Protein 2PIF (pdb70)

Sequence (489 aa):
ARQSAIAAAREARGTYRNGLVTPTAGVAPGTQANLIALPRDWAYDFLLYAQRNPKACPILDVSDAGSPTTLLAEGSDLRTDIPYRIWRDGKLAEEVSDATQAWAEHDDVAFLIGCSFTFETPLQEAGIEVRHITDGCNVPYRTNRACRPAGRLHGEVVSRPIPADRVAEASAISGRHGAPVHIGEPGRLGINDLSRPDFGDAVSIKPGEVPVFWACGVTPQAAVASGVPFAITHSPGYFITDVPARQSAIAAAREARGTYRNGLVTPTAGVAPGTQANLIALPRDWAYDFLLYAQRNPKACPILDVSDAGSPTTLLAEGSDLRTDIPYRIWRDGKLAEEVSDATQAWAEHDDVAFLIGCSFTFETPLQEAGIEVRHITDGCNVPYRTNRACRPAGRLHGEVVSRPIPADRVAEASAISGRHGAPVHIGEPGRLGINDLSRPDFGDAVSIKPGEVPVFWACGVTPQAAVASGVPFAITHSPGYFITDVPD

Nearest PDB structures (foldseek):
  2pif-assembly1_A  TM=1.004E+00  e=1.989E-51  Pseudomonas syringae pv. tomato str. DC3000
  3db9-assembly1_A  TM=9.154E-01  e=1.391E-33  Agrobacterium fabrum str. C58
  2pif-assembly1_A  TM=9.959E-01  e=1.301E-45  Pseudomonas syringae pv. tomato str. DC3000
  3db9-assembly1_A  TM=9.178E-01  e=7.980E-34  Agrobacterium fabrum str. C58
  5imq-assembly1_i  TM=2.233E-01  e=9.349E+00  Thermus thermophilus HB8

Organism: Pseudomonas syringae pv. tomato (strain ATCC BAA-871 / DC3000) (NCBI:txid223283)

Structure (mmCIF, N/CA/C/O backbone):
data_2PIF
#
_entry.id   2PIF
#
_cell.length_a   66.310
_cell.length_b   85.951
_cell.length_c   93.941
_cell.angle_alpha   90.00
_cell.angle_beta   90.00
_cell.angle_gamma   90.00
#
_symmetry.space_group_name_H-M   'P 21 21 2'
#
loop_
_entity.id
_entity.type
_entity.pdbx_description
1 polymer 'UPF0317 protein PSPTO_5379'
2 water water
#
loop_
_atom_site.group_PDB
_atom_site.id
_atom_site.type_symbol
_atom_site.label_atom_id
_atom_site.label_alt_id
_atom_site.label_comp_id
_atom_site.label_asym_id
_atom_site.label_entity_id
_atom_site.label_seq_id
_atom_site.pdbx_PDB_ins_code
_atom_site.Cartn_x
_atom_site.Cartn_y
_atom_site.Cartn_z
_atom_site.occupancy
_atom_site.B_iso_or_equiv
_atom_site.auth_seq_id
_atom_site.auth_comp_id
_atom_site.auth_asym_id
_atom_site.auth_atom_id
_atom_site.pdbx_PDB_model_num
ATOM 1 N N . ALA A 1 7 ? 4.752 -0.432 69.656 1.00 52.44 7 ALA A N 1
ATOM 2 C CA . ALA A 1 7 ? 5.254 -0.038 68.309 1.00 53.08 7 ALA A CA 1
ATOM 3 C C . ALA A 1 7 ? 5.940 1.322 68.377 1.00 53.64 7 ALA A C 1
ATOM 4 O O . ALA A 1 7 ? 5.664 2.130 69.262 1.00 52.30 7 ALA A O 1
ATOM 6 N N . ARG A 1 8 ? 6.838 1.564 67.432 1.00 55.28 8 ARG A N 1
ATOM 7 C CA . ARG A 1 8 ? 7.563 2.821 67.370 1.00 57.17 8 ARG A CA 1
ATOM 8 C C . ARG A 1 8 ? 6.578 3.949 67.100 1.00 57.61 8 ARG A C 1
ATOM 9 O O . ARG A 1 8 ? 6.737 5.067 67.594 1.00 57.44 8 ARG A O 1
ATOM 17 N N . GLN A 1 9 ? 5.546 3.633 66.325 1.00 57.11 9 GLN A N 1
ATOM 18 C CA . GLN A 1 9 ? 4.521 4.598 65.955 1.00 55.79 9 GLN A CA 1
ATOM 19 C C . GLN A 1 9 ? 3.716 5.080 67.159 1.00 54.40 9 GLN A C 1
ATOM 20 O O . GLN A 1 9 ? 3.403 6.262 67.274 1.00 54.11 9 GLN A O 1
ATOM 26 N N . SER A 1 10 ? 3.381 4.163 68.058 1.00 52.42 10 SER A N 1
ATOM 27 C CA . SER A 1 10 ? 2.603 4.525 69.234 1.00 51.25 10 SER A CA 1
ATOM 28 C C . SER A 1 10 ? 3.419 5.294 70.265 1.00 49.99 10 SER A C 1
ATOM 29 O O . SER A 1 10 ? 2.912 6.224 70.891 1.00 49.75 10 SER A O 1
ATOM 32 N N . ALA A 1 11 ? 4.680 4.908 70.438 1.00 47.88 11 ALA A N 1
ATOM 33 C CA . ALA A 1 11 ? 5.559 5.576 71.393 1.00 45.31 11 ALA A CA 1
ATOM 34 C C . ALA A 1 11 ? 5.688 7.054 71.036 1.00 43.54 11 ALA A C 1
ATOM 35 O O . ALA A 1 11 ? 5.689 7.911 71.914 1.00 42.03 11 ALA A O 1
ATOM 37 N N . ILE A 1 12 ? 5.795 7.342 69.741 1.00 43.33 12 ILE A N 1
ATOM 38 C CA . ILE A 1 12 ? 5.909 8.716 69.263 1.00 43.00 12 ILE A CA 1
ATOM 39 C C . ILE A 1 12 ? 4.601 9.444 69.550 1.00 43.63 12 ILE A C 1
ATOM 40 O O . ILE A 1 12 ? 4.598 10.625 69.902 1.00 42.97 12 ILE A O 1
ATOM 45 N N . ALA A 1 13 ? 3.488 8.737 69.374 1.00 43.09 13 ALA A N 1
ATOM 46 C CA . ALA A 1 13 ? 2.183 9.332 69.615 1.00 42.55 13 ALA A CA 1
ATOM 47 C C . ALA A 1 13 ? 2.113 9.788 71.066 1.00 41.62 13 ALA A C 1
ATOM 48 O O . ALA A 1 13 ? 1.759 10.930 71.343 1.00 41.75 13 ALA A O 1
ATOM 50 N N . ALA A 1 14 ? 2.473 8.895 71.984 1.00 40.24 14 ALA A N 1
ATOM 51 C CA . ALA A 1 14 ? 2.452 9.207 73.408 1.00 40.22 14 ALA A CA 1
ATOM 52 C C . ALA A 1 14 ? 3.366 10.386 73.718 1.00 40.09 14 ALA A C 1
ATOM 53 O O . ALA A 1 14 ? 3.147 11.118 74.685 1.00 40.30 14 ALA A O 1
ATOM 55 N N . ALA A 1 15 ? 4.392 10.565 72.892 1.00 39.95 15 ALA A N 1
ATOM 56 C CA . ALA A 1 15 ? 5.324 11.673 73.070 1.00 40.27 15 ALA A CA 1
ATOM 57 C C . ALA A 1 15 ? 4.654 12.985 72.644 1.00 39.46 15 ALA A C 1
ATOM 58 O O . ALA A 1 15 ? 4.719 13.987 73.364 1.00 36.50 15 ALA A O 1
ATOM 60 N N . ARG A 1 16 ? 4.018 12.980 71.476 1.00 40.11 16 ARG A N 1
ATOM 61 C CA . ARG A 1 16 ? 3.324 14.174 71.004 1.00 43.47 16 ARG A CA 1
ATOM 62 C C . ARG A 1 16 ? 2.173 14.471 71.964 1.00 44.30 16 ARG A C 1
ATOM 63 O O . ARG A 1 16 ? 1.820 15.632 72.194 1.00 43.92 16 ARG A O 1
ATOM 71 N N . GLU A 1 17 ? 1.608 13.405 72.527 1.00 44.20 17 GLU A N 1
ATOM 72 C CA . GLU A 1 17 ? 0.504 13.505 73.473 1.00 45.86 17 GLU A CA 1
ATOM 73 C C . GLU A 1 17 ? 0.928 14.227 74.741 1.00 45.09 17 GLU A C 1
ATOM 74 O O . GLU A 1 17 ? 0.298 15.206 75.154 1.00 44.69 17 GLU A O 1
ATOM 80 N N . ALA A 1 18 ? 1.992 13.717 75.357 1.00 44.16 18 ALA A N 1
ATOM 81 C CA . ALA A 1 18 ? 2.532 14.265 76.601 1.00 43.40 18 ALA A CA 1
ATOM 82 C C . ALA A 1 18 ? 2.891 15.747 76.533 1.00 42.23 18 ALA A C 1
ATOM 83 O O . ALA A 1 18 ? 2.358 16.552 77.291 1.00 40.49 18 ALA A O 1
ATOM 85 N N . ARG A 1 19 ? 3.798 16.114 75.638 1.00 42.88 19 ARG A N 1
ATOM 86 C CA . ARG A 1 19 ? 4.167 17.515 75.556 1.00 43.38 19 ARG A CA 1
ATOM 87 C C . ARG A 1 19 ? 3.010 18.379 75.057 1.00 43.21 19 ARG A C 1
ATOM 88 O O . ARG A 1 19 ? 3.041 19.604 75.174 1.00 40.64 19 ARG A O 1
ATOM 96 N N . GLY A 1 20 ? 1.984 17.732 74.514 1.00 44.79 20 GLY A N 1
ATOM 97 C CA . GLY A 1 20 ? 0.817 18.463 74.052 1.00 45.03 20 GLY A CA 1
ATOM 98 C C . GLY A 1 20 ? 0.097 18.979 75.287 1.00 44.73 20 GLY A C 1
ATOM 99 O O . GLY A 1 20 ? -0.411 20.100 75.312 1.00 45.04 20 GLY A O 1
ATOM 100 N N . THR A 1 21 ? 0.088 18.152 76.327 1.00 44.62 21 THR A N 1
ATOM 101 C CA . THR A 1 21 ? -0.547 18.485 77.597 1.00 45.67 21 THR A CA 1
ATOM 102 C C . THR A 1 21 ? 0.193 19.592 78.340 1.00 47.17 21 THR A C 1
ATOM 103 O O . THR A 1 21 ? -0.430 20.483 78.922 1.00 47.24 21 THR A O 1
ATOM 107 N N . TYR A 1 22 ? 1.524 19.502 78.342 1.00 48.11 22 TYR A N 1
ATOM 108 C CA . TYR A 1 22 ? 2.372 20.481 79.014 1.00 47.53 22 TYR A CA 1
ATOM 109 C C . TYR A 1 22 ? 2.212 21.827 78.320 1.00 46.92 22 TYR A C 1
ATOM 110 O O . TYR A 1 22 ? 2.343 22.880 78.938 1.00 45.95 22 TYR A O 1
ATOM 119 N N . ARG A 1 23 ? 1.934 21.773 77.023 1.00 47.88 23 ARG A N 1
ATOM 120 C CA . ARG A 1 23 ? 1.732 22.976 76.235 1.00 49.58 23 ARG A CA 1
ATOM 121 C C . ARG A 1 23 ? 0.478 23.633 76.781 1.00 51.69 23 ARG A C 1
ATOM 122 O O . ARG A 1 23 ? 0.338 24.855 76.765 1.00 53.66 23 ARG A O 1
ATOM 130 N N . ASN A 1 24 ? -0.424 22.789 77.276 1.00 53.16 24 ASN A N 1
ATOM 131 C CA . ASN A 1 24 ? -1.700 23.219 77.837 1.00 52.77 24 ASN A CA 1
ATOM 132 C C . ASN A 1 24 ? -1.587 23.551 79.320 1.00 50.88 24 ASN A C 1
ATOM 133 O O . ASN A 1 24 ? -2.598 23.710 80.006 1.00 50.22 24 ASN A O 1
ATOM 138 N N . GLY A 1 25 ? -0.353 23.634 79.810 1.00 48.79 25 GLY A N 1
ATOM 139 C CA . GLY A 1 25 ? -0.133 23.980 81.202 1.00 46.34 25 GLY A CA 1
ATOM 140 C C . GLY A 1 25 ? 0.019 22.866 82.216 1.00 45.55 25 GLY A C 1
ATOM 141 O O . GLY A 1 25 ? 0.334 23.142 83.373 1.00 44.59 25 GLY A O 1
ATOM 142 N N . LEU A 1 26 ? -0.202 21.617 81.814 1.00 44.95 26 LEU A N 1
ATOM 143 C CA . LEU A 1 26 ? -0.064 20.504 82.753 1.00 44.77 26 LEU A CA 1
ATOM 144 C C . LEU A 1 26 ? 1.321 20.486 83.397 1.00 44.40 26 LEU A C 1
ATOM 145 O O . LEU A 1 26 ? 2.336 20.702 82.725 1.00 44.39 26 LEU A O 1
ATOM 150 N N . VAL A 1 27 ? 1.365 20.214 84.695 1.00 42.10 27 VAL A N 1
ATOM 151 C CA . VAL A 1 27 ? 2.633 20.177 85.409 1.00 41.71 27 VAL A CA 1
ATOM 152 C C . VAL A 1 27 ? 2.830 18.879 86.184 1.00 42.01 27 VAL A C 1
ATOM 153 O O . VAL A 1 27 ? 2.319 18.716 87.292 1.00 41.85 27 VAL A O 1
ATOM 157 N N . 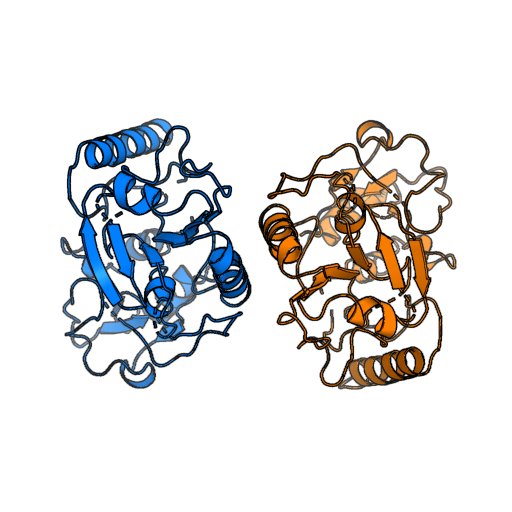THR A 1 28 ? 3.589 17.963 85.594 1.00 41.96 28 THR A N 1
ATOM 158 C CA . THR A 1 28 ? 3.865 16.678 86.220 1.00 40.92 28 THR A CA 1
ATOM 159 C C . THR A 1 28 ? 5.223 16.151 85.753 1.00 40.87 28 THR A C 1
ATOM 160 O O . THR A 1 28 ? 5.620 16.377 84.611 1.00 40.97 28 THR A O 1
ATOM 164 N N . PRO A 1 29 ? 5.962 15.459 86.641 1.00 40.42 29 PRO A N 1
ATOM 165 C CA . PRO A 1 29 ? 7.271 14.923 86.257 1.00 40.73 29 PRO A CA 1
ATOM 166 C C . PRO A 1 29 ? 7.136 14.075 85.005 1.00 39.90 29 PRO A C 1
ATOM 167 O O . PRO A 1 29 ? 6.095 13.452 84.784 1.00 40.19 29 PRO A O 1
ATOM 171 N N . THR A 1 30 ? 8.181 14.068 84.185 1.00 39.72 30 THR A N 1
ATOM 172 C CA . THR A 1 30 ? 8.176 13.305 82.940 1.00 39.15 30 THR A CA 1
ATOM 173 C C . THR A 1 30 ? 8.730 11.897 83.114 1.00 39.30 30 THR A C 1
ATOM 174 O O . THR A 1 30 ? 8.738 11.106 82.171 1.00 38.70 30 THR A O 1
ATOM 178 N N . ALA A 1 31 ? 9.198 11.586 84.317 1.00 41.03 31 ALA A N 1
ATOM 179 C CA . ALA A 1 31 ? 9.754 10.265 84.593 1.00 44.17 31 ALA A CA 1
ATOM 180 C C . ALA A 1 31 ? 8.777 9.154 84.194 1.00 45.76 31 ALA A C 1
ATOM 181 O O . ALA A 1 31 ? 7.707 9.007 84.784 1.00 45.16 31 ALA A O 1
ATOM 183 N N . GLY A 1 32 ? 9.165 8.378 83.186 1.00 47.44 32 GLY A N 1
ATOM 184 C CA . GLY A 1 32 ? 8.333 7.288 82.711 1.00 47.84 32 GLY A CA 1
ATOM 185 C C . GLY A 1 32 ? 7.025 7.734 82.092 1.00 48.54 32 GLY A C 1
ATOM 186 O O . GLY A 1 32 ? 6.017 7.050 82.252 1.00 50.41 32 GLY A O 1
ATOM 187 N N . VAL A 1 33 ? 7.031 8.864 81.385 1.00 47.96 33 VAL A N 1
ATOM 188 C CA . VAL A 1 33 ? 5.817 9.374 80.749 1.00 48.60 33 VAL A CA 1
ATOM 189 C C . VAL A 1 33 ? 5.569 8.759 79.380 1.00 49.51 33 VAL A C 1
ATOM 190 O O . VAL A 1 33 ? 4.421 8.501 79.007 1.00 51.18 33 VAL A O 1
ATOM 194 N N . ALA A 1 34 ? 6.636 8.546 78.621 1.00 49.07 34 ALA A N 1
ATOM 195 C CA . ALA A 1 34 ? 6.512 7.938 77.298 1.00 49.25 34 ALA A CA 1
ATOM 196 C C . ALA A 1 34 ? 7.635 6.924 77.185 1.00 49.15 34 ALA A C 1
ATOM 197 O O . ALA A 1 34 ? 8.689 7.213 76.620 1.00 47.94 34 ALA A O 1
ATOM 199 N N . PRO A 1 35 ? 7.420 5.717 77.729 1.00 49.33 35 PRO A N 1
ATOM 200 C CA . PRO A 1 35 ? 8.420 4.647 77.700 1.00 49.26 35 PRO A CA 1
ATOM 201 C C . PRO A 1 35 ? 9.113 4.484 76.355 1.00 47.63 35 PRO A C 1
ATOM 202 O O . PRO A 1 35 ? 8.468 4.439 75.310 1.00 47.70 35 PRO A O 1
ATOM 206 N N . GLY A 1 36 ? 10.437 4.413 76.391 1.00 46.11 36 GLY A N 1
ATOM 207 C CA . GLY A 1 36 ? 11.198 4.238 75.167 1.00 44.39 36 GLY A CA 1
ATOM 208 C C . GLY A 1 36 ? 11.471 5.502 74.380 1.00 42.75 36 GLY A C 1
ATOM 209 O O . GLY A 1 36 ? 11.964 5.441 73.254 1.00 41.75 36 GLY A O 1
ATOM 218 N N . THR A 1 38 ? 13.430 9.196 74.174 1.00 38.80 38 THR A N 1
ATOM 219 C CA . THR A 1 38 ? 14.523 10.002 74.685 1.00 35.04 38 THR A CA 1
ATOM 220 C C . THR A 1 38 ? 14.002 11.285 75.295 1.00 33.79 38 THR A C 1
ATOM 221 O O . THR A 1 38 ? 13.203 11.995 74.679 1.00 33.43 38 THR A O 1
ATOM 225 N N . GLN A 1 39 ? 14.447 11.567 76.514 1.00 32.31 39 GLN A N 1
ATOM 226 C CA . GLN A 1 39 ? 14.077 12.796 77.200 1.00 32.07 39 GLN A CA 1
ATOM 227 C C . GLN A 1 39 ? 15.354 13.630 77.284 1.00 29.80 39 GLN A C 1
ATOM 228 O O . GLN A 1 39 ? 16.445 13.089 77.442 1.00 29.09 39 GLN A O 1
ATOM 234 N N . ALA A 1 40 ? 15.227 14.942 77.161 1.00 28.12 40 ALA A N 1
ATOM 235 C CA . ALA A 1 40 ? 16.397 15.794 77.209 1.00 27.78 40 ALA A CA 1
ATOM 236 C C . ALA A 1 40 ? 16.349 16.899 78.257 1.00 27.80 40 ALA A C 1
ATOM 237 O O . ALA A 1 40 ? 15.277 17.276 78.728 1.00 28.48 40 ALA A O 1
ATOM 239 N N . ASN A 1 41 ? 17.527 17.401 78.624 1.00 25.98 41 ASN A N 1
ATOM 240 C CA . ASN A 1 41 ? 17.658 18.501 79.577 1.00 23.37 41 ASN A CA 1
ATOM 241 C C . ASN A 1 41 ? 17.672 19.737 78.691 1.00 22.53 41 ASN A C 1
ATOM 242 O O . ASN A 1 41 ? 17.914 19.632 77.488 1.00 23.61 41 ASN A O 1
ATOM 247 N N . LEU A 1 42 ? 17.423 20.905 79.263 1.00 22.38 42 LEU A N 1
ATOM 248 C CA . LEU A 1 42 ? 17.429 22.127 78.467 1.00 21.97 42 LEU A CA 1
ATOM 249 C C . LEU A 1 42 ? 18.169 23.266 79.129 1.00 21.89 42 LEU A C 1
ATOM 250 O O . LEU A 1 42 ? 18.319 23.309 80.351 1.00 22.93 42 LEU A O 1
ATOM 255 N N . ILE A 1 43 ? 18.665 24.164 78.290 1.00 22.05 43 ILE A N 1
ATOM 256 C CA . ILE A 1 43 ? 19.298 25.395 78.722 1.00 21.55 43 ILE A CA 1
ATOM 257 C C . ILE A 1 43 ? 19.293 26.295 77.511 1.00 23.54 43 ILE A C 1
ATOM 258 O O . ILE A 1 43 ? 19.806 25.941 76.449 1.00 26.06 43 ILE A O 1
ATOM 263 N N . ALA A 1 44 ? 18.659 27.445 77.664 1.00 23.08 44 ALA A N 1
ATOM 264 C CA . ALA A 1 44 ? 18.564 28.406 76.588 1.00 23.81 44 ALA A CA 1
ATOM 265 C C . ALA A 1 44 ? 19.264 29.688 77.012 1.00 25.18 44 ALA A C 1
ATOM 266 O O . ALA A 1 44 ? 19.040 30.203 78.106 1.00 24.85 44 ALA A O 1
ATOM 268 N N . LEU A 1 45 ? 20.125 30.201 76.146 1.00 27.86 45 LEU A N 1
ATOM 269 C CA . LEU A 1 45 ? 20.870 31.407 76.475 1.00 30.05 45 LEU A CA 1
ATOM 270 C C . LEU A 1 45 ? 20.903 32.389 75.321 1.00 30.38 45 LEU A C 1
ATOM 271 O O . LEU A 1 45 ? 20.710 32.020 74.159 1.00 32.05 45 LEU A O 1
ATOM 276 N N . PRO A 1 46 ? 21.136 33.664 75.632 1.00 30.03 46 PRO A N 1
ATOM 277 C CA . PRO A 1 46 ? 21.198 34.652 74.559 1.00 31.59 46 PRO A CA 1
ATOM 278 C C . PRO A 1 46 ? 22.428 34.263 73.733 1.00 33.06 46 PRO A C 1
ATOM 279 O O . PRO A 1 46 ? 23.461 33.878 74.288 1.00 32.15 46 PRO A O 1
ATOM 283 N N . ARG A 1 47 ? 22.314 34.349 72.413 1.00 34.20 47 ARG A N 1
ATOM 284 C CA . ARG A 1 47 ? 23.420 33.984 71.537 1.00 34.85 47 ARG A CA 1
ATOM 285 C C . ARG A 1 47 ? 24.791 34.296 72.138 1.00 34.65 47 ARG A C 1
ATOM 286 O O . ARG A 1 47 ? 25.664 33.434 72.168 1.00 35.11 47 ARG A O 1
ATOM 294 N N . ASP A 1 48 ? 24.978 35.513 72.636 1.00 34.79 48 ASP A N 1
ATOM 295 C CA . ASP A 1 48 ? 26.274 35.874 73.185 1.00 35.21 48 ASP A CA 1
ATOM 296 C C . ASP A 1 48 ? 26.815 34.877 74.201 1.00 34.30 48 ASP A C 1
ATOM 297 O O . ASP A 1 48 ? 27.982 34.497 74.129 1.00 34.67 48 ASP A O 1
ATOM 302 N N . TRP A 1 49 ? 25.978 34.472 75.152 1.00 33.10 49 TRP A N 1
ATOM 303 C CA . TRP A 1 49 ? 26.409 33.503 76.151 1.00 31.59 49 TRP A CA 1
ATOM 304 C C . TRP A 1 49 ? 26.358 32.087 75.580 1.00 30.32 49 TRP A C 1
ATOM 305 O O . TRP A 1 49 ? 26.974 31.169 76.129 1.00 31.01 49 TRP A O 1
ATOM 316 N N . ALA A 1 50 ? 25.640 31.914 74.474 1.00 28.13 50 ALA A N 1
ATOM 317 C CA . ALA A 1 50 ? 25.528 30.600 73.852 1.00 27.51 50 ALA A CA 1
ATOM 318 C C . ALA A 1 50 ? 26.884 30.117 73.327 1.00 27.31 50 ALA A C 1
ATOM 319 O O . ALA A 1 50 ? 27.114 28.913 73.216 1.00 26.34 50 ALA A O 1
ATOM 321 N N . TYR A 1 51 ? 27.776 31.054 73.004 1.00 28.03 51 TYR A N 1
ATOM 322 C CA . TYR A 1 51 ? 29.104 30.682 72.536 1.00 25.68 51 TYR A CA 1
ATOM 323 C C . TYR A 1 51 ? 29.856 30.079 73.710 1.00 23.85 51 TYR A C 1
ATOM 324 O O . TYR A 1 51 ? 30.580 29.097 73.557 1.00 23.69 51 TYR A O 1
ATOM 333 N N . ASP A 1 52 ? 29.704 30.698 74.879 1.00 23.44 52 ASP A N 1
ATOM 334 C CA . ASP A 1 52 ? 30.364 30.207 76.085 1.00 21.86 52 ASP A CA 1
ATOM 335 C C . ASP A 1 52 ? 29.888 28.797 76.381 1.00 20.66 52 ASP A C 1
ATOM 336 O O . ASP A 1 52 ? 30.698 27.906 76.680 1.00 20.43 52 ASP A O 1
ATOM 341 N N . PHE A 1 53 ? 28.579 28.576 76.301 1.00 17.38 53 PHE A N 1
ATOM 342 C CA . PHE A 1 53 ? 28.092 27.242 76.615 1.00 19.24 53 PHE A CA 1
ATOM 343 C C . PHE A 1 53 ? 28.387 26.190 75.539 1.00 18.39 53 PHE A C 1
ATOM 344 O O . PHE A 1 53 ? 28.629 25.037 75.865 1.00 21.07 53 PHE A O 1
ATOM 352 N N . LEU A 1 54 ? 28.373 26.577 74.271 1.00 19.14 54 LEU A N 1
ATOM 353 C CA . LEU A 1 54 ? 28.655 25.621 73.204 1.00 21.21 54 LEU A CA 1
ATOM 354 C C . LEU A 1 54 ? 30.057 25.066 73.428 1.00 20.51 54 LEU A C 1
ATOM 355 O O . LEU A 1 54 ? 30.288 23.861 73.289 1.00 17.40 54 LEU A O 1
ATOM 360 N N . LEU A 1 55 ? 30.974 25.954 73.813 1.00 19.89 55 LEU A N 1
ATOM 361 C CA . LEU A 1 55 ? 32.360 25.564 74.065 1.00 20.53 55 LEU A CA 1
ATOM 362 C C . LEU A 1 55 ? 32.467 24.796 75.370 1.00 20.49 55 LEU A C 1
ATOM 363 O O . LEU A 1 55 ? 33.326 23.918 75.524 1.00 20.49 55 LEU A O 1
ATOM 368 N N . TYR A 1 56 ? 31.592 25.138 76.310 1.00 19.71 56 TYR A N 1
ATOM 369 C CA . TYR A 1 56 ? 31.570 24.482 77.601 1.00 18.90 56 TYR A CA 1
ATOM 370 C C . TYR A 1 56 ? 31.138 23.058 77.287 1.00 19.86 56 TYR A C 1
ATOM 371 O O . TYR A 1 56 ? 31.639 22.085 77.883 1.00 20.20 56 TYR A O 1
ATOM 380 N N . ALA A 1 57 ? 30.221 22.936 76.327 1.00 16.99 57 ALA A N 1
ATOM 381 C CA . ALA A 1 57 ? 29.739 21.625 75.932 1.00 20.27 57 ALA A CA 1
ATOM 382 C C . ALA A 1 57 ? 30.798 20.861 75.132 1.00 20.98 57 ALA A C 1
ATOM 383 O O . ALA A 1 57 ? 30.914 19.646 75.273 1.00 22.23 57 ALA A O 1
ATOM 385 N N . GLN A 1 58 ? 31.576 21.549 74.298 1.00 21.30 58 GLN A N 1
ATOM 386 C CA . GLN A 1 58 ? 32.587 20.820 73.541 1.00 22.61 58 GLN A CA 1
ATOM 387 C C . GLN A 1 58 ? 33.722 20.442 74.477 1.00 22.38 58 GLN A C 1
ATOM 388 O O . GLN A 1 58 ? 34.399 19.442 74.266 1.00 22.50 58 GLN A O 1
ATOM 394 N N . ARG A 1 59 ? 33.895 21.208 75.548 1.00 21.81 59 ARG A N 1
ATOM 395 C CA . ARG A 1 59 ? 34.949 20.906 76.513 1.00 21.38 59 ARG A CA 1
ATOM 396 C C . ARG A 1 59 ? 34.533 19.934 77.619 1.00 21.92 59 ARG A C 1
ATOM 397 O O . ARG A 1 59 ? 35.393 19.414 78.340 1.00 23.60 59 ARG A O 1
ATOM 405 N N . ASN A 1 60 ? 33.230 19.686 77.759 1.00 20.16 60 ASN A N 1
ATOM 406 C CA . ASN A 1 60 ? 32.747 18.753 78.774 1.00 20.11 60 ASN A CA 1
ATOM 407 C C . ASN A 1 60 ? 31.599 17.902 78.203 1.00 20.63 60 ASN A C 1
ATOM 408 O O . ASN A 1 60 ? 30.492 17.876 78.738 1.00 18.63 60 ASN A O 1
ATOM 413 N N . PRO A 1 61 ? 31.867 17.180 77.112 1.00 22.13 61 PRO A N 1
ATOM 414 C CA . PRO A 1 61 ? 30.870 16.330 76.452 1.00 23.61 61 PRO A CA 1
ATOM 415 C C . PRO A 1 61 ? 30.213 15.267 77.327 1.00 24.36 61 PRO A C 1
ATOM 416 O O . PRO A 1 61 ? 29.075 14.875 77.083 1.00 26.48 61 PRO A O 1
ATOM 420 N N . LYS A 1 62 ? 30.916 14.793 78.344 1.00 22.97 62 LYS A N 1
ATOM 421 C CA . LYS A 1 62 ? 30.329 13.777 79.206 1.00 22.81 62 LYS A CA 1
ATOM 422 C C . LYS A 1 62 ? 29.201 14.372 80.064 1.00 22.03 62 LYS A C 1
ATOM 423 O O . LYS A 1 62 ? 28.141 13.770 80.207 1.00 24.58 62 LYS A O 1
ATOM 429 N N . ALA A 1 63 ? 29.436 15.560 80.609 1.00 19.83 63 ALA A N 1
ATOM 430 C CA . ALA A 1 63 ? 28.467 16.247 81.460 1.00 20.73 63 ALA A CA 1
ATOM 431 C C . ALA A 1 63 ? 27.425 17.019 80.672 1.00 20.88 63 ALA A C 1
ATOM 432 O O . ALA A 1 63 ? 26.313 17.241 81.150 1.00 22.42 63 ALA A O 1
ATOM 434 N N . CYS A 1 64 ? 27.789 17.449 79.472 1.00 19.46 64 CYS A N 1
ATOM 435 C CA . CYS A 1 64 ? 26.861 18.203 78.649 1.00 18.45 64 CYS A CA 1
ATOM 436 C C . CYS A 1 64 ? 26.792 17.649 77.238 1.00 18.01 64 CYS A C 1
ATOM 437 O O . CYS A 1 64 ? 27.171 18.326 76.295 1.00 20.22 64 CYS A O 1
ATOM 440 N N . PRO A 1 65 ? 26.334 16.399 77.070 1.00 16.46 65 PRO A N 1
ATOM 441 C CA . PRO A 1 65 ? 26.275 15.889 75.691 1.00 17.05 65 PRO A CA 1
ATOM 442 C C . PRO A 1 65 ? 25.107 16.543 74.978 1.00 19.47 65 PRO A C 1
ATOM 443 O O . PRO A 1 65 ? 23.962 16.458 75.427 1.00 20.49 65 PRO A O 1
ATOM 447 N N . ILE A 1 66 ? 25.404 17.219 73.880 1.00 19.53 66 ILE A N 1
ATOM 448 C CA . ILE A 1 66 ? 24.381 17.910 73.114 1.00 22.06 66 ILE A CA 1
ATOM 449 C C . ILE A 1 66 ? 23.566 16.993 72.187 1.00 23.48 66 ILE A C 1
ATOM 450 O O . ILE A 1 66 ? 24.133 16.217 71.407 1.00 25.62 66 ILE A O 1
ATOM 455 N N . LEU A 1 67 ? 22.239 17.070 72.289 1.00 24.47 67 LEU A N 1
ATOM 456 C CA . LEU A 1 67 ? 21.367 16.299 71.401 1.00 23.78 67 LEU A CA 1
ATOM 457 C C . LEU A 1 67 ? 21.044 17.234 70.239 1.00 23.57 67 LEU A C 1
ATOM 458 O O . LEU A 1 67 ? 20.933 16.810 69.086 1.00 22.05 67 LEU A O 1
ATOM 463 N N . ASP A 1 68 ? 20.901 18.522 70.546 1.00 24.11 68 ASP A N 1
ATOM 464 C CA . ASP A 1 68 ? 20.629 19.496 69.497 1.00 24.23 68 ASP A CA 1
ATOM 465 C C . ASP A 1 68 ? 20.760 20.929 69.969 1.00 24.80 68 ASP A C 1
ATOM 466 O O . ASP A 1 68 ? 20.667 21.227 71.157 1.00 22.20 68 ASP A O 1
ATOM 471 N N . VAL A 1 69 ? 20.996 21.817 69.015 1.00 24.78 69 VAL A N 1
ATOM 472 C CA . VAL A 1 69 ? 21.135 23.232 69.296 1.00 22.23 69 VAL A CA 1
ATOM 473 C C . VAL A 1 69 ? 20.241 23.929 68.295 1.00 24.50 69 VAL A C 1
ATOM 474 O O . VAL A 1 69 ? 20.429 23.780 67.087 1.00 24.22 69 VAL A O 1
ATOM 478 N N . SER A 1 70 ? 19.276 24.697 68.792 1.00 26.01 70 SER A N 1
ATOM 479 C CA . SER A 1 70 ? 18.349 25.418 67.924 1.00 26.15 70 SER A CA 1
ATOM 480 C C . SER A 1 70 ? 19.057 26.601 67.281 1.00 26.40 70 SER A C 1
ATOM 481 O O . SER A 1 70 ? 20.130 26.999 67.720 1.00 24.32 70 SER A O 1
ATOM 484 N N . ASP A 1 71 ? 18.459 27.157 66.234 1.00 29.35 71 ASP A N 1
ATOM 485 C CA . ASP A 1 71 ? 19.045 28.326 65.591 1.00 33.04 71 ASP A CA 1
ATOM 486 C C . ASP A 1 71 ? 18.755 29.497 66.529 1.00 36.02 71 ASP A C 1
ATOM 487 O O . ASP A 1 71 ? 17.941 29.366 67.449 1.00 36.95 71 ASP A O 1
ATOM 492 N N . ALA A 1 72 ? 19.410 30.633 66.302 1.00 39.84 72 ALA A N 1
ATOM 493 C CA . ALA A 1 72 ? 19.218 31.819 67.139 1.00 42.91 72 ALA A CA 1
ATOM 494 C C . ALA A 1 72 ? 17.749 32.205 67.340 1.00 46.13 72 ALA A C 1
ATOM 495 O O . ALA A 1 72 ? 17.374 32.703 68.403 1.00 46.36 72 ALA A O 1
ATOM 497 N N . GLY A 1 73 ? 16.918 31.981 66.326 1.00 48.82 73 GLY A N 1
ATOM 498 C CA . GLY A 1 73 ? 15.504 32.309 66.455 1.00 52.86 73 GLY A CA 1
ATOM 499 C C . GLY A 1 73 ? 14.615 31.111 66.770 1.00 54.55 73 GLY A C 1
ATOM 500 O O . GLY A 1 73 ? 13.613 30.874 66.097 1.00 55.62 73 GLY A O 1
ATOM 501 N N . SER A 1 74 ? 14.989 30.354 67.795 1.00 55.62 74 SER A N 1
ATOM 502 C CA . SER A 1 74 ? 14.238 29.178 68.224 1.00 57.24 74 SER A CA 1
ATOM 503 C C . SER A 1 74 ? 12.767 29.530 68.499 1.00 58.29 74 SER A C 1
ATOM 504 O O . SER A 1 74 ? 12.314 30.618 68.133 1.00 60.06 74 SER A O 1
ATOM 507 N N . PRO A 1 75 ? 11.990 28.621 69.123 1.00 58.01 75 PRO A N 1
ATOM 508 C CA . PRO A 1 75 ? 12.291 27.279 69.625 1.00 57.47 75 PRO A CA 1
ATOM 509 C C . PRO A 1 75 ? 12.462 26.292 68.486 1.00 57.04 75 PRO A C 1
ATOM 510 O O . PRO A 1 75 ? 13.339 26.462 67.644 1.00 58.61 75 PRO A O 1
ATOM 514 N N . THR A 1 76 ? 11.611 25.273 68.461 1.00 55.98 76 THR A N 1
ATOM 515 C CA . THR A 1 76 ? 11.658 24.233 67.436 1.00 54.41 76 THR A CA 1
ATOM 516 C C . THR A 1 76 ? 12.993 23.497 67.435 1.00 52.93 76 THR A C 1
ATOM 517 O O . THR A 1 76 ? 14.067 24.105 67.477 1.00 53.29 76 THR A O 1
ATOM 521 N N . THR A 1 77 ? 12.908 22.175 67.397 1.00 50.66 77 THR A N 1
ATOM 522 C CA . THR A 1 77 ? 14.079 21.318 67.375 1.00 46.95 77 THR A CA 1
ATOM 523 C C . THR A 1 77 ? 13.775 20.094 66.533 1.00 46.42 77 THR A C 1
ATOM 524 O O . THR A 1 77 ? 12.641 19.604 66.509 1.00 46.25 77 THR A O 1
ATOM 528 N N . LEU A 1 78 ? 14.795 19.603 65.842 1.00 44.38 78 LEU A N 1
ATOM 529 C CA . LEU A 1 78 ? 14.644 18.441 64.986 1.00 41.12 78 LEU A CA 1
ATOM 530 C C . LEU A 1 78 ? 14.309 17.174 65.763 1.00 41.13 78 LEU A C 1
ATOM 531 O O . LEU A 1 78 ? 13.944 16.160 65.169 1.00 42.31 78 LEU A O 1
ATOM 536 N N . LEU A 1 79 ? 14.423 17.234 67.086 1.00 40.48 79 LEU A N 1
ATOM 537 C CA . LEU A 1 79 ? 14.132 16.078 67.932 1.00 39.31 79 LEU A CA 1
ATOM 538 C C . LEU A 1 79 ? 12.628 15.878 68.102 1.00 38.81 79 LEU A C 1
ATOM 539 O O . LEU A 1 79 ? 12.180 14.815 68.543 1.00 36.38 79 LEU A O 1
ATOM 544 N N . ALA A 1 80 ? 11.856 16.907 67.762 1.00 39.12 80 ALA A N 1
ATOM 545 C CA . ALA A 1 80 ? 10.398 16.845 67.876 1.00 39.59 80 ALA A CA 1
ATOM 546 C C . ALA A 1 80 ? 9.758 17.825 66.898 1.00 40.88 80 ALA A C 1
ATOM 547 O O . ALA A 1 80 ? 9.555 18.995 67.215 1.00 39.11 80 ALA A O 1
ATOM 549 N N . GLU A 1 81 ? 9.455 17.340 65.700 1.00 42.19 81 GLU A N 1
ATOM 550 C CA . GLU A 1 81 ? 8.852 18.169 64.664 1.00 43.54 81 GLU A CA 1
ATOM 551 C C . GLU A 1 81 ? 7.562 18.816 65.179 1.00 43.92 81 GLU A C 1
ATOM 552 O O . GLU A 1 81 ? 6.725 18.147 65.791 1.00 41.66 81 GLU A O 1
ATOM 558 N N . GLY A 1 82 ? 7.428 20.122 64.945 1.00 44.04 82 GLY A N 1
ATOM 559 C CA . GLY A 1 82 ? 6.242 20.850 65.366 1.00 45.99 82 GLY A CA 1
ATOM 560 C C . GLY A 1 82 ? 6.165 21.228 66.834 1.00 46.41 82 GLY A C 1
ATOM 561 O O . GLY A 1 82 ? 5.179 21.816 67.283 1.00 47.43 82 GLY A O 1
ATOM 562 N N . SER A 1 83 ? 7.201 20.896 67.591 1.00 46.28 83 SER A N 1
ATOM 563 C CA . SER A 1 83 ? 7.219 21.207 69.013 1.00 45.95 83 SER A CA 1
ATOM 564 C C . SER A 1 83 ? 7.682 22.638 69.261 1.00 44.53 83 SER A C 1
ATOM 565 O O . SER A 1 83 ? 8.361 23.229 68.429 1.00 43.78 83 SER A O 1
ATOM 568 N N . ASP A 1 84 ? 7.305 23.193 70.408 1.00 43.88 84 ASP A N 1
ATOM 569 C CA . ASP A 1 84 ? 7.691 24.554 70.781 1.00 43.17 84 ASP A CA 1
ATOM 570 C C . ASP A 1 84 ? 8.373 24.444 72.133 1.00 42.87 84 ASP A C 1
ATOM 571 O O . ASP A 1 84 ? 7.728 24.137 73.137 1.00 43.99 84 ASP A O 1
ATOM 576 N N . LEU A 1 85 ? 9.676 24.700 72.150 1.00 41.74 85 LEU A N 1
ATOM 577 C CA . LEU A 1 85 ? 10.474 24.596 73.366 1.00 41.83 85 LEU A CA 1
ATOM 578 C C . LEU A 1 85 ? 10.022 25.518 74.506 1.00 41.16 85 LEU A C 1
ATOM 579 O O . LEU A 1 85 ? 10.346 25.288 75.675 1.00 40.86 85 LEU A O 1
ATOM 584 N N . ARG A 1 86 ? 9.257 26.550 74.173 1.00 39.69 86 ARG A N 1
ATOM 585 C CA . ARG A 1 86 ? 8.791 27.487 75.186 1.00 37.54 86 ARG A CA 1
ATOM 586 C C . ARG A 1 86 ? 7.618 26.989 76.027 1.00 35.82 86 ARG A C 1
ATOM 587 O O . ARG A 1 86 ? 7.429 27.443 77.150 1.00 35.40 86 ARG A O 1
ATOM 595 N N . THR A 1 87 ? 6.847 26.043 75.500 1.00 33.86 87 THR A N 1
ATOM 596 C CA . THR A 1 87 ? 5.676 25.542 76.211 1.00 32.55 87 THR A CA 1
ATOM 597 C C . THR A 1 87 ? 5.648 24.041 76.503 1.00 32.92 87 THR A C 1
ATOM 598 O O . THR A 1 87 ? 5.093 23.610 77.521 1.00 32.50 87 THR A O 1
ATOM 602 N N . ASP A 1 88 ? 6.256 23.247 75.626 1.00 33.11 88 ASP A N 1
ATOM 603 C CA . ASP A 1 88 ? 6.209 21.802 75.771 1.00 33.22 88 ASP A CA 1
ATOM 604 C C . ASP A 1 88 ? 7.024 21.122 76.855 1.00 32.92 88 ASP A C 1
ATOM 605 O O . ASP A 1 88 ? 7.256 19.918 76.799 1.00 33.66 88 ASP A O 1
ATOM 610 N N . ILE A 1 89 ? 7.436 21.889 77.853 1.00 33.34 89 ILE A N 1
ATOM 611 C CA . ILE A 1 89 ? 8.177 21.345 78.980 1.00 33.18 89 ILE A CA 1
ATOM 612 C C . ILE A 1 89 ? 7.287 21.596 80.194 1.00 33.93 89 ILE A C 1
ATOM 613 O O . ILE A 1 89 ? 6.663 22.645 80.298 1.00 34.89 89 ILE A O 1
ATOM 618 N N . PRO A 1 90 ? 7.200 20.632 81.118 1.00 35.00 90 PRO A N 1
ATOM 619 C CA . PRO A 1 90 ? 6.337 20.863 82.279 1.00 37.26 90 PRO A CA 1
ATOM 620 C C . PRO A 1 90 ? 6.669 22.109 83.080 1.00 39.43 90 PRO A C 1
ATOM 621 O O . PRO A 1 90 ? 5.815 22.979 83.254 1.00 41.22 90 PRO A O 1
ATOM 633 N N . TYR A 1 92 ? 9.857 25.164 83.896 1.00 36.00 92 TYR A N 1
ATOM 634 C CA . TYR A 1 92 ? 11.093 25.843 83.535 1.00 33.17 92 TYR A CA 1
ATOM 635 C C . TYR A 1 92 ? 11.695 26.571 84.724 1.00 33.54 92 TYR A C 1
ATOM 636 O O . TYR A 1 92 ? 10.980 27.037 85.608 1.00 34.14 92 TYR A O 1
ATOM 645 N N . ARG A 1 93 ? 13.016 26.677 84.743 1.00 32.41 93 ARG A N 1
ATOM 646 C CA . ARG A 1 93 ? 13.686 27.419 85.800 1.00 31.96 93 ARG A CA 1
ATOM 647 C C . ARG A 1 93 ? 14.245 28.644 85.098 1.00 33.17 93 ARG A C 1
ATOM 648 O O . ARG A 1 93 ? 15.064 28.532 84.197 1.00 33.80 93 ARG A O 1
ATOM 656 N N . ILE A 1 94 ? 13.777 29.818 85.485 1.00 35.86 94 ILE A N 1
ATOM 657 C CA . ILE A 1 94 ? 14.255 31.045 84.868 1.00 35.41 94 ILE A CA 1
ATOM 658 C C . ILE A 1 94 ? 15.355 31.608 85.750 1.00 33.93 94 ILE A C 1
ATOM 659 O O . ILE A 1 94 ? 15.128 31.895 86.924 1.00 34.12 94 ILE A O 1
ATOM 664 N N . TRP A 1 95 ? 16.551 31.748 85.188 1.00 32.60 95 TRP A N 1
ATOM 665 C CA . TRP A 1 95 ? 17.680 32.255 85.955 1.00 31.57 95 TRP A CA 1
ATOM 666 C C . TRP A 1 95 ? 18.054 33.692 85.607 1.00 31.82 95 TRP A C 1
ATOM 667 O O . TRP A 1 95 ? 17.989 34.110 84.450 1.00 31.88 95 TRP A O 1
ATOM 678 N N . ARG A 1 96 ? 18.449 34.438 86.630 1.00 33.54 96 ARG A N 1
ATOM 679 C CA . ARG A 1 96 ? 18.866 35.821 86.467 1.00 36.14 96 ARG A CA 1
ATOM 680 C C . ARG A 1 96 ? 20.064 36.058 87.351 1.00 37.30 96 ARG A C 1
ATOM 681 O O . ARG A 1 96 ? 20.059 35.699 88.527 1.00 38.24 96 ARG A O 1
ATOM 689 N N . ASP A 1 97 ? 21.094 36.657 86.773 1.00 38.99 97 ASP A N 1
ATOM 690 C CA . ASP A 1 97 ? 22.312 36.949 87.498 1.00 39.11 97 ASP A CA 1
ATOM 691 C C . ASP A 1 97 ? 22.813 35.795 88.352 1.00 39.32 97 ASP A C 1
ATOM 692 O O . ASP A 1 97 ? 23.171 35.983 89.512 1.00 39.45 97 ASP A O 1
ATOM 697 N N . GLY A 1 98 ? 22.829 34.599 87.767 1.00 39.44 98 GLY A N 1
ATOM 698 C CA . GLY A 1 98 ? 23.335 33.424 88.462 1.00 38.76 98 GLY A CA 1
ATOM 699 C C . GLY A 1 98 ? 22.507 32.839 89.592 1.00 38.21 98 GLY A C 1
ATOM 700 O O . GLY A 1 98 ? 22.995 31.997 90.351 1.00 36.72 98 GLY A O 1
ATOM 701 N N . LYS A 1 99 ? 21.256 33.268 89.702 1.00 37.74 99 LYS A N 1
ATOM 702 C CA . LYS A 1 99 ? 20.385 32.775 90.753 1.00 39.05 99 LYS A CA 1
ATOM 703 C C . LYS A 1 99 ? 19.024 32.430 90.174 1.00 39.52 99 LYS A C 1
ATOM 704 O O . LYS A 1 99 ? 18.574 33.048 89.208 1.00 39.77 99 LYS A O 1
ATOM 710 N N . LEU A 1 100 ? 18.373 31.427 90.753 1.00 40.62 100 LEU A N 1
ATOM 711 C CA . LEU A 1 100 ? 17.057 31.027 90.274 1.00 41.81 100 LEU A CA 1
ATOM 712 C C . LEU A 1 100 ? 16.099 32.138 90.702 1.00 43.25 100 LEU A C 1
ATOM 713 O O . LEU A 1 100 ? 15.967 32.427 91.897 1.00 44.03 100 LEU A O 1
ATOM 718 N N . ALA A 1 101 ? 15.443 32.764 89.732 1.00 42.59 101 ALA A N 1
ATOM 719 C CA . ALA A 1 101 ? 14.518 33.846 90.031 1.00 44.07 101 ALA A CA 1
ATOM 720 C C . ALA A 1 101 ? 13.070 33.385 90.102 1.00 44.50 101 ALA A C 1
ATOM 721 O O . ALA A 1 101 ? 12.250 34.012 90.774 1.00 46.01 101 ALA A O 1
ATOM 723 N N . GLU A 1 102 ? 12.752 32.294 89.412 1.00 44.96 102 GLU A N 1
ATOM 724 C CA . GLU A 1 102 ? 11.382 31.799 89.396 1.00 44.70 102 GLU A CA 1
ATOM 725 C C . GLU A 1 102 ? 11.193 30.537 88.582 1.00 44.88 102 GLU A C 1
ATOM 726 O O . GLU A 1 102 ? 11.992 30.217 87.704 1.00 44.04 102 GLU A O 1
ATOM 732 N N . GLU A 1 103 ? 10.095 29.850 88.875 1.00 45.80 103 GLU A N 1
ATOM 733 C CA . GLU A 1 103 ? 9.705 28.627 88.191 1.00 45.64 103 GLU A CA 1
ATOM 734 C C . GLU A 1 103 ? 8.415 28.946 87.436 1.00 45.90 103 GLU A C 1
ATOM 735 O O . GLU A 1 103 ? 7.612 29.757 87.894 1.00 46.53 103 GLU A O 1
ATOM 741 N N . VAL A 1 104 ? 8.211 28.320 86.282 1.00 45.66 104 VAL A N 1
ATOM 742 C CA . VAL A 1 104 ? 7.011 28.580 85.504 1.00 44.77 104 VAL A CA 1
ATOM 743 C C . VAL A 1 104 ? 6.669 27.422 84.574 1.00 45.57 104 VAL A C 1
ATOM 744 O O . VAL A 1 104 ? 7.553 26.692 84.125 1.00 45.18 104 VAL A O 1
ATOM 748 N N . SER A 1 105 ? 5.377 27.269 84.288 1.00 44.53 105 SER A N 1
ATOM 749 C CA . SER A 1 105 ? 4.876 26.205 83.423 1.00 43.23 105 SER A CA 1
ATOM 750 C C . SER A 1 105 ? 4.996 26.559 81.957 1.00 41.99 105 SER A C 1
ATOM 751 O O . SER A 1 105 ? 4.955 25.679 81.099 1.00 41.04 105 SER A O 1
ATOM 754 N N . ASP A 1 106 ? 5.130 27.851 81.681 1.00 41.62 106 ASP A N 1
ATOM 755 C CA . ASP A 1 106 ? 5.253 28.351 80.315 1.00 42.68 106 ASP A CA 1
ATOM 756 C C . ASP A 1 106 ? 6.441 29.300 80.304 1.00 42.36 106 ASP A C 1
ATOM 757 O O . ASP A 1 106 ? 6.575 30.128 81.204 1.00 42.40 106 ASP A O 1
ATOM 762 N N . ALA A 1 107 ? 7.303 29.184 79.297 1.00 42.93 107 ALA A N 1
ATOM 763 C CA . ALA A 1 107 ? 8.480 30.051 79.201 1.00 42.23 107 ALA A CA 1
ATOM 764 C C . ALA A 1 107 ? 8.384 31.071 78.066 1.00 42.47 107 ALA A C 1
ATOM 765 O O . ALA A 1 107 ? 9.328 31.823 77.816 1.00 42.53 107 ALA A O 1
ATOM 767 N N . THR A 1 108 ? 7.239 31.103 77.392 1.00 42.77 108 THR A N 1
ATOM 768 C CA . THR A 1 108 ? 7.016 32.025 76.281 1.00 44.14 108 THR A CA 1
ATOM 769 C C . THR A 1 108 ? 7.394 33.476 76.596 1.00 45.97 108 THR A C 1
ATOM 770 O O . THR A 1 108 ? 8.027 34.152 75.778 1.00 46.57 108 THR A O 1
ATOM 774 N N . GLN A 1 109 ? 7.009 33.955 77.775 1.00 47.58 109 GLN A N 1
ATOM 775 C CA . GLN A 1 109 ? 7.303 35.334 78.147 1.00 49.33 109 GLN A CA 1
ATOM 776 C C . GLN A 1 109 ? 8.786 35.547 78.405 1.00 48.70 109 GLN A C 1
ATOM 777 O O . GLN A 1 109 ? 9.396 36.447 77.829 1.00 49.81 109 GLN A O 1
ATOM 783 N N . ALA A 1 110 ? 9.366 34.717 79.264 1.00 47.85 110 ALA A N 1
ATOM 784 C CA . ALA A 1 110 ? 10.786 34.826 79.576 1.00 46.68 110 ALA A CA 1
ATOM 785 C C . ALA A 1 110 ? 11.613 34.763 78.290 1.00 45.98 110 ALA A C 1
ATOM 786 O O . ALA A 1 110 ? 12.587 35.496 78.132 1.00 45.05 110 ALA A O 1
ATOM 788 N N . TRP A 1 111 ? 11.207 33.889 77.374 1.00 46.47 111 TRP A N 1
ATOM 789 C CA . TRP A 1 111 ? 11.893 33.722 76.092 1.00 47.99 111 TRP A CA 1
ATOM 790 C C . TRP A 1 111 ? 11.815 34.973 75.215 1.00 47.45 111 TRP A C 1
ATOM 791 O O . TRP A 1 111 ? 12.597 35.127 74.275 1.00 47.88 111 TRP A O 1
ATOM 802 N N . ALA A 1 112 ? 10.858 35.848 75.505 1.00 47.10 112 ALA A N 1
ATOM 803 C CA . ALA A 1 112 ? 10.681 37.064 74.718 1.00 45.45 112 ALA A CA 1
ATOM 804 C C . ALA A 1 112 ? 11.669 38.154 75.115 1.00 44.00 112 ALA A C 1
ATOM 805 O O . ALA A 1 112 ? 11.946 39.064 74.335 1.00 45.06 112 ALA A O 1
ATOM 807 N N . GLU A 1 113 ? 12.209 38.064 76.320 1.00 41.88 113 GLU A N 1
ATOM 808 C CA . GLU A 1 113 ? 13.165 39.066 76.771 1.00 41.86 113 GLU A CA 1
ATOM 809 C C . GLU A 1 113 ? 14.367 39.206 75.831 1.00 42.66 113 GLU A C 1
ATOM 810 O O . GLU A 1 113 ? 15.020 40.253 75.797 1.00 43.61 113 GLU A O 1
ATOM 816 N N . HIS A 1 114 ? 14.655 38.154 75.067 1.00 42.09 114 HIS A N 1
ATOM 817 C CA . HIS A 1 114 ? 15.762 38.178 74.112 1.00 41.00 114 HIS A CA 1
ATOM 818 C C . HIS A 1 114 ? 15.294 37.589 72.786 1.00 41.19 114 HIS A C 1
ATOM 819 O O . HIS A 1 114 ? 14.576 36.591 72.761 1.00 41.62 114 HIS A O 1
ATOM 826 N N . ASP A 1 115 ? 15.702 38.206 71.683 1.00 41.52 115 ASP A N 1
ATOM 827 C CA . ASP A 1 115 ? 15.298 37.746 70.357 1.00 41.95 115 ASP A CA 1
ATOM 828 C C . ASP A 1 115 ? 16.327 36.878 69.641 1.00 40.91 115 ASP A C 1
ATOM 829 O O . ASP A 1 115 ? 16.148 36.527 68.474 1.00 41.08 115 ASP A O 1
ATOM 834 N N . ASP A 1 116 ? 17.409 36.543 70.330 1.00 38.81 116 ASP A N 1
ATOM 835 C CA . ASP A 1 116 ? 18.433 35.698 69.735 1.00 37.84 116 ASP A CA 1
ATOM 836 C C . ASP A 1 116 ? 18.784 34.586 70.712 1.00 36.77 116 ASP A C 1
ATOM 837 O O . ASP A 1 116 ? 19.943 34.200 70.858 1.00 37.81 116 ASP A O 1
ATOM 850 N N . VAL A 1 118 ? 19.257 31.012 72.270 1.00 28.18 118 VAL A N 1
ATOM 851 C CA . VAL A 1 118 ? 19.743 29.769 71.689 1.00 24.79 118 VAL A CA 1
ATOM 852 C C . VAL A 1 118 ? 19.410 28.634 72.634 1.00 22.94 118 VAL A C 1
ATOM 853 O O . VAL A 1 118 ? 19.835 28.643 73.790 1.00 19.13 118 VAL A O 1
ATOM 857 N N . ALA A 1 119 ? 18.651 27.661 72.131 1.00 22.47 119 ALA A N 1
ATOM 858 C CA . ALA A 1 119 ? 18.234 26.500 72.912 1.00 24.19 119 ALA A CA 1
ATOM 859 C C . ALA A 1 119 ? 19.149 25.284 72.727 1.00 25.43 119 ALA A C 1
ATOM 860 O O . ALA A 1 119 ? 19.423 24.860 71.607 1.00 25.53 119 ALA A O 1
ATOM 862 N N . PHE A 1 120 ? 19.600 24.722 73.841 1.00 25.21 120 PHE A N 1
ATOM 863 C CA . PHE A 1 120 ? 20.469 23.551 73.822 1.00 23.67 120 PHE A CA 1
ATOM 864 C C . PHE A 1 120 ? 19.728 22.366 74.462 1.00 23.75 120 PHE A C 1
ATOM 865 O O . PHE A 1 120 ? 19.367 22.431 75.635 1.00 23.65 120 PHE A O 1
ATOM 873 N N . LEU A 1 121 ? 19.474 21.308 73.695 1.00 22.83 121 LEU A N 1
ATOM 874 C CA . LEU A 1 121 ? 18.804 20.128 74.243 1.00 25.04 121 LEU A CA 1
ATOM 875 C C . LEU A 1 121 ? 19.903 19.145 74.600 1.00 24.58 121 LEU A C 1
ATOM 876 O O . LEU A 1 121 ? 20.614 18.635 73.727 1.00 23.12 121 LEU A O 1
ATOM 881 N N . ILE A 1 122 ? 20.024 18.874 75.889 1.00 24.07 122 ILE A N 1
ATOM 882 C CA . ILE A 1 122 ? 21.085 18.024 76.390 1.00 25.68 122 ILE A CA 1
ATOM 883 C C . ILE A 1 122 ? 20.713 16.653 76.945 1.00 27.80 122 ILE A C 1
ATOM 884 O O . ILE A 1 122 ? 19.832 16.520 77.795 1.00 27.88 122 ILE A O 1
ATOM 889 N N . GLY A 1 123 ? 21.422 15.637 76.460 1.00 30.19 123 GLY A N 1
ATOM 890 C CA . GLY A 1 123 ? 21.193 14.277 76.903 1.00 33.38 123 GLY A CA 1
ATOM 891 C C . GLY A 1 123 ? 21.818 13.221 76.004 1.00 35.00 123 GLY A C 1
ATOM 892 O O . GLY A 1 123 ? 22.633 13.519 75.126 1.00 32.82 123 GLY A O 1
ATOM 893 N N . CYS A 1 124 ? 21.413 11.976 76.223 1.00 38.63 124 CYS A N 1
ATOM 894 C CA . CYS A 1 124 ? 21.919 10.849 75.449 1.00 40.84 124 CYS A CA 1
ATOM 895 C C . CYS A 1 124 ? 20.770 9.909 75.073 1.00 42.38 124 CYS A C 1
ATOM 896 O O . CYS A 1 124 ? 19.972 9.514 75.927 1.00 42.22 124 CYS A O 1
ATOM 899 N N . SER A 1 125 ? 20.693 9.554 73.792 1.00 44.13 125 SER A N 1
ATOM 900 C CA . SER A 1 125 ? 19.649 8.662 73.294 1.00 45.59 125 SER A CA 1
ATOM 901 C C . SER A 1 125 ? 19.749 7.266 73.920 1.00 46.67 125 SER A C 1
ATOM 902 O O . SER A 1 125 ? 18.786 6.500 73.930 1.00 45.80 125 SER A O 1
ATOM 905 N N . PHE A 1 126 ? 20.924 6.930 74.434 1.00 48.41 126 PHE A N 1
ATOM 906 C CA . PHE A 1 126 ? 21.122 5.638 75.085 1.00 50.21 126 PHE A CA 1
ATOM 907 C C . PHE A 1 126 ? 20.828 5.791 76.580 1.00 50.52 126 PHE A C 1
ATOM 908 O O . PHE A 1 126 ? 21.325 6.717 77.228 1.00 50.56 126 PHE A O 1
ATOM 916 N N . THR A 1 127 ? 19.999 4.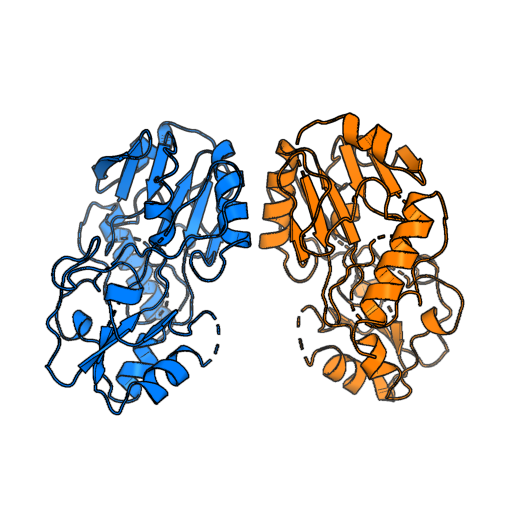905 77.121 1.00 50.49 127 THR A N 1
ATOM 917 C CA . THR A 1 127 ? 19.685 4.950 78.547 1.00 50.93 127 THR A CA 1
ATOM 918 C C . THR A 1 127 ? 20.155 3.625 79.132 1.00 50.32 127 THR A C 1
ATOM 919 O O . THR A 1 127 ? 19.717 2.554 78.699 1.00 50.70 127 THR A O 1
ATOM 923 N N . PHE A 1 128 ? 21.063 3.696 80.099 1.00 47.88 128 PHE A N 1
ATOM 924 C CA . PHE A 1 128 ? 21.586 2.489 80.726 1.00 44.69 128 PHE A CA 1
ATOM 925 C C . PHE A 1 128 ? 20.594 1.890 81.722 1.00 43.25 128 PHE A C 1
ATOM 926 O O . PHE A 1 128 ? 20.739 0.733 82.127 1.00 42.45 128 PHE A O 1
ATOM 934 N N . GLU A 1 129 ? 19.594 2.682 82.110 1.00 42.23 129 GLU A N 1
ATOM 935 C CA . GLU A 1 129 ? 18.584 2.234 83.066 1.00 42.51 129 GLU A CA 1
ATOM 936 C C . GLU A 1 129 ? 17.787 1.033 82.559 1.00 42.20 129 GLU A C 1
ATOM 937 O O . GLU A 1 129 ? 17.493 0.104 83.317 1.00 40.75 129 GLU A O 1
ATOM 943 N N . THR A 1 130 ? 17.444 1.053 81.277 1.00 42.02 130 THR A N 1
ATOM 944 C CA . THR A 1 130 ? 16.687 -0.035 80.677 1.00 43.10 130 THR A CA 1
ATOM 945 C C . THR A 1 130 ? 17.456 -1.350 80.801 1.00 43.42 130 THR A C 1
ATOM 946 O O . THR A 1 130 ? 16.966 -2.309 81.400 1.00 41.71 130 THR A O 1
ATOM 950 N N . PRO A 1 131 ? 18.680 -1.409 80.246 1.00 43.45 131 PRO A N 1
ATOM 951 C CA . PRO A 1 131 ? 19.453 -2.648 80.344 1.00 44.16 131 PRO A CA 1
ATOM 952 C C . PRO A 1 131 ? 19.756 -3.064 81.787 1.00 44.35 131 PRO A C 1
ATOM 953 O O . PRO A 1 131 ? 19.845 -4.259 82.080 1.00 45.26 131 PRO A O 1
ATOM 957 N N . LEU A 1 132 ? 19.911 -2.095 82.690 1.00 43.54 132 LEU A N 1
ATOM 958 C CA . LEU A 1 132 ? 20.182 -2.446 84.080 1.00 44.11 132 LEU A CA 1
ATOM 959 C C . LEU A 1 132 ? 18.996 -3.243 84.598 1.00 45.34 132 LEU A C 1
ATOM 960 O O . LEU A 1 132 ? 19.140 -4.401 84.995 1.00 46.65 132 LEU A O 1
ATOM 965 N N . GLN A 1 133 ? 17.823 -2.617 84.594 1.00 45.75 133 GLN A N 1
ATOM 966 C CA . GLN A 1 133 ? 16.615 -3.285 85.052 1.00 46.76 133 GLN A CA 1
ATOM 967 C C . GLN A 1 133 ? 16.447 -4.623 84.331 1.00 46.56 133 GLN A C 1
ATOM 968 O O . GLN A 1 133 ? 15.941 -5.588 84.903 1.00 46.29 133 GLN A O 1
ATOM 974 N N . GLU A 1 134 ? 16.884 -4.680 83.078 1.00 46.57 134 GLU A N 1
ATOM 975 C CA . GLU A 1 134 ? 16.801 -5.918 82.318 1.00 46.68 134 GLU A CA 1
ATOM 976 C C . GLU A 1 134 ? 17.638 -6.992 83.004 1.00 46.96 134 GLU A C 1
ATOM 977 O O . GLU A 1 134 ? 17.198 -8.132 83.148 1.00 48.42 134 GLU A O 1
ATOM 983 N N . ALA A 1 135 ? 18.840 -6.622 83.436 1.00 45.88 135 ALA A N 1
ATOM 984 C CA . ALA A 1 135 ? 19.733 -7.562 84.106 1.00 45.23 135 ALA A CA 1
ATOM 985 C C . ALA A 1 135 ? 19.239 -7.926 85.505 1.00 43.93 135 ALA A C 1
ATOM 986 O O . ALA A 1 135 ? 19.784 -8.820 86.151 1.00 43.26 135 ALA A O 1
ATOM 988 N N . GLY A 1 136 ? 18.206 -7.227 85.964 1.00 42.02 136 GLY A N 1
ATOM 989 C CA . GLY A 1 136 ? 17.604 -7.514 87.252 1.00 41.46 136 GLY A CA 1
ATOM 990 C C . GLY A 1 136 ? 18.278 -6.767 88.387 1.00 42.45 136 GLY A C 1
ATOM 991 O O . GLY A 1 136 ? 18.464 -7.310 89.476 1.00 41.75 136 GLY A O 1
ATOM 992 N N . ILE A 1 137 ? 18.645 -5.516 88.129 1.00 43.00 137 ILE A N 1
ATOM 993 C CA . ILE A 1 137 ? 19.431 -4.738 89.079 1.00 43.32 137 ILE A CA 1
ATOM 994 C C . ILE A 1 137 ? 18.539 -3.833 89.922 1.00 44.37 137 ILE A C 1
ATOM 995 O O . ILE A 1 137 ? 18.673 -3.777 91.145 1.00 45.67 137 ILE A O 1
ATOM 1000 N N . GLU A 1 138 ? 17.628 -3.126 89.262 1.00 43.26 138 GLU A N 1
ATOM 1001 C CA . GLU A 1 138 ? 16.653 -2.293 89.956 1.00 43.80 138 GLU A CA 1
ATOM 1002 C C . GLU A 1 138 ? 17.137 -0.850 90.063 1.00 43.89 138 GLU A C 1
ATOM 1003 O O . GLU A 1 138 ? 18.268 -0.594 90.476 1.00 45.06 138 GLU A O 1
ATOM 1009 N N . VAL A 1 139 ? 16.274 0.088 89.689 1.00 42.99 139 VAL A N 1
ATOM 1010 C CA . VAL A 1 139 ? 16.602 1.506 89.766 1.00 42.91 139 VAL A CA 1
ATOM 1011 C C . VAL A 1 139 ? 15.829 2.191 90.888 1.00 42.97 139 VAL A C 1
ATOM 1012 O O . VAL A 1 139 ? 14.660 2.541 90.725 1.00 43.23 139 VAL A O 1
ATOM 1016 N N . ARG A 1 140 ? 16.490 2.380 92.025 1.00 43.78 140 ARG A N 1
ATOM 1017 C CA . ARG A 1 140 ? 15.799 2.702 93.268 1.00 43.11 140 ARG A CA 1
ATOM 1018 C C . ARG A 1 140 ? 14.696 3.730 93.035 1.00 43.58 140 ARG A C 1
ATOM 1019 O O . ARG A 1 140 ? 13.538 3.501 93.384 1.00 42.94 140 ARG A O 1
ATOM 1027 N N . HIS A 1 141 ? 15.064 4.862 92.445 1.00 43.63 141 HIS A N 1
ATOM 1028 C CA . HIS A 1 141 ? 14.127 5.960 92.243 1.00 43.09 141 HIS A CA 1
ATOM 1029 C C . HIS A 1 141 ? 12.934 5.613 91.354 1.00 43.03 141 HIS A C 1
ATOM 1030 O O . HIS A 1 141 ? 11.873 6.231 91.472 1.00 41.06 141 HIS A O 1
ATOM 1037 N N . ILE A 1 142 ? 13.097 4.631 90.472 1.00 43.01 142 ILE A N 1
ATOM 1038 C CA . ILE A 1 142 ? 11.998 4.212 89.606 1.00 43.71 142 ILE A CA 1
ATOM 1039 C C . ILE A 1 142 ? 11.069 3.302 90.409 1.00 44.37 142 ILE A C 1
ATOM 1040 O O . ILE A 1 142 ? 9.843 3.392 90.300 1.00 43.97 142 ILE A O 1
ATOM 1045 N N . THR A 1 143 ? 11.667 2.429 91.216 1.00 44.76 143 THR A N 1
ATOM 1046 C CA . THR A 1 143 ? 10.918 1.508 92.060 1.00 45.21 143 THR A CA 1
ATOM 1047 C C . THR A 1 143 ? 9.940 2.321 92.885 1.00 45.94 143 THR A C 1
ATOM 1048 O O . THR A 1 143 ? 8.970 1.792 93.427 1.00 46.00 143 THR A O 1
ATOM 1052 N N . ASP A 1 144 ? 10.207 3.619 92.964 1.00 46.14 144 ASP A N 1
ATOM 1053 C CA . ASP A 1 144 ? 9.348 4.551 93.678 1.00 46.30 144 ASP A CA 1
ATOM 1054 C C . ASP A 1 144 ? 8.926 5.613 92.658 1.00 47.00 144 ASP A C 1
ATOM 1055 O O . ASP A 1 144 ? 9.496 5.697 91.567 1.00 47.73 144 ASP A O 1
ATOM 1060 N N . GLY A 1 145 ? 7.909 6.400 92.989 1.00 46.52 145 GLY A N 1
ATOM 1061 C CA . GLY A 1 145 ? 7.474 7.447 92.076 1.00 45.60 145 GLY A CA 1
ATOM 1062 C C . GLY A 1 145 ? 8.386 8.599 92.408 1.00 45.05 145 GLY A C 1
ATOM 1063 O O . GLY A 1 145 ? 7.954 9.664 92.849 1.00 43.98 145 GLY A O 1
ATOM 1064 N N . CYS A 1 146 ? 9.671 8.360 92.185 1.00 45.60 146 CYS A N 1
ATOM 1065 C CA . CYS A 1 146 ? 10.714 9.313 92.520 1.00 46.59 146 CYS A CA 1
ATOM 1066 C C . CYS A 1 146 ? 11.468 9.972 91.371 1.00 45.68 146 CYS A C 1
ATOM 1067 O O . CYS A 1 146 ? 11.449 9.510 90.227 1.00 45.73 146 CYS A O 1
ATOM 1070 N N . ASN A 1 147 ? 12.126 11.074 91.701 1.00 44.76 147 ASN A N 1
ATOM 1071 C CA . ASN A 1 147 ? 12.979 11.761 90.750 1.00 43.48 147 ASN A CA 1
ATOM 1072 C C . ASN A 1 147 ? 14.356 11.344 91.257 1.00 40.27 147 ASN A C 1
ATOM 1073 O O . ASN A 1 147 ? 14.624 11.419 92.459 1.00 39.52 147 ASN A O 1
ATOM 1078 N N . VAL A 1 148 ? 15.214 10.871 90.361 1.00 37.07 148 VAL A N 1
ATOM 1079 C CA . VAL A 1 148 ? 16.554 10.455 90.773 1.00 33.57 148 VAL A CA 1
ATOM 1080 C C . VAL A 1 148 ? 17.223 11.591 91.545 1.00 29.80 148 VAL A C 1
ATOM 1081 O O . VAL A 1 148 ? 17.035 12.763 91.220 1.00 29.77 148 VAL A O 1
ATOM 1085 N N . PRO A 1 149 ? 17.959 11.259 92.616 1.00 26.42 149 PRO A N 1
ATOM 1086 C CA . PRO A 1 149 ? 18.638 12.308 93.387 1.00 26.50 149 PRO A CA 1
ATOM 1087 C C . PRO A 1 149 ? 19.888 12.740 92.606 1.00 25.59 149 PRO A C 1
ATOM 1088 O O . PRO A 1 149 ? 20.506 11.917 91.910 1.00 21.13 149 PRO A O 1
ATOM 1100 N N . TYR A 1 151 ? 23.539 15.423 92.746 1.00 25.44 151 TYR A N 1
ATOM 1101 C CA . TYR A 1 151 ? 24.426 16.193 93.599 1.00 24.88 151 TYR A CA 1
ATOM 1102 C C . TYR A 1 151 ? 25.465 17.054 92.861 1.00 25.53 151 TYR A C 1
ATOM 1103 O O . TYR A 1 151 ? 26.003 16.687 91.806 1.00 21.15 151 TYR A O 1
ATOM 1112 N N . ARG A 1 152 ? 25.730 18.217 93.436 1.00 27.05 152 ARG A N 1
ATOM 1113 C CA . ARG A 1 152 ? 26.723 19.119 92.898 1.00 27.22 152 ARG A CA 1
ATOM 1114 C C . ARG A 1 152 ? 27.992 18.577 93.555 1.00 25.12 152 ARG A C 1
ATOM 1115 O O . ARG A 1 152 ? 28.064 18.487 94.774 1.00 28.75 152 ARG A O 1
ATOM 1123 N N . THR A 1 153 ? 28.965 18.173 92.750 1.00 22.41 153 THR A N 1
ATOM 1124 C CA . THR A 1 153 ? 30.209 17.602 93.269 1.00 20.27 153 THR A CA 1
ATOM 1125 C C . THR A 1 153 ? 31.280 18.657 93.390 1.00 21.40 153 THR A C 1
ATOM 1126 O O . THR A 1 153 ? 31.034 19.834 93.154 1.00 23.03 153 THR A O 1
ATOM 1130 N N . ASN A 1 154 ? 32.477 18.209 93.744 1.00 23.42 154 ASN A N 1
ATOM 1131 C CA . ASN A 1 154 ? 33.640 19.075 93.875 1.00 26.33 154 ASN A CA 1
ATOM 1132 C C . ASN A 1 154 ? 34.519 18.885 92.636 1.00 26.91 154 ASN A C 1
ATOM 1133 O O . ASN A 1 154 ? 35.651 19.364 92.597 1.00 29.36 154 ASN A O 1
ATOM 1138 N N . ARG A 1 155 ? 34.004 18.168 91.640 1.00 26.53 155 ARG A N 1
ATOM 1139 C CA . ARG A 1 155 ? 34.749 17.933 90.404 1.00 27.23 155 ARG A CA 1
ATOM 1140 C C . ARG A 1 155 ? 34.516 19.078 89.426 1.00 25.68 155 ARG A C 1
ATOM 1141 O O . ARG A 1 155 ? 33.451 19.191 88.838 1.00 25.90 155 ARG A O 1
ATOM 1149 N N . ALA A 1 156 ? 35.526 19.921 89.252 1.00 24.32 156 ALA A N 1
ATOM 1150 C CA . ALA A 1 156 ? 35.425 21.063 88.358 1.00 23.98 156 ALA A CA 1
ATOM 1151 C C . ALA A 1 156 ? 35.395 20.691 86.882 1.00 24.63 156 ALA A C 1
ATOM 1152 O O . ALA A 1 156 ? 36.168 19.853 86.428 1.00 26.41 156 ALA A O 1
ATOM 1154 N N . CYS A 1 157 ? 34.489 21.311 86.137 1.00 24.00 157 CYS A N 1
ATOM 1155 C CA . CYS A 1 157 ? 34.402 21.089 84.697 1.00 24.18 157 CYS A CA 1
ATOM 1156 C C . CYS A 1 157 ? 35.484 21.948 84.060 1.00 24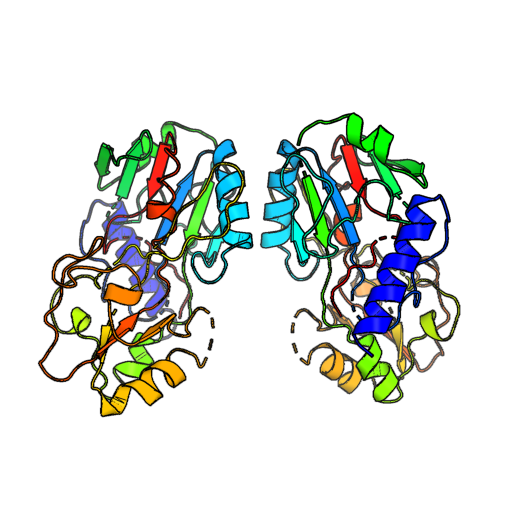.94 157 CYS A C 1
ATOM 1157 O O . CYS A 1 157 ? 36.024 22.872 84.687 1.00 23.54 157 CYS A O 1
ATOM 1160 N N . ARG A 1 158 ? 35.795 21.659 82.808 1.00 24.31 158 ARG A N 1
ATOM 1161 C CA . ARG A 1 158 ? 36.778 22.460 82.119 1.00 25.26 158 ARG A CA 1
ATOM 1162 C C . ARG A 1 158 ? 36.078 23.785 81.763 1.00 23.15 158 ARG A C 1
ATOM 1163 O O . ARG A 1 158 ? 35.051 23.804 81.082 1.00 18.85 158 ARG A O 1
ATOM 1171 N N . PRO A 1 159 ? 36.618 24.917 82.242 1.00 23.21 159 PRO A N 1
ATOM 1172 C CA . PRO A 1 159 ? 35.978 26.197 81.925 1.00 22.42 159 PRO A CA 1
ATOM 1173 C C . PRO A 1 159 ? 36.045 26.579 80.433 1.00 21.82 159 PRO A C 1
ATOM 1174 O O . PRO A 1 159 ? 36.867 26.049 79.672 1.00 20.21 159 PRO A O 1
ATOM 1178 N N . ALA A 1 160 ? 35.151 27.485 80.040 1.00 21.14 160 ALA A N 1
ATOM 1179 C CA . ALA A 1 160 ? 35.042 27.992 78.675 1.00 20.85 160 ALA A CA 1
ATOM 1180 C C . ALA A 1 160 ? 34.458 29.404 78.736 1.00 22.21 160 ALA A C 1
ATOM 1181 O O . ALA A 1 160 ? 33.385 29.614 79.301 1.00 22.49 160 ALA A O 1
ATOM 1183 N N . GLY A 1 161 ? 35.161 30.372 78.154 1.00 23.83 161 GLY A N 1
ATOM 1184 C CA . GLY A 1 161 ? 34.668 31.734 78.177 1.00 22.22 161 GLY A CA 1
ATOM 1185 C C . GLY A 1 161 ? 34.471 32.177 79.612 1.00 24.10 161 GLY A C 1
ATOM 1186 O O . GLY A 1 161 ? 35.372 32.036 80.435 1.00 21.12 161 GLY A O 1
ATOM 1187 N N . ARG A 1 162 ? 33.289 32.712 79.907 1.00 25.56 162 ARG A N 1
ATOM 1188 C CA . ARG A 1 162 ? 32.948 33.191 81.244 1.00 24.75 162 ARG A CA 1
ATOM 1189 C C . ARG A 1 162 ? 32.330 32.096 82.114 1.00 25.02 162 ARG A C 1
ATOM 1190 O O . ARG A 1 162 ? 32.064 32.306 83.312 1.00 22.99 162 ARG A O 1
ATOM 1198 N N . LEU A 1 163 ? 32.099 30.933 81.508 1.00 23.34 163 LEU A N 1
ATOM 1199 C CA . LEU A 1 163 ? 31.508 29.801 82.213 1.00 22.42 163 LEU A CA 1
ATOM 1200 C C . LEU A 1 163 ? 32.534 28.893 82.884 1.00 22.76 163 LEU A C 1
ATOM 1201 O O . LEU A 1 163 ? 33.627 28.640 82.352 1.00 23.69 163 LEU A O 1
ATOM 1206 N N . HIS A 1 164 ? 32.168 28.420 84.070 1.00 23.39 164 HIS A N 1
ATOM 1207 C CA . HIS A 1 164 ? 32.984 27.508 84.857 1.00 24.32 164 HIS A CA 1
ATOM 1208 C C . HIS A 1 164 ? 32.046 26.927 85.901 1.00 25.16 164 HIS A C 1
ATOM 1209 O O . HIS A 1 164 ? 31.027 27.539 86.217 1.00 26.39 164 HIS A O 1
ATOM 1216 N N . GLY A 1 165 ? 32.377 25.761 86.438 1.00 25.95 165 GLY A N 1
ATOM 1217 C CA . GLY A 1 165 ? 31.516 25.168 87.445 1.00 25.96 165 GLY A CA 1
ATOM 1218 C C . GLY A 1 165 ? 31.798 23.703 87.709 1.00 27.03 165 GLY A C 1
ATOM 1219 O O . GLY A 1 165 ? 32.612 23.073 87.028 1.00 27.04 165 GLY A O 1
ATOM 1220 N N . GLU A 1 166 ? 31.111 23.155 88.704 1.00 27.28 166 GLU A N 1
ATOM 1221 C CA . GLU A 1 166 ? 31.281 21.760 89.065 1.00 26.91 166 GLU A CA 1
ATOM 1222 C C . GLU A 1 166 ? 30.295 20.881 88.282 1.00 27.42 166 GLU A C 1
ATOM 1223 O O . GLU A 1 166 ? 29.275 21.360 87.771 1.00 25.13 166 GLU A O 1
ATOM 1237 N N . VAL A 1 168 ? 27.484 17.881 87.881 1.00 20.98 168 VAL A N 1
ATOM 1238 C CA . VAL A 1 168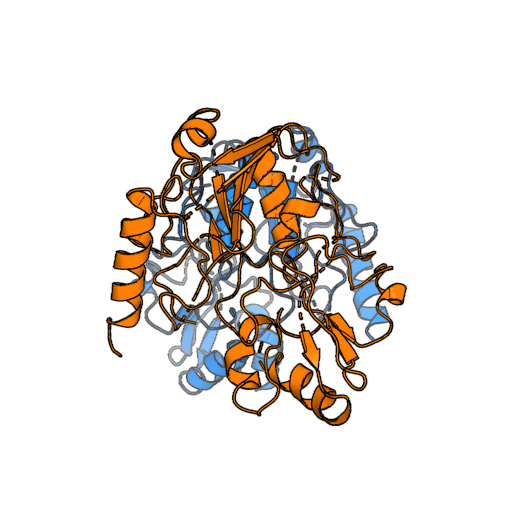 ? 26.364 17.442 88.693 1.00 20.17 168 VAL A CA 1
ATOM 1239 C C . VAL A 1 168 ? 26.092 15.992 88.350 1.00 20.10 168 VAL A C 1
ATOM 1240 O O . VAL A 1 168 ? 25.985 15.638 87.175 1.00 20.59 168 VAL A O 1
ATOM 1244 N N . VAL A 1 169 ? 25.985 15.154 89.374 1.00 19.99 169 VAL A N 1
ATOM 1245 C CA . VAL A 1 169 ? 25.760 13.729 89.157 1.00 20.46 169 VAL A CA 1
ATOM 1246 C C . VAL A 1 169 ? 24.457 13.177 89.726 1.00 21.51 169 VAL A C 1
ATOM 1247 O O . VAL A 1 169 ? 23.940 13.677 90.720 1.00 22.55 169 VAL A O 1
ATOM 1251 N N . SER A 1 170 ? 23.937 12.132 89.092 1.00 23.36 170 SER A N 1
ATOM 1252 C CA . SER A 1 170 ? 22.727 11.471 89.564 1.00 23.64 170 SER A CA 1
ATOM 1253 C C . SER A 1 170 ? 23.239 10.169 90.170 1.00 25.26 170 SER A C 1
ATOM 1254 O O . SER A 1 170 ? 24.223 9.609 89.681 1.00 27.09 170 SER A O 1
ATOM 1265 N N . ARG A 1 172 ? 22.334 6.150 91.910 1.00 27.02 172 ARG A N 1
ATOM 1266 C CA . ARG A 1 172 ? 21.418 5.025 92.056 1.00 26.40 172 ARG A CA 1
ATOM 1267 C C . ARG A 1 172 ? 22.144 3.959 92.879 1.00 27.09 172 ARG A C 1
ATOM 1268 O O . ARG A 1 172 ? 23.254 3.544 92.532 1.00 26.97 172 ARG A O 1
ATOM 1276 N N . PRO A 1 173 ? 21.536 3.516 93.991 1.00 29.48 173 PRO A N 1
ATOM 1277 C CA . PRO A 1 173 ? 22.176 2.497 94.828 1.00 29.31 173 PRO A CA 1
ATOM 1278 C C . PRO A 1 173 ? 22.214 1.169 94.085 1.00 30.16 173 PRO A C 1
ATOM 1279 O O . PRO A 1 173 ? 21.195 0.718 93.564 1.00 30.09 173 PRO A O 1
ATOM 1283 N N . ILE A 1 174 ? 23.391 0.560 94.012 1.00 30.23 174 ILE A N 1
ATOM 1284 C CA . ILE A 1 174 ? 23.526 -0.721 93.340 1.00 31.48 174 ILE A CA 1
ATOM 1285 C C . ILE A 1 174 ? 24.048 -1.692 94.380 1.00 33.33 174 ILE A C 1
ATOM 1286 O O . ILE A 1 174 ? 24.963 -1.362 95.136 1.00 33.64 174 ILE A O 1
ATOM 1291 N N . PRO A 1 175 ? 23.454 -2.897 94.456 1.00 33.68 175 PRO A N 1
ATOM 1292 C CA . PRO A 1 175 ? 23.906 -3.889 95.439 1.00 33.57 175 PRO A CA 1
ATOM 1293 C C . PRO A 1 175 ? 25.364 -4.264 95.208 1.00 33.52 175 PRO A C 1
ATOM 1294 O O . PRO A 1 175 ? 25.815 -4.388 94.064 1.00 34.12 175 PRO A O 1
ATOM 1298 N N . ALA A 1 176 ? 26.089 -4.435 96.307 1.00 33.18 176 ALA A N 1
ATOM 1299 C CA . ALA A 1 176 ? 27.513 -4.746 96.288 1.00 34.06 176 ALA A CA 1
ATOM 1300 C C . ALA A 1 176 ? 28.008 -5.720 95.226 1.00 36.32 176 ALA A C 1
ATOM 1301 O O . ALA A 1 176 ? 29.064 -5.495 94.617 1.00 35.88 176 ALA A O 1
ATOM 1303 N N . ASP A 1 177 ? 27.269 -6.801 94.999 1.00 37.01 177 ASP A N 1
ATOM 1304 C CA . ASP A 1 177 ? 27.723 -7.775 94.022 1.00 37.78 177 ASP A CA 1
ATOM 1305 C C . ASP A 1 177 ? 27.351 -7.476 92.579 1.00 35.85 177 ASP A C 1
ATOM 1306 O O . ASP A 1 177 ? 27.717 -8.230 91.683 1.00 37.41 177 ASP A O 1
ATOM 1311 N N . ARG A 1 178 ? 26.649 -6.376 92.341 1.00 33.82 178 ARG A N 1
ATOM 1312 C CA . ARG A 1 178 ? 26.268 -6.026 90.970 1.00 32.88 178 ARG A CA 1
ATOM 1313 C C . ARG A 1 178 ? 26.967 -4.736 90.490 1.00 31.13 178 ARG A C 1
ATOM 1314 O O . ARG A 1 178 ? 26.761 -4.284 89.357 1.00 29.41 178 ARG A O 1
ATOM 1322 N N . VAL A 1 179 ? 27.791 -4.152 91.355 1.00 28.75 179 VAL A N 1
ATOM 1323 C CA . VAL A 1 179 ? 28.498 -2.914 91.042 1.00 27.69 179 VAL A CA 1
ATOM 1324 C C . VAL A 1 179 ? 29.338 -3.022 89.776 1.00 26.74 179 VAL A C 1
ATOM 1325 O O . VAL A 1 179 ? 29.191 -2.216 88.862 1.00 25.52 179 VAL A O 1
ATOM 1329 N N . ALA A 1 180 ? 30.208 -4.020 89.719 1.00 26.97 180 ALA A N 1
ATOM 1330 C CA . ALA A 1 180 ? 31.058 -4.212 88.549 1.00 29.64 180 ALA A CA 1
ATOM 1331 C C . ALA A 1 180 ? 30.263 -4.301 87.242 1.00 29.64 180 ALA A C 1
ATOM 1332 O O . ALA A 1 180 ? 30.552 -3.582 86.285 1.00 31.12 180 ALA A O 1
ATOM 1334 N N . GLU A 1 181 ? 29.269 -5.180 87.193 1.00 29.26 181 GLU A N 1
ATOM 1335 C CA . GLU A 1 181 ? 28.479 -5.319 85.976 1.00 31.02 181 GLU A CA 1
ATOM 1336 C C . GLU A 1 181 ? 27.540 -4.115 85.777 1.00 30.64 181 GLU A C 1
ATOM 1337 O O . GLU A 1 181 ? 27.093 -3.846 84.667 1.00 31.53 181 GLU A O 1
ATOM 1343 N N . ALA A 1 182 ? 27.241 -3.385 86.845 1.00 28.24 182 ALA A N 1
ATOM 1344 C CA . ALA A 1 182 ? 26.375 -2.219 86.703 1.00 27.76 182 ALA A CA 1
ATOM 1345 C C . ALA A 1 182 ? 27.167 -1.143 85.964 1.00 27.06 182 ALA A C 1
ATOM 1346 O O . ALA A 1 182 ? 26.639 -0.448 85.088 1.00 26.13 182 ALA A O 1
ATOM 1348 N N . SER A 1 183 ? 28.443 -1.028 86.309 1.00 27.02 183 SER A N 1
ATOM 1349 C CA . SER A 1 183 ? 29.319 -0.047 85.681 1.00 28.75 183 SER A CA 1
ATOM 1350 C C . SER A 1 183 ? 29.632 -0.446 84.242 1.00 28.99 183 SER A C 1
ATOM 1351 O O . SER A 1 183 ? 29.717 0.406 83.357 1.00 29.86 183 SER A O 1
ATOM 1354 N N . ALA A 1 184 ? 29.803 -1.748 84.024 1.00 28.80 184 ALA A N 1
ATOM 1355 C CA . ALA A 1 184 ? 30.106 -2.294 82.698 1.00 29.47 184 ALA A CA 1
ATOM 1356 C C . ALA A 1 184 ? 28.904 -2.217 81.755 1.00 30.56 184 ALA A C 1
ATOM 1357 O O . ALA A 1 184 ? 29.054 -1.924 80.565 1.00 27.94 184 ALA A O 1
ATOM 1359 N N . ILE A 1 185 ? 27.720 -2.507 82.291 1.00 33.43 185 ILE A N 1
ATOM 1360 C CA . ILE A 1 185 ? 26.488 -2.452 81.514 1.00 34.56 185 ILE A CA 1
ATOM 1361 C C . ILE A 1 185 ? 26.270 -1.032 81.015 1.00 36.38 185 ILE A C 1
ATOM 1362 O O . ILE A 1 185 ? 26.002 -0.821 79.834 1.00 35.62 185 ILE A O 1
ATOM 1367 N N . SER A 1 186 ? 26.395 -0.057 81.917 1.00 37.85 186 SER A N 1
ATOM 1368 C CA . SER A 1 186 ? 26.192 1.344 81.553 1.00 38.95 186 SER A CA 1
ATOM 1369 C C . SER A 1 186 ? 27.360 1.938 80.763 1.00 40.07 186 SER A C 1
ATOM 1370 O O . SER A 1 186 ? 27.223 2.985 80.140 1.00 39.84 186 SER A O 1
ATOM 1373 N N . GLY A 1 187 ? 28.505 1.267 80.781 1.00 41.34 187 GLY A N 1
ATOM 1374 C CA . GLY A 1 187 ? 29.643 1.768 80.035 1.00 44.78 187 GLY A CA 1
ATOM 1375 C C . GLY A 1 187 ? 29.725 1.147 78.650 1.00 47.12 187 GLY A C 1
ATOM 1376 O O . GLY A 1 187 ? 30.566 1.534 77.833 1.00 46.31 187 GLY A O 1
ATOM 1377 N N . ARG A 1 188 ? 28.841 0.188 78.386 1.00 49.07 188 ARG A N 1
ATOM 1378 C CA . ARG A 1 188 ? 28.813 -0.514 77.105 1.00 52.07 188 ARG A CA 1
ATOM 1379 C C . ARG A 1 188 ? 28.278 0.376 75.986 1.00 52.10 188 ARG A C 1
ATOM 1380 O O . ARG A 1 188 ? 27.067 0.561 75.853 1.00 52.32 188 ARG A O 1
ATOM 1388 N N . HIS A 1 193 ? 31.187 7.172 77.325 1.00 52.98 193 HIS A N 1
ATOM 1389 C CA . HIS A 1 193 ? 30.427 8.306 77.832 1.00 52.64 193 HIS A CA 1
ATOM 1390 C C . HIS A 1 193 ? 29.478 7.946 78.985 1.00 50.10 193 HIS A C 1
ATOM 1391 O O . HIS A 1 193 ? 29.384 8.678 79.978 1.00 50.15 193 HIS A O 1
ATOM 1398 N N . GLY A 1 194 ? 28.781 6.820 78.856 1.00 45.48 194 GLY A N 1
ATOM 1399 C CA . GLY A 1 194 ? 27.842 6.411 79.887 1.00 38.87 194 GLY A CA 1
ATOM 1400 C C . GLY A 1 194 ? 28.440 5.783 81.134 1.00 34.24 194 GLY A C 1
ATOM 1401 O O . GLY A 1 194 ? 27.703 5.431 82.056 1.00 33.87 194 GLY A O 1
ATOM 1402 N N . ALA A 1 195 ? 29.764 5.646 81.175 1.00 30.39 195 ALA A N 1
ATOM 1403 C CA . ALA A 1 195 ? 30.440 5.043 82.319 1.00 28.44 195 ALA A CA 1
ATOM 1404 C C . ALA A 1 195 ? 30.322 5.899 83.585 1.00 28.00 195 ALA A C 1
ATOM 1405 O O . ALA A 1 195 ? 30.407 7.126 83.527 1.00 29.33 195 ALA A O 1
ATOM 1407 N N . PRO A 1 196 ? 30.126 5.256 84.748 1.00 25.55 196 PRO A N 1
ATOM 1408 C CA . PRO A 1 196 ? 29.998 5.960 86.025 1.00 25.00 196 PRO A CA 1
ATOM 1409 C C . PRO A 1 196 ? 31.226 6.814 86.276 1.00 23.09 196 PRO A C 1
ATOM 1410 O O . PRO A 1 196 ? 32.333 6.399 85.973 1.00 25.69 196 PRO A O 1
ATOM 1414 N N . VAL A 1 197 ? 31.026 8.002 86.833 1.00 23.47 197 VAL A N 1
ATOM 1415 C CA . VAL A 1 197 ? 32.138 8.899 87.137 1.00 22.70 197 VAL A CA 1
ATOM 1416 C C . VAL A 1 197 ? 32.751 8.539 88.488 1.00 24.65 197 VAL A C 1
ATOM 1417 O O . VAL A 1 197 ? 33.905 8.860 88.756 1.00 25.46 197 VAL A O 1
ATOM 1421 N N . HIS A 1 198 ? 31.976 7.865 89.339 1.00 26.17 198 HIS A N 1
ATOM 1422 C CA . HIS A 1 198 ? 32.460 7.474 90.662 1.00 25.86 198 HIS A CA 1
ATOM 1423 C C . HIS A 1 198 ? 31.643 6.347 91.290 1.00 26.53 198 HIS A C 1
ATOM 1424 O O . HIS A 1 198 ? 30.424 6.274 91.134 1.00 27.28 198 HIS A O 1
ATOM 1431 N N . ILE A 1 199 ? 32.329 5.472 92.011 1.00 27.34 199 ILE A N 1
ATOM 1432 C CA . ILE A 1 199 ? 31.684 4.349 92.674 1.00 29.61 199 ILE A CA 1
ATOM 1433 C C . ILE A 1 199 ? 32.111 4.301 94.143 1.00 30.38 199 ILE A C 1
ATOM 1434 O O . ILE A 1 199 ? 33.299 4.215 94.442 1.00 31.73 199 ILE A O 1
ATOM 1439 N N . GLY A 1 200 ? 31.143 4.390 95.053 1.00 30.35 200 GLY A N 1
ATOM 1440 C CA . GLY A 1 200 ? 31.446 4.321 96.474 1.00 31.39 200 GLY A CA 1
ATOM 1441 C C . GLY A 1 200 ? 31.342 5.602 97.281 1.00 33.35 200 GLY A C 1
ATOM 1442 O O . GLY A 1 200 ? 30.416 6.395 97.107 1.00 34.18 200 GLY A O 1
ATOM 1443 N N . GLU A 1 201 ? 32.301 5.773 98.188 1.00 34.23 201 GLU A N 1
ATOM 1444 C CA . GLU A 1 201 ? 32.416 6.937 99.065 1.00 36.03 201 GLU A CA 1
ATOM 1445 C C . GLU A 1 201 ? 31.859 8.243 98.502 1.00 34.70 201 GLU A C 1
ATOM 1446 O O . GLU A 1 201 ? 32.473 8.857 97.633 1.00 33.48 201 GLU A O 1
ATOM 1452 N N . PRO A 1 202 ? 30.699 8.693 99.002 1.00 34.81 202 PRO A N 1
ATOM 1453 C CA . PRO A 1 202 ? 30.092 9.940 98.526 1.00 36.33 202 PRO A CA 1
ATOM 1454 C C . PRO A 1 202 ? 31.018 11.136 98.740 1.00 37.97 202 PRO A C 1
ATOM 1455 O O . PRO A 1 202 ? 31.157 12.001 97.870 1.00 39.83 202 PRO A O 1
ATOM 1459 N N . GLY A 1 203 ? 31.644 11.166 99.913 1.00 38.86 203 GLY A N 1
ATOM 1460 C CA . GLY A 1 203 ? 32.536 12.247 100.277 1.00 37.65 203 GLY A CA 1
ATOM 1461 C C . GLY A 1 203 ? 33.615 12.583 99.268 1.00 39.01 203 GLY A C 1
ATOM 1462 O O . GLY A 1 203 ? 33.960 13.752 99.111 1.00 37.77 203 GLY A O 1
ATOM 1463 N N . ARG A 1 204 ? 34.147 11.577 98.578 1.00 38.94 204 ARG A N 1
ATOM 1464 C CA . ARG A 1 204 ? 35.197 11.821 97.594 1.00 39.43 204 ARG A CA 1
ATOM 1465 C C . ARG A 1 204 ? 34.706 12.716 96.452 1.00 38.45 204 ARG A C 1
ATOM 1466 O O . ARG A 1 204 ? 35.489 13.143 95.608 1.00 39.08 204 ARG A O 1
ATOM 1474 N N . LEU A 1 205 ? 33.405 12.981 96.421 1.00 36.02 205 LEU A N 1
ATOM 1475 C CA . LEU A 1 205 ? 32.820 13.836 95.395 1.00 34.50 205 LEU A CA 1
ATOM 1476 C C . LEU A 1 205 ? 32.374 15.152 95.996 1.00 34.83 205 LEU A C 1
ATOM 1477 O O . LEU A 1 205 ? 31.827 15.992 95.303 1.00 37.17 205 LEU A O 1
ATOM 1482 N N . GLY A 1 206 ? 32.599 15.340 97.288 1.00 37.09 206 GLY A N 1
ATOM 1483 C CA . GLY A 1 206 ? 32.161 16.577 97.908 1.00 38.43 206 GLY A CA 1
ATOM 1484 C C . GLY A 1 206 ? 30.675 16.502 98.225 1.00 39.40 206 GLY A C 1
ATOM 1485 O O . GLY A 1 206 ? 29.977 17.519 98.296 1.00 39.64 206 GLY A O 1
ATOM 1486 N N . ILE A 1 207 ? 30.187 15.276 98.390 1.00 39.73 207 ILE A N 1
ATOM 1487 C CA . ILE A 1 207 ? 28.794 15.039 98.730 1.00 39.56 207 ILE A CA 1
ATOM 1488 C C . ILE A 1 207 ? 28.821 14.686 100.203 1.00 39.79 207 ILE A C 1
ATOM 1489 O O . ILE A 1 207 ? 29.209 13.577 100.564 1.00 37.64 207 ILE A O 1
ATOM 1494 N N . ASN A 1 208 ? 28.424 15.628 101.051 1.00 41.18 208 ASN A N 1
ATOM 1495 C CA . ASN A 1 208 ? 28.438 15.391 102.487 1.00 43.54 208 ASN A CA 1
ATOM 1496 C C . ASN A 1 208 ? 27.043 15.159 103.055 1.00 43.46 208 ASN A C 1
ATOM 1497 O O . ASN A 1 208 ? 26.575 15.948 103.880 1.00 43.51 208 ASN A O 1
ATOM 1502 N N . ASP A 1 209 ? 26.392 14.086 102.598 1.00 43.35 209 ASP A N 1
ATOM 1503 C CA . ASP A 1 209 ? 25.049 13.692 103.033 1.00 42.94 209 ASP A CA 1
ATOM 1504 C C . ASP A 1 209 ? 24.179 13.355 101.831 1.00 41.22 209 ASP A C 1
ATOM 1505 O O . ASP A 1 209 ? 23.653 14.249 101.174 1.00 40.46 209 ASP A O 1
ATOM 1510 N N . LEU A 1 210 ? 24.020 12.066 101.550 1.00 40.98 210 LEU A N 1
ATOM 1511 C CA . LEU A 1 210 ? 23.202 11.642 100.418 1.00 41.97 210 LEU A CA 1
ATOM 1512 C C . LEU A 1 210 ? 21.703 11.828 100.626 1.00 43.20 210 LEU A C 1
ATOM 1513 O O . LEU A 1 210 ? 20.923 11.708 99.678 1.00 43.87 210 LEU A O 1
ATOM 1518 N N . SER A 1 211 ? 21.294 12.120 101.856 1.00 43.34 211 SER A N 1
ATOM 1519 C CA . SER A 1 211 ? 19.879 12.307 102.138 1.00 44.18 211 SER A CA 1
ATOM 1520 C C . SER A 1 211 ? 19.399 13.683 101.687 1.00 44.53 211 SER A C 1
ATOM 1521 O O . SER A 1 211 ? 18.200 13.923 101.555 1.00 45.15 211 SER A O 1
ATOM 1524 N N . ARG A 1 212 ? 20.342 14.581 101.436 1.00 44.37 212 ARG A N 1
ATOM 1525 C CA . ARG A 1 212 ? 20.002 15.930 101.009 1.00 44.96 212 ARG A CA 1
ATOM 1526 C C . ARG A 1 212 ? 20.557 16.224 99.613 1.00 43.69 212 ARG A C 1
ATOM 1527 O O . ARG A 1 212 ? 21.603 16.858 99.463 1.00 43.70 212 ARG A O 1
ATOM 1535 N N . PRO A 1 213 ? 19.867 15.742 98.570 1.00 42.36 213 PRO A N 1
ATOM 1536 C CA . PRO A 1 213 ? 20.318 15.976 97.197 1.00 41.03 213 PRO A CA 1
ATOM 1537 C C . PRO A 1 213 ? 20.024 17.406 96.729 1.00 40.33 213 PRO A C 1
ATOM 1538 O O . PRO A 1 213 ? 18.927 17.931 96.933 1.00 40.87 213 PRO A O 1
ATOM 1542 N N . ASP A 1 214 ? 21.017 18.029 96.104 1.00 37.91 214 ASP A N 1
ATOM 1543 C CA . ASP A 1 214 ? 20.877 19.387 95.607 1.00 35.19 214 ASP A CA 1
ATOM 1544 C C . ASP A 1 214 ? 19.742 19.446 94.599 1.00 33.41 214 ASP A C 1
ATOM 1545 O O . ASP A 1 214 ? 19.126 20.488 94.415 1.00 33.94 214 ASP A O 1
ATOM 1550 N N . PHE A 1 215 ? 19.471 18.316 93.955 1.00 32.42 215 PHE A N 1
ATOM 1551 C CA . PHE A 1 215 ? 18.399 18.236 92.975 1.00 31.73 215 PHE A CA 1
ATOM 1552 C C . PHE A 1 215 ? 17.651 16.911 93.136 1.00 32.17 215 PHE A C 1
ATOM 1553 O O . PHE A 1 215 ? 18.187 15.952 93.679 1.00 33.92 215 PHE A O 1
ATOM 1561 N N . GLY A 1 216 ? 16.414 16.860 92.658 1.00 33.62 216 GLY A N 1
ATOM 1562 C CA . GLY A 1 216 ? 15.637 15.635 92.746 1.00 35.75 216 GLY A CA 1
ATOM 1563 C C . GLY A 1 216 ? 15.232 15.225 94.146 1.00 37.45 216 GLY A C 1
ATOM 1564 O O . GLY A 1 216 ? 15.351 16.002 95.096 1.00 37.22 216 GLY A O 1
ATOM 1565 N N . ASP A 1 217 ? 14.749 13.992 94.271 1.00 39.29 217 ASP A N 1
ATOM 1566 C CA . ASP A 1 217 ? 14.309 13.471 95.562 1.00 41.79 217 ASP A CA 1
ATOM 1567 C C . ASP A 1 217 ? 15.302 12.464 96.104 1.00 42.22 217 ASP A C 1
ATOM 1568 O O . ASP A 1 217 ? 15.845 11.653 95.352 1.00 42.44 217 ASP A O 1
ATOM 1573 N N . ALA A 1 218 ? 15.533 12.509 97.412 1.00 41.22 218 ALA A N 1
ATOM 1574 C CA . ALA A 1 218 ? 16.460 11.580 98.038 1.00 41.52 218 ALA A CA 1
ATOM 1575 C C . ALA A 1 218 ? 15.797 10.211 98.074 1.00 43.01 218 ALA A C 1
ATOM 1576 O O . ALA A 1 218 ? 14.569 10.105 98.008 1.00 42.71 218 ALA A O 1
ATOM 1578 N N . VAL A 1 219 ? 16.613 9.166 98.160 1.00 42.78 219 VAL A N 1
ATOM 1579 C CA . VAL A 1 219 ? 16.099 7.809 98.224 1.00 42.93 219 VAL A CA 1
ATOM 1580 C C . VAL A 1 219 ? 16.825 7.071 99.336 1.00 45.08 219 VAL A C 1
ATOM 1581 O O . VAL A 1 219 ? 17.806 7.575 99.888 1.00 44.99 219 VAL A O 1
ATOM 1585 N N . SER A 1 220 ? 16.334 5.884 99.669 1.00 46.73 220 SER A N 1
ATOM 1586 C CA . SER A 1 220 ? 16.952 5.094 100.716 1.00 48.69 220 SER A CA 1
ATOM 1587 C C . SER A 1 220 ? 17.934 4.131 100.079 1.00 48.56 220 SER A C 1
ATOM 1588 O O . SER A 1 220 ? 17.749 3.697 98.940 1.00 48.06 220 SER A O 1
ATOM 1591 N N . ILE A 1 221 ? 18.986 3.807 100.818 1.00 48.97 221 ILE A N 1
ATOM 1592 C CA . ILE A 1 221 ? 19.999 2.892 100.332 1.00 49.20 221 ILE A CA 1
ATOM 1593 C C . ILE A 1 221 ? 20.206 1.759 101.338 1.00 50.47 221 ILE A C 1
ATOM 1594 O O . ILE A 1 221 ? 20.704 1.973 102.445 1.00 51.34 221 ILE A O 1
ATOM 1599 N N . LYS A 1 222 ? 19.795 0.555 100.953 1.00 50.92 222 LYS A N 1
ATOM 1600 C CA . LYS A 1 222 ? 19.947 -0.619 101.805 1.00 50.58 222 LYS A CA 1
ATOM 1601 C C . LYS A 1 222 ? 21.418 -0.708 102.207 1.00 49.75 222 LYS A C 1
ATOM 1602 O O . LYS A 1 222 ? 22.304 -0.487 101.382 1.00 49.86 222 LYS A O 1
ATOM 1608 N N . PRO A 1 223 ? 21.696 -1.044 103.478 1.00 49.75 223 PRO A N 1
ATOM 1609 C CA . PRO A 1 223 ? 23.071 -1.152 103.986 1.00 49.39 223 PRO A CA 1
ATOM 1610 C C . PRO A 1 223 ? 24.068 -1.968 103.151 1.00 49.26 223 PRO A C 1
ATOM 1611 O O . PRO A 1 223 ? 25.285 -1.822 103.315 1.00 49.88 223 PRO A O 1
ATOM 1615 N N . GLY A 1 224 ? 23.563 -2.821 102.262 1.00 48.08 224 GLY A N 1
ATOM 1616 C CA . GLY A 1 224 ? 24.449 -3.616 101.422 1.00 45.70 224 GLY A CA 1
ATOM 1617 C C . GLY A 1 224 ? 24.619 -2.998 100.039 1.00 44.91 224 GLY A C 1
ATOM 1618 O O . GLY A 1 224 ? 25.328 -3.531 99.185 1.00 45.58 224 GLY A O 1
ATOM 1619 N N . GLU A 1 225 ? 23.962 -1.865 99.812 1.00 42.72 225 GLU A N 1
ATOM 1620 C CA . GLU A 1 225 ? 24.049 -1.194 98.526 1.00 40.70 225 GLU A CA 1
ATOM 1621 C C . GLU A 1 225 ? 25.184 -0.169 98.471 1.00 40.01 225 GLU A C 1
ATOM 1622 O O . GLU A 1 225 ? 25.515 0.475 99.472 1.00 40.22 225 GLU A O 1
ATOM 1628 N N . VAL A 1 226 ? 25.784 -0.046 97.291 1.00 37.27 226 VAL A N 1
ATOM 1629 C CA . VAL A 1 226 ? 26.873 0.889 97.052 1.00 32.44 226 VAL A CA 1
ATOM 1630 C C . VAL A 1 226 ? 26.419 2.005 96.123 1.00 30.74 226 VAL A C 1
ATOM 1631 O O . VAL A 1 226 ? 25.931 1.758 95.019 1.00 28.94 226 VAL A O 1
ATOM 1635 N N . PRO A 1 227 ? 26.583 3.259 96.559 1.00 29.50 227 PRO A N 1
ATOM 1636 C CA . PRO A 1 227 ? 26.166 4.384 95.725 1.00 27.76 227 PRO A CA 1
ATOM 1637 C C . PRO A 1 227 ? 27.023 4.488 94.474 1.00 27.07 227 PRO A C 1
ATOM 1638 O O . PRO A 1 227 ? 28.240 4.358 94.553 1.00 27.48 227 PRO A O 1
ATOM 1642 N N . VAL A 1 228 ? 26.386 4.684 93.323 1.00 23.36 228 VAL A N 1
ATOM 1643 C CA . VAL A 1 228 ? 27.121 4.830 92.075 1.00 24.42 228 VAL A CA 1
ATOM 1644 C C . VAL A 1 228 ? 26.690 6.164 91.459 1.00 23.73 228 VAL A C 1
ATOM 1645 O O . VAL A 1 228 ? 25.519 6.552 91.536 1.00 24.70 228 VAL A O 1
ATOM 1649 N N . PHE A 1 229 ? 27.635 6.871 90.851 1.00 21.94 229 PHE A N 1
ATOM 1650 C CA . PHE A 1 229 ? 27.333 8.175 90.299 1.00 20.09 229 PHE A CA 1
ATOM 1651 C C . PHE A 1 229 ? 27.620 8.306 88.826 1.00 21.22 229 PHE A C 1
ATOM 1652 O O . PHE A 1 229 ? 28.624 7.794 88.334 1.00 22.85 229 PHE A O 1
ATOM 1660 N N . TRP A 1 230 ? 26.727 9.011 88.135 1.00 21.58 230 TRP A N 1
ATOM 1661 C CA . TRP A 1 230 ? 26.827 9.241 86.696 1.00 22.47 230 TRP A CA 1
ATOM 1662 C C . TRP A 1 230 ? 26.668 10.732 86.413 1.00 23.04 230 TRP A C 1
ATOM 1663 O O . TRP A 1 230 ? 25.918 11.428 87.102 1.00 23.84 230 TRP A O 1
ATOM 1674 N N . ALA A 1 231 ? 27.356 11.222 85.388 1.00 23.90 231 ALA A N 1
ATOM 1675 C CA . ALA A 1 231 ? 27.259 12.634 85.051 1.00 24.78 231 ALA A CA 1
ATOM 1676 C C . ALA A 1 231 ? 25.891 12.869 84.434 1.00 23.99 231 ALA A C 1
ATOM 1677 O O . ALA A 1 231 ? 25.452 12.059 83.624 1.00 27.01 231 ALA A O 1
ATOM 1679 N N . CYS A 1 232 ? 25.207 13.949 84.812 1.00 23.62 232 CYS A N 1
ATOM 1680 C CA . CYS A 1 232 ? 23.895 14.223 84.224 1.00 21.33 232 CYS A CA 1
ATOM 1681 C C . CYS A 1 232 ? 23.782 15.627 83.645 1.00 19.45 232 CYS A C 1
ATOM 1682 O O . CYS A 1 232 ? 24.601 16.505 83.935 1.00 15.26 232 CYS A O 1
ATOM 1685 N N . GLY A 1 233 ? 22.731 15.818 82.846 1.00 18.89 233 GLY A N 1
ATOM 1686 C CA . GLY A 1 233 ? 22.469 17.069 82.154 1.00 16.01 233 GLY A CA 1
ATOM 1687 C C . GLY A 1 233 ? 22.023 18.296 82.924 1.00 18.18 233 GLY A C 1
ATOM 1688 O O . GLY A 1 233 ? 21.570 19.274 82.314 1.00 18.24 233 GLY A O 1
ATOM 1689 N N . VAL A 1 234 ? 22.105 18.276 84.249 1.00 19.02 234 VAL A N 1
ATOM 1690 C CA . VAL A 1 234 ? 21.736 19.479 84.985 1.00 20.71 234 VAL A CA 1
ATOM 1691 C C . VAL A 1 234 ? 23.060 20.166 85.368 1.00 21.73 234 VAL A C 1
ATOM 1692 O O . VAL A 1 234 ? 23.075 21.191 86.068 1.00 20.22 234 VAL A O 1
ATOM 1696 N N . THR A 1 235 ? 24.168 19.590 84.893 1.00 19.61 235 THR A N 1
ATOM 1697 C CA . THR A 1 235 ? 25.493 20.150 85.138 1.00 19.64 235 THR A CA 1
ATOM 1698 C C . THR A 1 235 ? 25.492 21.625 84.705 1.00 19.13 235 THR A C 1
ATOM 1699 O O . THR A 1 235 ? 26.132 22.466 85.334 1.00 17.76 235 THR A O 1
ATOM 1703 N N . PRO A 1 236 ? 24.769 21.951 83.620 1.00 19.47 236 PRO A N 1
ATOM 1704 C CA . PRO A 1 236 ? 24.671 23.324 83.109 1.00 19.89 236 PRO A CA 1
ATOM 1705 C C . PRO A 1 236 ? 24.100 24.284 84.151 1.00 21.48 236 PRO A C 1
ATOM 1706 O O . PRO A 1 236 ? 24.523 25.440 84.244 1.00 21.96 236 PRO A O 1
ATOM 1710 N N . GLN A 1 237 ? 23.132 23.807 84.930 1.00 21.17 237 GLN A N 1
ATOM 1711 C CA . GLN A 1 237 ? 22.525 24.653 85.952 1.00 22.38 237 GLN A CA 1
ATOM 1712 C C . GLN A 1 237 ? 23.538 25.043 87.020 1.00 22.22 237 GLN A C 1
ATOM 1713 O O . GLN A 1 237 ? 23.493 26.155 87.545 1.00 23.37 237 GLN A O 1
ATOM 1719 N N . ALA A 1 238 ? 24.468 24.149 87.325 1.00 22.02 238 ALA A N 1
ATOM 1720 C CA . ALA A 1 238 ? 25.485 24.470 88.315 1.00 23.80 238 ALA A CA 1
ATOM 1721 C C . ALA A 1 238 ? 26.374 25.574 87.750 1.00 24.90 238 ALA A C 1
ATOM 1722 O O . ALA A 1 238 ? 26.868 26.428 88.492 1.00 27.25 238 ALA A O 1
ATOM 1724 N N . ALA A 1 239 ? 26.573 25.559 86.434 1.00 24.59 239 ALA A N 1
ATOM 1725 C CA . ALA A 1 239 ? 27.435 26.549 85.792 1.00 25.71 239 ALA A CA 1
ATOM 1726 C C . ALA A 1 239 ? 26.793 27.922 85.829 1.00 27.41 239 ALA A C 1
ATOM 1727 O O . ALA A 1 239 ? 27.465 28.936 86.036 1.00 26.60 239 ALA A O 1
ATOM 1729 N N . VAL A 1 240 ? 25.483 27.950 85.623 1.00 27.69 240 VAL A N 1
ATOM 1730 C CA . VAL A 1 240 ? 24.744 29.193 85.659 1.00 30.60 240 VAL A CA 1
ATOM 1731 C C . VAL A 1 240 ? 24.934 29.866 87.022 1.00 32.70 240 VAL A C 1
ATOM 1732 O O . VAL A 1 240 ? 25.126 31.084 87.105 1.00 31.17 240 VAL A O 1
ATOM 1744 N N . ALA A 1 242 ? 27.466 29.277 89.295 1.00 34.49 242 ALA A N 1
ATOM 1745 C CA . ALA A 1 242 ? 28.840 29.584 89.672 1.00 34.87 242 ALA A CA 1
ATOM 1746 C C . ALA A 1 242 ? 29.457 30.660 88.790 1.00 34.18 242 ALA A C 1
ATOM 1747 O O . ALA A 1 242 ? 30.492 31.219 89.125 1.00 34.64 242 ALA A O 1
ATOM 1749 N N . SER A 1 243 ? 28.814 30.947 87.668 1.00 34.63 243 SER A N 1
ATOM 1750 C CA . SER A 1 243 ? 29.346 31.916 86.719 1.00 33.90 243 SER A CA 1
ATOM 1751 C C . SER A 1 243 ? 28.534 33.208 86.609 1.00 33.77 243 SER A C 1
ATOM 1752 O O . SER A 1 243 ? 28.884 34.109 85.848 1.00 33.79 243 SER A O 1
ATOM 1755 N N . GLY A 1 244 ? 27.455 33.296 87.377 1.00 33.15 244 GLY A N 1
ATOM 1756 C CA . GLY A 1 244 ? 26.631 34.491 87.362 1.00 32.63 244 GLY A CA 1
ATOM 1757 C C . GLY A 1 244 ? 26.112 34.890 85.996 1.00 33.82 244 GLY A C 1
ATOM 1758 O O . GLY A 1 244 ? 26.163 36.070 85.639 1.00 34.98 244 GLY A O 1
ATOM 1759 N N . VAL A 1 245 ? 25.607 33.923 85.229 1.00 33.03 245 VAL A N 1
ATOM 1760 C CA . VAL A 1 245 ? 25.082 34.223 83.901 1.00 34.21 245 VAL A CA 1
ATOM 1761 C C . VAL A 1 245 ? 23.834 35.107 84.053 1.00 35.01 245 VAL A C 1
ATOM 1762 O O . VAL A 1 245 ? 22.870 34.745 84.728 1.00 34.99 245 VAL A O 1
ATOM 1766 N N . PRO A 1 246 ? 23.858 36.295 83.432 1.00 34.41 246 PRO A N 1
ATOM 1767 C CA . PRO A 1 246 ? 22.764 37.261 83.480 1.00 34.52 246 PRO A CA 1
ATOM 1768 C C . PRO A 1 246 ? 21.382 36.653 83.325 1.00 35.20 246 PRO A C 1
ATOM 1769 O O . PRO A 1 246 ? 20.491 36.875 84.147 1.00 36.95 246 PRO A O 1
ATOM 1773 N N . PHE A 1 247 ? 21.202 35.866 82.277 1.00 34.50 247 PHE A N 1
ATOM 1774 C CA . PHE A 1 247 ? 19.903 35.279 82.030 1.00 33.67 247 PHE A CA 1
ATOM 1775 C C . PHE A 1 247 ? 19.985 33.937 81.299 1.00 32.45 247 PHE A C 1
ATOM 1776 O O . PHE A 1 247 ? 20.650 33.809 80.276 1.00 32.82 247 PHE A O 1
ATOM 1784 N N . ALA A 1 248 ? 19.309 32.933 81.842 1.00 31.66 248 ALA A N 1
ATOM 1785 C CA . ALA A 1 248 ? 19.291 31.612 81.233 1.00 29.98 248 ALA A CA 1
ATOM 1786 C C . ALA A 1 248 ? 17.951 30.961 81.535 1.00 28.98 248 ALA A C 1
ATOM 1787 O O . ALA A 1 248 ? 17.297 31.302 82.519 1.00 28.77 248 ALA A O 1
ATOM 1789 N N . ILE A 1 249 ? 17.540 30.031 80.682 1.00 28.35 249 ILE A N 1
ATOM 1790 C CA . ILE A 1 249 ? 16.289 29.314 80.877 1.00 25.98 249 ILE A CA 1
ATOM 1791 C C . ILE A 1 249 ? 16.611 27.836 80.743 1.00 27.96 249 ILE A C 1
ATOM 1792 O O . ILE A 1 249 ? 17.158 27.391 79.727 1.00 27.69 249 ILE A O 1
ATOM 1797 N N . THR A 1 250 ? 16.288 27.079 81.779 1.00 28.28 250 THR A N 1
ATOM 1798 C CA . THR A 1 250 ? 16.536 25.648 81.780 1.00 28.83 250 THR A CA 1
ATOM 1799 C C . THR A 1 250 ? 15.233 24.990 82.207 1.00 28.91 250 THR A C 1
ATOM 1800 O O . THR A 1 250 ? 14.231 25.677 82.427 1.00 28.66 250 THR A O 1
ATOM 1804 N N . HIS A 1 251 ? 15.242 23.664 82.304 1.00 28.44 251 HIS A N 1
ATOM 1805 C CA . HIS A 1 251 ? 14.060 22.936 82.751 1.00 28.39 251 HIS A CA 1
ATOM 1806 C C . HIS A 1 251 ? 14.235 22.781 84.250 1.00 27.89 251 HIS A C 1
ATOM 1807 O O . HIS A 1 251 ? 15.306 23.056 84.787 1.00 27.78 251 HIS A O 1
ATOM 1814 N N . SER A 1 252 ? 13.187 22.348 84.934 1.00 29.46 252 SER A N 1
ATOM 1815 C CA . SER A 1 252 ? 13.299 22.130 86.367 1.00 31.10 252 SER A CA 1
ATOM 1816 C C . SER A 1 252 ? 13.631 20.658 86.491 1.00 30.27 252 SER A C 1
ATOM 1817 O O . SER A 1 252 ? 12.985 19.829 85.860 1.00 30.21 252 SER A O 1
ATOM 1820 N N . PRO A 1 253 ? 14.652 20.315 87.288 1.00 31.66 253 PRO A N 1
ATOM 1821 C CA . PRO A 1 253 ? 15.032 18.909 87.454 1.00 33.49 253 PRO A CA 1
ATOM 1822 C C . PRO A 1 253 ? 13.801 18.026 87.625 1.00 34.28 253 PRO A C 1
ATOM 1823 O O . PRO A 1 253 ? 12.942 18.308 88.472 1.00 33.73 253 PRO A O 1
ATOM 1827 N N . GLY A 1 254 ? 13.720 16.973 86.813 1.00 34.52 254 GLY A N 1
ATOM 1828 C CA . GLY A 1 254 ? 12.586 16.059 86.883 1.00 34.97 254 GLY A CA 1
ATOM 1829 C C . GLY A 1 254 ? 11.452 16.416 85.932 1.00 34.23 254 GLY A C 1
ATOM 1830 O O . GLY A 1 254 ? 10.493 15.659 85.775 1.00 34.90 254 GLY A O 1
ATOM 1831 N N . TYR A 1 255 ? 11.563 17.579 85.303 1.00 34.85 255 TYR A N 1
ATOM 1832 C CA . TYR A 1 255 ? 10.567 18.068 84.359 1.00 37.06 255 TYR A CA 1
ATOM 1833 C C . TYR A 1 255 ? 11.296 18.314 83.050 1.00 36.94 255 TYR A C 1
ATOM 1834 O O . TYR A 1 255 ? 11.634 19.447 82.708 1.00 36.03 255 TYR A O 1
ATOM 1851 N N . PHE A 1 257 ? 12.167 17.584 78.680 1.00 36.16 257 PHE A N 1
ATOM 1852 C CA . PHE A 1 257 ? 11.575 17.698 77.360 1.00 34.35 257 PHE A CA 1
ATOM 1853 C C . PHE A 1 257 ? 11.603 16.312 76.723 1.00 34.93 257 PHE A C 1
ATOM 1854 O O . PHE A 1 257 ? 12.675 15.762 76.465 1.00 36.15 257 PHE A O 1
ATOM 1862 N N . ILE A 1 258 ? 10.425 15.746 76.482 1.00 34.49 258 ILE A N 1
ATOM 1863 C CA . ILE A 1 258 ? 10.314 14.429 75.864 1.00 33.63 258 ILE A CA 1
ATOM 1864 C C . ILE A 1 258 ? 10.389 14.622 74.357 1.00 34.11 258 ILE A C 1
ATOM 1865 O O . ILE A 1 258 ? 9.514 15.257 73.770 1.00 36.39 258 ILE A O 1
ATOM 1870 N N . THR A 1 259 ? 11.426 14.074 73.728 1.00 33.27 259 THR A N 1
ATOM 1871 C CA . THR A 1 259 ? 11.602 14.217 72.282 1.00 31.82 259 THR A CA 1
ATOM 1872 C C . THR A 1 259 ? 10.905 13.105 71.505 1.00 31.64 259 THR A C 1
ATOM 1873 O O . THR A 1 259 ? 10.188 12.292 72.080 1.00 29.34 259 THR A O 1
ATOM 1877 N N . ASP A 1 260 ? 11.126 13.078 70.194 1.00 32.79 260 ASP A N 1
ATOM 1878 C CA . ASP A 1 260 ? 10.540 12.051 69.344 1.00 35.93 260 ASP A CA 1
ATOM 1879 C C . ASP A 1 260 ? 11.569 10.963 69.016 1.00 36.99 260 ASP A C 1
ATOM 1880 O O . ASP A 1 260 ? 11.304 10.080 68.194 1.00 38.63 260 ASP A O 1
ATOM 1885 N N . VAL A 1 261 ? 12.736 11.029 69.655 1.00 35.82 261 VAL A N 1
ATOM 1886 C CA . VAL A 1 261 ? 13.805 10.054 69.410 1.00 35.21 261 VAL A CA 1
ATOM 1887 C C . VAL A 1 261 ? 13.766 8.909 70.414 1.00 34.54 261 VAL A C 1
ATOM 1888 O O . VAL A 1 261 ? 13.860 9.125 71.619 1.00 35.50 261 VAL A O 1
ATOM 1892 N N . PRO A 1 262 ? 13.639 7.667 69.921 1.00 34.51 262 PRO A N 1
ATOM 1893 C CA . PRO A 1 262 ? 13.584 6.496 70.807 1.00 35.04 262 PRO A CA 1
ATOM 1894 C C . PRO A 1 262 ? 14.899 6.306 71.562 1.00 34.68 262 PRO A C 1
ATOM 1895 O O . PRO A 1 262 ? 15.933 6.774 71.039 1.00 35.15 262 PRO A O 1
ATOM 1899 N N . ALA B 1 7 ? 59.429 5.415 68.946 1.00 70.90 7 ALA B N 1
ATOM 1900 C CA . ALA B 1 7 ? 60.301 5.599 70.141 1.00 70.56 7 ALA B CA 1
ATOM 1901 C C . ALA B 1 7 ? 59.630 6.481 71.184 1.00 70.25 7 ALA B C 1
ATOM 1902 O O . ALA B 1 7 ? 58.799 7.339 70.855 1.00 69.05 7 ALA B O 1
ATOM 1904 N N . ARG B 1 8 ? 60.015 6.268 72.440 1.00 69.85 8 ARG B N 1
ATOM 1905 C CA . ARG B 1 8 ? 59.464 7.015 73.566 1.00 69.66 8 ARG B CA 1
ATOM 1906 C C . ARG B 1 8 ? 59.924 8.478 73.564 1.00 67.62 8 ARG B C 1
ATOM 1907 O O . ARG B 1 8 ? 61.125 8.760 73.554 1.00 67.23 8 ARG B O 1
ATOM 1915 N N . GLN B 1 9 ? 58.950 9.392 73.564 1.00 64.84 9 GLN B N 1
ATOM 1916 C CA . GLN B 1 9 ? 59.177 10.841 73.567 1.00 60.41 9 GLN B CA 1
ATOM 1917 C C . GLN B 1 9 ? 59.860 11.363 72.303 1.00 56.52 9 GLN B C 1
ATOM 1918 O O . GLN B 1 9 ? 59.711 12.529 71.952 1.00 54.73 9 GLN B O 1
ATOM 1924 N N . SER B 1 10 ? 60.615 10.502 71.631 1.00 52.51 10 SER B N 1
ATOM 1925 C CA . SER B 1 10 ? 61.328 10.889 70.420 1.00 50.00 10 SER B CA 1
ATOM 1926 C C . SER B 1 10 ? 60.400 11.539 69.395 1.00 48.39 10 SER B C 1
ATOM 1927 O O . SER B 1 10 ? 60.710 12.595 68.842 1.00 48.60 10 SER B O 1
ATOM 1930 N N . ALA B 1 11 ? 59.256 10.910 69.151 1.00 45.06 11 ALA B N 1
ATOM 1931 C CA . ALA B 1 11 ? 58.292 11.432 68.192 1.00 40.88 11 ALA B CA 1
ATOM 1932 C C . ALA B 1 11 ? 57.892 12.867 68.510 1.00 38.54 11 ALA B C 1
ATOM 1933 O O . ALA B 1 11 ? 57.934 13.728 67.641 1.00 34.60 11 ALA B O 1
ATOM 1935 N N . ILE B 1 12 ? 57.517 13.137 69.756 1.00 38.96 12 ILE B N 1
ATOM 1936 C CA . ILE B 1 12 ? 57.103 14.490 70.090 1.00 40.05 12 ILE B CA 1
ATOM 1937 C C . ILE B 1 12 ? 58.278 15.458 70.077 1.00 41.01 12 ILE B C 1
ATOM 1938 O O . ILE B 1 12 ? 58.090 16.666 69.891 1.00 41.85 12 ILE B O 1
ATOM 1943 N N . ALA B 1 13 ? 59.490 14.936 70.265 1.00 39.85 13 ALA B N 1
ATOM 1944 C CA . ALA B 1 13 ? 60.671 15.789 70.235 1.00 38.18 13 ALA B CA 1
ATOM 1945 C C . ALA B 1 13 ? 60.814 16.299 68.804 1.00 37.49 13 ALA B C 1
ATOM 1946 O O . ALA B 1 13 ? 60.974 17.500 68.572 1.00 36.73 13 ALA B O 1
ATOM 1948 N N . ALA B 1 14 ? 60.743 15.386 67.842 1.00 35.14 14 ALA B N 1
ATOM 1949 C CA . ALA B 1 14 ? 60.853 15.780 66.447 1.00 35.11 14 ALA B CA 1
ATOM 1950 C C . ALA B 1 14 ? 59.782 16.825 66.143 1.00 34.43 14 ALA B C 1
ATOM 1951 O O . ALA B 1 14 ? 60.017 17.756 65.370 1.00 34.64 14 ALA B O 1
ATOM 1953 N N . ALA B 1 15 ? 58.609 16.671 66.754 1.00 32.27 15 ALA B N 1
ATOM 1954 C CA . ALA B 1 15 ? 57.517 17.615 66.537 1.00 30.01 15 ALA B CA 1
ATOM 1955 C C . ALA B 1 15 ? 57.915 18.977 67.068 1.00 28.79 15 ALA B C 1
ATOM 1956 O O . ALA B 1 15 ? 57.735 19.982 66.383 1.00 29.75 15 ALA B O 1
ATOM 1958 N N . ARG B 1 16 ? 58.439 19.021 68.291 1.00 28.96 16 ARG B N 1
ATOM 1959 C CA . ARG B 1 16 ? 58.879 20.296 68.865 1.00 29.43 16 ARG B CA 1
ATOM 1960 C C . ARG B 1 16 ? 59.932 20.958 67.963 1.00 29.01 16 ARG B C 1
ATOM 1961 O O . ARG B 1 16 ? 59.814 22.136 67.604 1.00 24.59 16 ARG B O 1
ATOM 1969 N N . GLU B 1 17 ? 60.959 20.192 67.599 1.00 30.36 17 GLU B N 1
ATOM 1970 C CA . GLU B 1 17 ? 62.014 20.715 66.747 1.00 32.09 17 GLU B CA 1
ATOM 1971 C C . GLU B 1 17 ? 61.402 21.292 65.475 1.00 32.08 17 GLU B C 1
ATOM 1972 O O . GLU B 1 17 ? 61.623 22.461 65.157 1.00 32.94 17 GLU B O 1
ATOM 1978 N N . ALA B 1 18 ? 60.620 20.478 64.763 1.00 30.73 18 ALA B N 1
ATOM 1979 C CA . ALA B 1 18 ? 59.969 20.920 63.529 1.00 30.12 18 ALA B CA 1
ATOM 1980 C C . ALA B 1 18 ? 59.193 22.233 63.730 1.00 29.25 18 ALA B C 1
ATOM 1981 O O . ALA B 1 18 ? 59.355 23.181 62.957 1.00 28.31 18 ALA B O 1
ATOM 1983 N N . ARG B 1 19 ? 58.349 22.290 64.755 1.00 28.70 19 ARG B N 1
ATOM 1984 C CA . ARG B 1 19 ? 57.590 23.514 65.015 1.00 29.48 19 ARG B CA 1
ATOM 1985 C C . ARG B 1 19 ? 58.566 24.654 65.249 1.00 28.52 19 ARG B C 1
ATOM 1986 O O . ARG B 1 19 ? 58.290 25.798 64.911 1.00 27.35 19 ARG B O 1
ATOM 1994 N N . GLY B 1 20 ? 59.714 24.322 65.827 1.00 30.05 20 GLY B N 1
ATOM 1995 C CA . GLY B 1 20 ? 60.733 25.321 66.084 1.00 30.30 20 GLY B CA 1
ATOM 1996 C C . GLY B 1 20 ? 61.240 25.966 64.806 1.00 30.74 20 GLY B C 1
ATOM 1997 O O . GLY B 1 20 ? 61.296 27.194 64.703 1.00 31.02 20 GLY B O 1
ATOM 1998 N N . THR B 1 21 ? 61.608 25.147 63.824 1.00 30.38 21 THR B N 1
ATOM 1999 C CA . THR B 1 21 ? 62.102 25.691 62.560 1.00 30.46 21 THR B CA 1
ATOM 2000 C C . THR B 1 21 ? 61.024 26.531 61.887 1.00 30.12 21 THR B C 1
ATOM 2001 O O . THR B 1 21 ? 61.327 27.560 61.291 1.00 33.38 21 THR B O 1
ATOM 2005 N N . TYR B 1 22 ? 59.762 26.121 62.003 1.00 28.77 22 TYR B N 1
ATOM 2006 C CA . TYR B 1 22 ? 58.687 26.888 61.374 1.00 29.30 22 TYR B CA 1
ATOM 2007 C C . TYR B 1 22 ? 58.524 28.240 62.072 1.00 30.10 22 TYR B C 1
ATOM 2008 O O . TYR B 1 22 ? 58.179 29.246 61.447 1.00 30.39 22 TYR B O 1
ATOM 2017 N N . ARG B 1 23 ? 58.776 28.267 63.373 1.00 31.12 23 ARG B N 1
ATOM 2018 C CA . ARG B 1 23 ? 58.667 29.511 64.120 1.00 32.37 23 ARG B CA 1
ATOM 2019 C C . ARG B 1 23 ? 59.760 30.461 63.612 1.00 32.94 23 ARG B C 1
ATOM 2020 O O . ARG B 1 23 ? 59.532 31.655 63.436 1.00 31.65 23 ARG B O 1
ATOM 2028 N N . ASN B 1 24 ? 60.939 29.904 63.358 1.00 34.09 24 ASN B N 1
ATOM 2029 C CA . ASN B 1 24 ? 62.074 30.685 62.885 1.00 36.65 24 ASN B CA 1
ATOM 2030 C C . ASN B 1 24 ? 62.032 30.969 61.386 1.00 37.05 24 ASN B C 1
ATOM 2031 O O . ASN B 1 24 ? 63.064 31.255 60.770 1.00 37.03 24 ASN B O 1
ATOM 2036 N N . GLY B 1 25 ? 60.840 30.880 60.799 1.00 35.14 25 GLY B N 1
ATOM 2037 C CA . GLY B 1 25 ? 60.689 31.185 59.389 1.00 32.45 25 GLY B CA 1
ATOM 2038 C C . GLY B 1 25 ? 60.886 30.099 58.350 1.00 32.81 25 GLY B C 1
ATOM 2039 O O . GLY B 1 25 ? 60.873 30.399 57.158 1.00 32.66 25 GLY B O 1
ATOM 2040 N N . LEU B 1 26 ? 61.071 28.849 58.753 1.00 32.40 26 LEU B N 1
ATOM 2041 C CA . LEU B 1 26 ? 61.232 27.810 57.735 1.00 32.82 26 LEU B CA 1
ATOM 2042 C C . LEU B 1 26 ? 59.892 27.517 57.074 1.00 33.03 26 LEU B C 1
ATOM 2043 O O . LEU B 1 26 ? 58.843 27.553 57.721 1.00 34.62 26 LEU B O 1
ATOM 2048 N N . VAL B 1 27 ? 59.935 27.241 55.779 1.00 32.37 27 VAL B N 1
ATOM 2049 C CA . VAL B 1 27 ? 58.736 26.935 55.012 1.00 31.61 27 VAL B CA 1
ATOM 2050 C C . VAL B 1 27 ? 58.996 25.663 54.216 1.00 33.68 27 VAL B C 1
ATOM 2051 O O . VAL B 1 27 ? 59.836 25.650 53.318 1.00 34.99 27 VAL B O 1
ATOM 2055 N N . THR B 1 28 ? 58.282 24.594 54.549 1.00 34.06 28 THR B N 1
ATOM 2056 C CA . THR B 1 28 ? 58.456 23.325 53.856 1.00 34.71 28 THR B CA 1
ATOM 2057 C C . THR B 1 28 ? 57.230 22.445 54.047 1.00 34.25 28 THR B C 1
ATOM 2058 O O . THR B 1 28 ? 56.575 22.512 55.084 1.00 33.43 28 THR B O 1
ATOM 2062 N N . PRO B 1 29 ? 56.886 21.627 53.036 1.00 34.57 29 PRO B N 1
ATOM 2063 C CA . PRO B 1 29 ? 55.716 20.762 53.183 1.00 34.10 29 PRO B CA 1
ATOM 2064 C C . PRO B 1 29 ? 55.853 20.048 54.513 1.00 32.58 29 PRO B C 1
ATOM 2065 O O . PRO B 1 29 ? 56.953 19.696 54.934 1.00 31.40 29 PRO B O 1
ATOM 2069 N N . THR B 1 30 ? 54.731 19.858 55.182 1.00 32.06 30 THR B N 1
ATOM 2070 C CA . THR B 1 30 ? 54.732 19.235 56.486 1.00 32.08 30 THR B CA 1
ATOM 2071 C C . THR B 1 30 ? 54.559 17.712 56.419 1.00 32.52 30 THR B C 1
ATOM 2072 O O . THR B 1 30 ? 54.669 17.017 57.427 1.00 32.34 30 THR B O 1
ATOM 2076 N N . ALA B 1 31 ? 54.302 17.202 55.217 1.00 34.00 31 ALA B N 1
ATOM 2077 C CA . ALA B 1 31 ? 54.111 15.769 55.008 1.00 35.56 31 ALA B CA 1
ATOM 2078 C C . ALA B 1 31 ? 55.383 15.003 55.318 1.00 36.92 31 ALA B C 1
ATOM 2079 O O . ALA B 1 31 ? 56.470 15.404 54.902 1.00 36.84 31 ALA B O 1
ATOM 2081 N N . GLY B 1 32 ? 55.240 13.906 56.054 1.00 37.23 32 GLY B N 1
ATOM 2082 C CA . GLY B 1 32 ? 56.391 13.085 56.377 1.00 38.55 32 GLY B CA 1
ATOM 2083 C C . GLY B 1 32 ? 57.143 13.431 57.646 1.00 39.75 32 GLY B C 1
ATOM 2084 O O . GLY B 1 32 ? 57.701 12.537 58.282 1.00 39.93 32 GLY B O 1
ATOM 2085 N N . VAL B 1 33 ? 57.155 14.709 58.023 1.00 39.36 33 VAL B N 1
ATOM 2086 C CA . VAL B 1 33 ? 57.866 15.149 59.222 1.00 39.03 33 VAL B CA 1
ATOM 2087 C C . VAL B 1 33 ? 57.190 14.749 60.539 1.00 37.65 33 VAL B C 1
ATOM 2088 O O . VAL B 1 33 ? 55.973 14.654 60.621 1.00 37.35 33 VAL B O 1
ATOM 2092 N N . ALA B 1 34 ? 57.995 14.511 61.570 1.00 38.33 34 ALA B N 1
ATOM 2093 C CA . ALA B 1 34 ? 57.479 14.117 62.880 1.00 38.66 34 ALA B CA 1
ATOM 2094 C C . ALA B 1 34 ? 56.489 12.972 62.693 1.00 39.47 34 ALA B C 1
ATOM 2095 O O . ALA B 1 34 ? 55.340 13.051 63.120 1.00 40.07 34 ALA B O 1
ATOM 2097 N N . PRO B 1 35 ? 56.938 11.885 62.049 1.00 40.07 35 PRO B N 1
ATOM 2098 C CA . PRO B 1 35 ? 56.089 10.721 61.797 1.00 39.31 35 PRO B CA 1
ATOM 2099 C C . PRO B 1 35 ? 55.508 10.146 63.073 1.00 39.50 35 PRO B C 1
ATOM 2100 O O . PRO B 1 35 ? 56.215 9.993 64.068 1.00 39.33 35 PRO B O 1
ATOM 2104 N N . GLY B 1 36 ? 54.215 9.837 63.044 1.00 37.87 36 GLY B N 1
ATOM 2105 C CA . GLY B 1 36 ? 53.575 9.270 64.216 1.00 35.69 36 GLY B CA 1
ATOM 2106 C C . GLY B 1 36 ? 52.922 10.337 65.055 1.00 36.27 36 GLY B C 1
ATOM 2107 O O . GLY B 1 36 ? 52.307 10.047 66.085 1.00 36.61 36 GLY B O 1
ATOM 2116 N N . THR B 1 38 ? 50.123 13.383 65.232 1.00 30.33 38 THR B N 1
ATOM 2117 C CA . THR B 1 38 ? 48.916 13.894 64.599 1.00 29.62 38 THR B CA 1
ATOM 2118 C C . THR B 1 38 ? 49.072 15.322 64.084 1.00 28.36 38 THR B C 1
ATOM 2119 O O . THR B 1 38 ? 49.454 16.216 64.833 1.00 29.30 38 THR B O 1
ATOM 2123 N N . GLN B 1 39 ? 48.769 15.539 62.809 1.00 26.05 39 GLN B N 1
ATOM 2124 C CA . GLN B 1 39 ? 48.849 16.876 62.240 1.00 25.20 39 GLN B CA 1
ATOM 2125 C C . GLN B 1 39 ? 47.431 17.408 62.082 1.00 26.12 39 GLN B C 1
ATOM 2126 O O . GLN B 1 39 ? 46.508 16.634 61.828 1.00 27.98 39 GLN B O 1
ATOM 2132 N N . ALA B 1 40 ? 47.248 18.720 62.222 1.00 24.05 40 ALA B N 1
ATOM 2133 C CA . ALA B 1 40 ? 45.909 19.289 62.121 1.00 21.63 40 ALA B CA 1
ATOM 2134 C C . ALA B 1 40 ? 45.757 20.484 61.186 1.00 21.30 40 ALA B C 1
ATOM 2135 O O . ALA B 1 40 ? 46.719 21.190 60.883 1.00 20.41 40 ALA B O 1
ATOM 2137 N N . ASN B 1 41 ? 44.522 20.679 60.732 1.00 20.85 41 ASN B N 1
ATOM 2138 C CA . ASN B 1 41 ? 44.151 21.783 59.852 1.00 21.01 41 ASN B CA 1
ATOM 2139 C C . ASN B 1 41 ? 43.842 22.928 60.804 1.00 21.81 41 ASN B C 1
ATOM 2140 O O . ASN B 1 41 ? 43.562 22.685 61.983 1.00 21.21 41 ASN B O 1
ATOM 2145 N N . LEU B 1 42 ? 43.880 24.163 60.308 1.00 22.99 42 LEU B N 1
ATOM 2146 C CA . LEU B 1 42 ? 43.577 25.314 61.153 1.00 22.86 42 LEU B CA 1
ATOM 2147 C C . LEU B 1 42 ? 42.665 26.347 60.521 1.00 23.92 42 LEU B C 1
ATOM 2148 O O . LEU B 1 42 ? 42.718 26.593 59.324 1.00 23.03 42 LEU B O 1
ATOM 2153 N N . ILE B 1 43 ? 41.810 26.929 61.352 1.00 25.28 43 ILE B N 1
ATOM 2154 C CA . ILE B 1 43 ? 40.928 28.006 60.943 1.00 25.39 43 ILE B CA 1
ATOM 2155 C C . ILE B 1 43 ? 40.738 28.837 62.201 1.00 26.24 43 ILE B C 1
ATOM 2156 O O . ILE B 1 43 ? 40.288 28.331 63.233 1.00 26.10 43 ILE B O 1
ATOM 2161 N N . ALA B 1 44 ? 41.145 30.101 62.120 1.00 27.51 44 ALA B N 1
ATOM 2162 C CA . ALA B 1 44 ? 41.033 31.025 63.234 1.00 28.62 44 ALA B CA 1
ATOM 2163 C C . ALA B 1 44 ? 40.060 32.116 62.835 1.00 29.62 44 ALA B C 1
ATOM 2164 O O . ALA B 1 44 ? 40.198 32.743 61.790 1.00 29.65 44 ALA B O 1
ATOM 2166 N N . LEU B 1 45 ? 39.073 32.340 63.685 1.00 32.08 45 LEU B N 1
ATOM 2167 C CA . LEU B 1 45 ? 38.048 33.326 63.415 1.00 32.81 45 LEU B CA 1
ATOM 2168 C C . LEU B 1 45 ? 37.815 34.256 64.582 1.00 33.04 45 LEU B C 1
ATOM 2169 O O . LEU B 1 45 ? 38.179 33.951 65.721 1.00 34.01 45 LEU B O 1
ATOM 2174 N N . PRO B 1 46 ? 37.220 35.423 64.303 1.00 33.14 46 PRO B N 1
ATOM 2175 C CA . PRO B 1 46 ? 36.917 36.402 65.343 1.00 33.61 46 PRO B CA 1
ATOM 2176 C C . PRO B 1 46 ? 35.782 35.787 66.157 1.00 34.15 46 PRO B C 1
ATOM 2177 O O . PRO B 1 46 ? 34.894 35.136 65.597 1.00 31.54 46 PRO B O 1
ATOM 2181 N N . ARG B 1 47 ? 35.816 35.979 67.471 1.00 36.58 47 ARG B N 1
ATOM 2182 C CA . ARG B 1 47 ? 34.798 35.401 68.344 1.00 37.24 47 ARG B CA 1
ATOM 2183 C C . ARG B 1 47 ? 33.390 35.393 67.767 1.00 37.05 47 ARG B C 1
ATOM 2184 O O . ARG B 1 47 ? 32.703 34.377 67.844 1.00 37.88 47 ARG B O 1
ATOM 2192 N N . ASP B 1 48 ? 32.963 36.513 67.186 1.00 36.27 48 ASP B N 1
ATOM 2193 C CA . ASP B 1 48 ? 31.619 36.595 66.630 1.00 34.31 48 ASP B CA 1
ATOM 2194 C C . ASP B 1 48 ? 31.335 35.530 65.574 1.00 34.07 48 ASP B C 1
ATOM 2195 O O . ASP B 1 48 ? 30.227 34.998 65.510 1.00 34.05 48 ASP B O 1
ATOM 2200 N N . TRP B 1 49 ? 32.320 35.218 64.740 1.00 33.02 49 TRP B N 1
ATOM 2201 C CA . TRP B 1 49 ? 32.114 34.200 63.718 1.00 31.84 49 TRP B CA 1
ATOM 2202 C C . TRP B 1 49 ? 32.495 32.835 64.246 1.00 30.17 49 TRP B C 1
ATOM 2203 O O . TRP B 1 49 ? 32.134 31.810 63.673 1.00 29.79 49 TRP B O 1
ATOM 2214 N N . ALA B 1 50 ? 33.233 32.826 65.346 1.00 29.65 50 ALA B N 1
ATOM 2215 C CA . ALA B 1 50 ? 33.653 31.574 65.951 1.00 27.70 50 ALA B CA 1
ATOM 2216 C C . ALA B 1 50 ? 32.403 30.813 66.400 1.00 27.50 50 ALA B C 1
ATOM 2217 O O . ALA B 1 50 ? 32.399 29.581 66.386 1.00 28.94 50 ALA B O 1
ATOM 2219 N N . TYR B 1 51 ? 31.345 31.535 66.783 1.00 24.50 51 TYR B N 1
ATOM 2220 C CA . TYR B 1 51 ? 30.101 30.862 67.196 1.00 25.07 51 TYR B CA 1
ATOM 2221 C C . TYR B 1 51 ? 29.516 30.089 66.015 1.00 24.51 51 TYR B C 1
ATOM 2222 O O . TYR B 1 51 ? 29.157 28.928 66.152 1.00 23.05 51 TYR B O 1
ATOM 2231 N N . ASP B 1 52 ? 29.415 30.754 64.866 1.00 25.54 52 ASP B N 1
ATOM 2232 C CA . ASP B 1 52 ? 28.899 30.145 63.638 1.00 26.44 52 ASP B CA 1
ATOM 2233 C C . ASP B 1 52 ? 29.671 28.887 63.252 1.00 26.10 52 ASP B C 1
ATOM 2234 O O . ASP B 1 52 ? 29.075 27.875 62.884 1.00 26.45 52 ASP B O 1
ATOM 2239 N N . PHE B 1 53 ? 30.996 28.947 63.326 1.00 25.78 53 PHE B N 1
ATOM 2240 C CA . PHE B 1 53 ? 31.814 27.790 62.958 1.00 25.59 53 PHE B CA 1
ATOM 2241 C C . PHE B 1 53 ? 31.779 26.654 63.989 1.00 25.49 53 PHE B C 1
ATOM 2242 O O . PHE B 1 53 ? 31.698 25.476 63.624 1.00 25.00 53 PHE B O 1
ATOM 2250 N N . LEU B 1 54 ? 31.868 26.998 65.271 1.00 25.09 54 LEU B N 1
ATOM 2251 C CA . LEU B 1 54 ? 31.811 25.972 66.309 1.00 26.32 54 LEU B CA 1
ATOM 2252 C C . LEU B 1 54 ? 30.488 25.203 66.124 1.00 25.82 54 LEU B C 1
ATOM 2253 O O . LEU B 1 54 ? 30.464 23.975 66.235 1.00 24.85 54 LEU B O 1
ATOM 2258 N N . LEU B 1 55 ? 29.404 25.926 65.812 1.00 24.46 55 LEU B N 1
ATOM 2259 C CA . LEU B 1 55 ? 28.091 25.306 65.600 1.00 23.70 55 LEU B CA 1
ATOM 2260 C C . LEU B 1 55 ? 28.099 24.534 64.280 1.00 24.09 55 LEU B C 1
ATOM 2261 O O . LEU B 1 55 ? 27.394 23.531 64.127 1.00 23.56 55 LEU B O 1
ATOM 2266 N N . TYR B 1 56 ? 28.895 25.012 63.328 1.00 23.78 56 TYR B N 1
ATOM 2267 C CA . TYR B 1 56 ? 29.006 24.358 62.032 1.00 26.20 56 TYR B CA 1
ATOM 2268 C C . TYR B 1 56 ? 29.670 23.012 62.291 1.00 24.65 56 TYR B C 1
ATOM 2269 O O . TYR B 1 56 ? 29.312 21.999 61.699 1.00 25.33 56 TYR B O 1
ATOM 2278 N N . ALA B 1 57 ? 30.630 23.008 63.203 1.00 24.29 57 ALA B N 1
ATOM 2279 C CA . ALA B 1 57 ? 31.344 21.779 63.539 1.00 25.11 57 ALA B CA 1
ATOM 2280 C C . ALA B 1 57 ? 30.458 20.795 64.310 1.00 23.33 57 ALA B C 1
ATOM 2281 O O . ALA B 1 57 ? 30.439 19.602 64.007 1.00 21.05 57 ALA B O 1
ATOM 2283 N N . GLN B 1 58 ? 29.710 21.287 65.292 1.00 24.14 58 GLN B N 1
ATOM 2284 C CA . GLN B 1 58 ? 28.859 20.388 66.053 1.00 24.95 58 GLN B CA 1
ATOM 2285 C C . GLN B 1 58 ? 27.792 19.772 65.153 1.00 24.18 58 GLN B C 1
ATOM 2286 O O . GLN B 1 58 ? 27.323 18.664 65.413 1.00 24.53 58 GLN B O 1
ATOM 2292 N N . ARG B 1 59 ? 27.449 20.466 64.072 1.00 22.56 59 ARG B N 1
ATOM 2293 C CA . ARG B 1 59 ? 26.446 19.971 63.139 1.00 22.63 59 ARG B CA 1
ATOM 2294 C C . ARG B 1 59 ? 26.989 19.091 62.014 1.00 23.48 59 ARG B C 1
ATOM 2295 O O . ARG B 1 59 ? 26.226 18.338 61.392 1.00 21.51 59 ARG B O 1
ATOM 2303 N N . ASN B 1 60 ? 28.295 19.187 61.760 1.00 23.00 60 ASN B N 1
ATOM 2304 C CA . ASN B 1 60 ? 28.960 18.419 60.698 1.00 24.50 60 ASN B CA 1
ATOM 2305 C C . ASN B 1 60 ? 30.256 17.785 61.223 1.00 27.11 60 ASN B C 1
ATOM 2306 O O . ASN B 1 60 ? 31.356 18.094 60.749 1.00 24.74 60 ASN B O 1
ATOM 2311 N N . PRO B 1 61 ? 30.137 16.879 62.200 1.00 29.31 61 PRO B N 1
ATOM 2312 C CA . PRO B 1 61 ? 31.280 16.193 62.814 1.00 30.28 61 PRO B CA 1
ATOM 2313 C C . PRO B 1 61 ? 32.232 15.413 61.899 1.00 30.80 61 PRO B C 1
ATOM 2314 O O . PRO B 1 61 ? 33.440 15.432 62.124 1.00 32.24 61 PRO B O 1
ATOM 2318 N N . LYS B 1 62 ? 31.725 14.730 60.878 1.00 30.27 62 LYS B N 1
ATOM 2319 C CA . LYS B 1 62 ? 32.633 13.988 59.996 1.00 31.98 62 LYS B CA 1
ATOM 2320 C C . LYS B 1 62 ? 33.479 14.896 59.116 1.00 30.86 62 LYS B C 1
ATOM 2321 O O . LYS B 1 62 ? 34.606 14.551 58.771 1.00 32.58 62 LYS B O 1
ATOM 2327 N N . ALA B 1 63 ? 32.942 16.056 58.756 1.00 28.26 63 ALA B N 1
ATOM 2328 C CA . ALA B 1 63 ? 33.659 16.995 57.906 1.00 28.23 63 ALA B CA 1
ATOM 2329 C C . ALA B 1 63 ? 34.571 17.922 58.710 1.00 28.23 63 ALA B C 1
ATOM 2330 O O . ALA B 1 63 ? 35.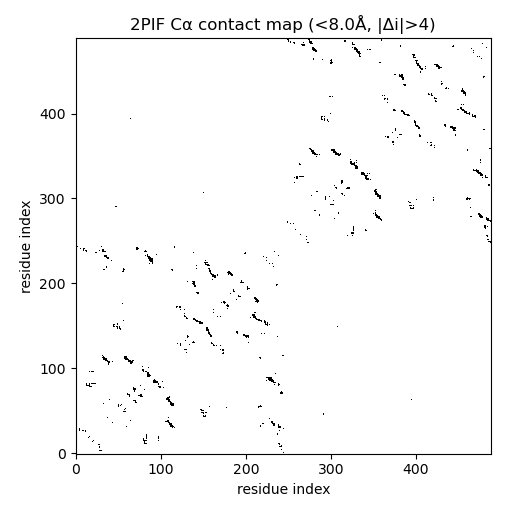627 18.342 58.231 1.00 26.46 63 ALA B O 1
ATOM 2332 N N . CYS B 1 64 ? 34.155 18.250 59.928 1.00 28.14 64 CYS B N 1
ATOM 2333 C CA . CYS B 1 64 ? 34.945 19.139 60.776 1.00 29.20 64 CYS B CA 1
ATOM 2334 C C . CYS B 1 64 ? 35.190 18.583 62.186 1.00 27.02 64 CYS B C 1
ATOM 2335 O O . CYS B 1 64 ? 34.643 19.084 63.173 1.00 26.73 64 CYS B O 1
ATOM 2338 N N . PRO B 1 65 ? 36.014 17.533 62.296 1.00 24.91 65 PRO B N 1
ATOM 2339 C CA . PRO B 1 65 ? 36.295 16.959 63.613 1.00 25.72 65 PRO B CA 1
ATOM 2340 C C . PRO B 1 65 ? 37.227 17.885 64.394 1.00 26.93 65 PRO B C 1
ATOM 2341 O O . PRO B 1 65 ? 38.374 18.094 63.992 1.00 30.17 65 PRO B O 1
ATOM 2345 N N . ILE B 1 66 ? 36.739 18.443 65.500 1.00 27.36 66 ILE B N 1
ATOM 2346 C CA . ILE B 1 66 ? 37.550 19.352 66.314 1.00 27.63 66 ILE B CA 1
ATOM 2347 C C . ILE B 1 66 ? 38.544 18.663 67.254 1.00 28.37 66 ILE B C 1
ATOM 2348 O O . ILE B 1 66 ? 38.158 17.834 68.086 1.00 28.48 66 ILE B O 1
ATOM 2353 N N . LEU B 1 67 ? 39.824 19.012 67.110 1.00 27.57 67 LEU B N 1
ATOM 2354 C CA . LEU B 1 67 ? 40.876 18.476 67.974 1.00 25.73 67 LEU B CA 1
ATOM 2355 C C . LEU B 1 67 ? 40.976 19.402 69.182 1.00 27.18 67 LEU B C 1
ATOM 2356 O O . LEU B 1 67 ? 41.064 18.955 70.329 1.00 28.29 67 LEU B O 1
ATOM 2361 N N . ASP B 1 68 ? 40.948 20.706 68.921 1.00 26.26 68 ASP B N 1
ATOM 2362 C CA . ASP B 1 68 ? 41.000 21.671 70.008 1.00 22.47 68 ASP B CA 1
ATOM 2363 C C . ASP B 1 68 ? 40.454 23.041 69.609 1.00 19.94 68 ASP B C 1
ATOM 2364 O O . ASP B 1 68 ? 40.305 23.357 68.430 1.00 18.15 68 ASP B O 1
ATOM 2369 N N . VAL B 1 69 ? 40.117 23.833 70.614 1.00 19.55 69 VAL B N 1
ATOM 2370 C CA . VAL B 1 69 ? 39.604 25.179 70.410 1.00 20.03 69 VAL B CA 1
ATOM 2371 C C . VAL B 1 69 ? 40.294 26.035 71.451 1.00 20.63 69 VAL B C 1
ATOM 2372 O O . VAL B 1 69 ? 40.250 25.734 72.637 1.00 22.79 69 VAL B O 1
ATOM 2376 N N . SER B 1 70 ? 40.941 27.101 71.008 1.00 23.68 70 SER B N 1
ATOM 2377 C CA . SER B 1 70 ? 41.658 27.994 71.916 1.00 23.05 70 SER B CA 1
ATOM 2378 C C . SER B 1 70 ? 40.689 28.975 72.549 1.00 23.49 70 SER B C 1
ATOM 2379 O O . SER B 1 70 ? 39.626 29.236 71.987 1.00 23.97 70 SER B O 1
ATOM 2382 N N . ASP B 1 71 ? 41.051 29.529 73.705 1.00 23.93 71 ASP B N 1
ATOM 2383 C CA . ASP B 1 71 ? 40.192 30.534 74.336 1.00 24.64 71 ASP B CA 1
ATOM 2384 C C . ASP B 1 71 ? 40.357 31.704 73.392 1.00 22.79 71 ASP B C 1
ATOM 2385 O O . ASP B 1 71 ? 41.381 31.805 72.724 1.00 24.85 71 ASP B O 1
ATOM 2390 N N . ALA B 1 72 ? 39.370 32.585 73.325 1.00 22.02 72 ALA B N 1
ATOM 2391 C CA . ALA B 1 72 ? 39.466 33.730 72.429 1.00 24.28 72 ALA B CA 1
ATOM 2392 C C . ALA B 1 72 ? 40.644 34.632 72.821 1.00 25.91 72 ALA B C 1
ATOM 2393 O O . ALA B 1 72 ? 40.833 34.950 73.996 1.00 26.85 72 ALA B O 1
ATOM 2395 N N . GLY B 1 73 ? 41.448 35.014 71.831 1.00 26.72 73 GLY B N 1
ATOM 2396 C CA . GLY B 1 73 ? 42.588 35.869 72.097 1.00 27.71 73 GLY B CA 1
ATOM 2397 C C . GLY B 1 73 ? 43.804 35.136 72.609 1.00 28.51 73 GLY B C 1
ATOM 2398 O O . GLY B 1 73 ? 44.729 35.761 73.120 1.00 32.06 73 GLY B O 1
ATOM 2399 N N . SER B 1 74 ? 43.810 33.814 72.490 1.00 28.47 74 SER B N 1
ATOM 2400 C CA . SER B 1 74 ? 44.952 33.012 72.936 1.00 28.16 74 SER B CA 1
ATOM 2401 C C . SER B 1 74 ? 45.455 32.103 71.807 1.00 30.41 74 SER B C 1
ATOM 2402 O O . SER B 1 74 ? 44.746 31.201 71.360 1.00 30.13 74 SER B O 1
ATOM 2405 N N . PRO B 1 75 ? 46.690 32.332 71.339 1.00 30.78 75 PRO B N 1
ATOM 2406 C CA . PRO B 1 75 ? 47.291 31.542 70.258 1.00 30.21 75 PRO B CA 1
ATOM 2407 C C . PRO B 1 75 ? 47.887 30.228 70.716 1.00 30.35 75 PRO B C 1
ATOM 2408 O O . PRO B 1 75 ? 48.776 29.672 70.062 1.00 31.47 75 PRO B O 1
ATOM 2412 N N . THR B 1 76 ? 47.408 29.719 71.838 1.00 29.73 76 THR B N 1
ATOM 2413 C CA . THR B 1 76 ? 47.941 28.466 72.336 1.00 28.60 76 THR B CA 1
ATOM 2414 C C . THR B 1 76 ? 46.931 27.338 72.204 1.00 29.73 76 THR B C 1
ATOM 2415 O O . THR B 1 76 ? 45.745 27.568 71.940 1.00 29.80 76 THR B O 1
ATOM 2419 N N . THR B 1 77 ? 47.421 26.119 72.390 1.00 30.43 77 THR B N 1
ATOM 2420 C CA . THR B 1 77 ? 46.597 24.926 72.296 1.00 32.49 77 THR B CA 1
ATOM 2421 C C . THR B 1 77 ? 47.158 23.836 73.197 1.00 33.94 77 THR B C 1
ATOM 2422 O O . THR B 1 77 ? 48.370 23.645 73.270 1.00 35.82 77 THR B O 1
ATOM 2426 N N . LEU B 1 78 ? 46.281 23.108 73.873 1.00 35.37 78 LEU B N 1
ATOM 2427 C CA . LEU B 1 78 ? 46.736 22.038 74.754 1.00 34.89 78 LEU B CA 1
ATOM 2428 C C . LEU B 1 78 ? 47.395 20.907 73.952 1.00 33.87 78 LEU B C 1
ATOM 2429 O O . LEU B 1 78 ? 48.095 20.066 74.516 1.00 34.26 78 LEU B O 1
ATOM 2434 N N . LEU B 1 79 ? 47.172 20.890 72.639 1.00 31.84 79 LEU B N 1
ATOM 2435 C CA . LEU B 1 79 ? 47.746 19.856 71.778 1.00 31.13 79 LEU B CA 1
ATOM 2436 C C . LEU B 1 79 ? 49.266 19.980 71.637 1.00 32.32 79 LEU B C 1
ATOM 2437 O O . LEU B 1 79 ? 49.929 19.075 71.120 1.00 32.71 79 LEU B O 1
ATOM 2442 N N . ALA B 1 80 ? 49.821 21.102 72.084 1.00 31.86 80 ALA B N 1
ATOM 2443 C CA . ALA B 1 80 ? 51.265 21.297 72.006 1.00 33.52 80 ALA B CA 1
ATOM 2444 C C . ALA B 1 80 ? 51.709 22.355 72.998 1.00 34.25 80 ALA B C 1
ATOM 2445 O O . ALA B 1 80 ? 51.533 23.548 72.774 1.00 33.90 80 ALA B O 1
ATOM 2447 N N . GLU B 1 81 ? 52.270 21.903 74.111 1.00 36.20 81 GLU B N 1
ATOM 2448 C CA . GLU B 1 81 ? 52.732 22.813 75.150 1.00 36.65 81 GLU B CA 1
ATOM 2449 C C . GLU B 1 81 ? 53.844 23.699 74.596 1.00 34.59 81 GLU B C 1
ATOM 2450 O O . GLU B 1 81 ? 54.757 23.211 73.931 1.00 32.22 81 GLU B O 1
ATOM 2456 N N . GLY B 1 82 ? 53.737 24.999 74.846 1.00 33.64 82 GLY B N 1
ATOM 2457 C CA . GLY B 1 82 ? 54.746 25.937 74.385 1.00 34.00 82 GLY B CA 1
ATOM 2458 C C . GLY B 1 82 ? 54.651 26.379 72.934 1.00 34.92 82 GLY B C 1
ATOM 2459 O O . GLY B 1 82 ? 55.399 27.266 72.508 1.00 35.40 82 GLY B O 1
ATOM 2460 N N . SER B 1 83 ? 53.743 25.774 72.169 1.00 32.35 83 SER B N 1
ATOM 2461 C CA . SER B 1 83 ? 53.590 26.136 70.766 1.00 30.68 83 SER B CA 1
ATOM 2462 C C . SER B 1 83 ? 52.784 27.416 70.642 1.00 29.62 83 SER B C 1
ATOM 2463 O O . SER B 1 83 ? 51.980 27.748 71.511 1.00 28.45 83 SER B O 1
ATOM 2466 N N . ASP B 1 84 ? 53.010 28.127 69.546 1.00 28.82 84 ASP B N 1
ATOM 2467 C CA . ASP B 1 84 ? 52.310 29.368 69.264 1.00 28.08 84 ASP B CA 1
ATOM 2468 C C . ASP B 1 84 ? 51.699 29.201 67.877 1.00 27.19 84 ASP B C 1
ATOM 2469 O O . ASP B 1 84 ? 52.410 28.961 66.899 1.00 28.86 84 ASP B O 1
ATOM 2474 N N . LEU B 1 85 ? 50.381 29.331 67.797 1.00 25.51 85 LEU B N 1
ATOM 2475 C CA . LEU B 1 85 ? 49.686 29.158 66.531 1.00 26.21 85 LEU B CA 1
ATOM 2476 C C . LEU B 1 85 ? 49.946 30.213 65.463 1.00 25.07 85 LEU B C 1
ATOM 2477 O O . LEU B 1 85 ? 49.805 29.927 64.280 1.00 24.17 85 LEU B O 1
ATOM 2482 N N . ARG B 1 86 ? 50.322 31.424 65.854 1.00 25.18 86 ARG B N 1
ATOM 2483 C CA . ARG B 1 86 ? 50.551 32.451 64.844 1.00 26.49 86 ARG B CA 1
ATOM 2484 C C . ARG B 1 86 ? 51.836 32.213 64.070 1.00 26.21 86 ARG B C 1
ATOM 2485 O O . ARG B 1 86 ? 52.016 32.781 63.009 1.00 27.09 86 ARG B O 1
ATOM 2493 N N . THR B 1 87 ? 52.720 31.369 64.581 1.00 24.61 87 THR B N 1
ATOM 2494 C CA . THR B 1 87 ? 53.984 31.180 63.904 1.00 27.99 87 THR B CA 1
ATOM 2495 C C . THR B 1 87 ? 54.486 29.769 63.662 1.00 27.46 87 THR B C 1
ATOM 2496 O O . THR B 1 87 ? 55.376 29.579 62.839 1.00 29.38 87 THR B O 1
ATOM 2500 N N . ASP B 1 88 ? 53.930 28.778 64.351 1.00 26.53 88 ASP B N 1
ATOM 2501 C CA . ASP B 1 88 ? 54.450 27.429 64.211 1.00 25.27 88 ASP B CA 1
ATOM 2502 C C . ASP B 1 88 ? 53.996 26.608 63.015 1.00 25.14 88 ASP B C 1
ATOM 2503 O O . ASP B 1 88 ? 54.381 25.448 62.854 1.00 23.74 88 ASP B O 1
ATOM 2508 N N . ILE B 1 89 ? 53.179 27.209 62.166 1.00 23.55 89 ILE B N 1
ATOM 2509 C CA . ILE B 1 89 ? 52.754 26.520 60.961 1.00 22.37 89 ILE B CA 1
ATOM 2510 C C . ILE B 1 89 ? 53.623 27.151 59.872 1.00 24.73 89 ILE B C 1
ATOM 2511 O O . ILE B 1 89 ? 53.823 28.362 59.866 1.00 25.64 89 ILE B O 1
ATOM 2516 N N . PRO B 1 90 ? 54.159 26.339 58.947 1.00 25.99 90 PRO B N 1
ATOM 2517 C CA . PRO B 1 90 ? 55.008 26.903 57.891 1.00 26.09 90 PRO B CA 1
ATOM 2518 C C . PRO B 1 90 ? 54.358 27.983 57.037 1.00 28.10 90 PRO B C 1
ATOM 2519 O O . PRO B 1 90 ? 54.977 29.007 56.775 1.00 28.57 90 PRO B O 1
ATOM 2531 N N . TYR B 1 92 ? 50.454 30.151 56.018 1.00 30.44 92 TYR B N 1
ATOM 2532 C CA . TYR B 1 92 ? 49.067 30.488 56.333 1.00 30.72 92 TYR B CA 1
ATOM 2533 C C . TYR B 1 92 ? 48.336 31.102 55.149 1.00 31.13 92 TYR B C 1
ATOM 2534 O O . TYR B 1 92 ? 48.943 31.616 54.211 1.00 30.68 92 TYR B O 1
ATOM 2543 N N . ARG B 1 93 ? 47.016 31.053 55.226 1.00 33.61 93 ARG B N 1
ATOM 2544 C CA . ARG B 1 93 ? 46.143 31.615 54.212 1.00 35.69 93 ARG B CA 1
ATOM 2545 C C . ARG B 1 93 ? 45.254 32.642 54.889 1.00 36.30 93 ARG B C 1
ATOM 2546 O O . ARG B 1 93 ? 44.389 32.286 55.688 1.00 37.21 93 ARG B O 1
ATOM 2554 N N . ILE B 1 94 ? 45.469 33.913 54.570 1.00 35.43 94 ILE B N 1
ATOM 2555 C CA . ILE B 1 94 ? 44.677 34.987 55.142 1.00 33.23 94 ILE B CA 1
ATOM 2556 C C . ILE B 1 94 ? 43.484 35.190 54.221 1.00 34.69 94 ILE B C 1
ATOM 2557 O O . ILE B 1 94 ? 43.651 35.342 53.016 1.00 32.72 94 ILE B O 1
ATOM 2562 N N . TRP B 1 95 ? 42.280 35.169 54.783 1.00 36.35 95 TRP B N 1
ATOM 2563 C CA . TRP B 1 95 ? 41.082 35.344 53.979 1.00 38.48 95 TRP B CA 1
ATOM 2564 C C . TRP B 1 95 ? 40.367 36.653 54.315 1.00 39.51 95 TRP B C 1
ATOM 2565 O O . TRP B 1 95 ? 40.323 37.069 55.475 1.00 38.96 95 TRP B O 1
ATOM 2576 N N . ARG B 1 96 ? 39.815 37.292 53.284 1.00 40.11 96 ARG B N 1
ATOM 2577 C CA . ARG B 1 96 ? 39.081 38.544 53.426 1.00 40.54 96 ARG B CA 1
ATOM 2578 C C . ARG B 1 96 ? 37.857 38.523 52.506 1.00 42.73 96 ARG B C 1
ATOM 2579 O O . ARG B 1 96 ? 37.983 38.360 51.296 1.00 42.28 96 ARG B O 1
ATOM 2587 N N . ASP B 1 97 ? 36.673 38.691 53.086 1.00 44.89 97 ASP B N 1
ATOM 2588 C CA . ASP B 1 97 ? 35.431 38.651 52.315 1.00 47.45 97 ASP B CA 1
ATOM 2589 C C . ASP B 1 97 ? 35.331 37.353 51.523 1.00 48.20 97 ASP B C 1
ATOM 2590 O O . ASP B 1 97 ? 34.992 37.356 50.340 1.00 49.33 97 ASP B O 1
ATOM 2595 N N . GLY B 1 98 ? 35.637 36.248 52.195 1.00 48.35 98 GLY B N 1
ATOM 2596 C CA . GLY B 1 98 ? 35.582 34.938 51.575 1.00 49.11 98 GLY B CA 1
ATOM 2597 C C . GLY B 1 98 ? 36.220 34.855 50.205 1.00 49.44 98 GLY B C 1
ATOM 2598 O O . GLY B 1 98 ? 35.573 34.419 49.255 1.00 50.70 98 GLY B O 1
ATOM 2599 N N . LYS B 1 99 ? 37.483 35.260 50.089 1.00 49.78 99 LYS B N 1
ATOM 2600 C CA . LYS B 1 99 ? 38.168 35.212 48.801 1.00 50.92 99 LYS B CA 1
ATOM 2601 C C . LYS B 1 99 ? 39.637 34.775 48.833 1.00 50.92 99 LYS B C 1
ATOM 2602 O O . LYS B 1 99 ? 40.146 34.266 47.834 1.00 51.58 99 LYS B O 1
ATOM 2608 N N . LEU B 1 100 ? 40.308 34.963 49.969 1.00 50.49 100 LEU B N 1
ATOM 2609 C CA . LEU B 1 100 ? 41.728 34.611 50.112 1.00 51.40 100 LEU B CA 1
ATOM 2610 C C . LEU B 1 100 ? 42.566 35.753 49.579 1.00 50.78 100 LEU B C 1
ATOM 2611 O O . LEU B 1 100 ? 42.816 35.846 48.377 1.00 51.43 100 LEU B O 1
ATOM 2616 N N . ALA B 1 101 ? 43.014 36.610 50.489 1.00 50.91 101 ALA B N 1
ATOM 2617 C CA . ALA B 1 101 ? 43.799 37.781 50.132 1.00 50.47 101 ALA B CA 1
ATOM 2618 C C . ALA B 1 101 ? 45.311 37.589 50.105 1.00 50.07 101 ALA B C 1
ATOM 2619 O O . ALA B 1 101 ? 46.002 38.241 49.326 1.00 51.70 101 ALA B O 1
ATOM 2621 N N . GLU B 1 102 ? 45.837 36.700 50.939 1.00 50.07 102 GLU B N 1
ATOM 2622 C CA . GLU B 1 102 ? 47.282 36.518 50.971 1.00 49.24 102 GLU B CA 1
ATOM 2623 C C . GLU B 1 102 ? 47.758 35.276 51.713 1.00 48.95 102 GLU B C 1
ATOM 2624 O O . GLU B 1 102 ? 47.031 34.694 52.516 1.00 48.98 102 GLU B O 1
ATOM 2630 N N . GLU B 1 103 ? 48.995 34.883 51.427 1.00 47.12 103 GLU B N 1
ATOM 2631 C CA . GLU B 1 103 ? 49.616 33.738 52.068 1.00 45.13 103 GLU B CA 1
ATOM 2632 C C . GLU B 1 103 ? 50.913 34.203 52.697 1.00 42.85 103 GLU B C 1
ATOM 2633 O O . GLU B 1 103 ? 51.759 34.797 52.031 1.00 42.06 103 GLU B O 1
ATOM 2639 N N . VAL B 1 104 ? 51.063 33.930 53.985 1.00 39.72 104 VAL B N 1
ATOM 2640 C CA . VAL B 1 104 ? 52.248 34.349 54.699 1.00 38.08 104 VAL B CA 1
ATOM 2641 C C . VAL B 1 104 ? 52.847 33.223 55.525 1.00 36.24 104 VAL B C 1
ATOM 2642 O O . VAL B 1 104 ? 52.162 32.275 55.914 1.00 34.79 104 VAL B O 1
ATOM 2646 N N . SER B 1 105 ? 54.141 33.339 55.781 1.00 35.10 105 SER B N 1
ATOM 2647 C CA . SER B 1 105 ? 54.861 32.361 56.577 1.00 35.56 105 SER B CA 1
ATOM 2648 C C . SER B 1 105 ? 54.652 32.689 58.062 1.00 36.00 105 SER B C 1
ATOM 2649 O O . SER B 1 105 ? 55.016 31.909 58.942 1.00 36.14 105 SER B O 1
ATOM 2652 N N . ASP B 1 106 ? 54.061 33.851 58.324 1.00 35.48 106 ASP B N 1
ATOM 2653 C CA . ASP B 1 106 ? 53.812 34.296 59.683 1.00 36.99 106 ASP B CA 1
ATOM 2654 C C . ASP B 1 106 ? 52.460 34.989 59.754 1.00 36.67 106 ASP B C 1
ATOM 2655 O O . ASP B 1 106 ? 52.245 36.029 59.130 1.00 37.32 106 ASP B O 1
ATOM 2660 N N . ALA B 1 107 ? 51.545 34.401 60.513 1.00 35.04 107 ALA B N 1
ATOM 2661 C CA . ALA B 1 107 ? 50.215 34.957 60.658 1.00 34.49 107 ALA B CA 1
ATOM 2662 C C . ALA B 1 107 ? 50.138 35.948 61.810 1.00 35.27 107 ALA B C 1
ATOM 2663 O O . ALA B 1 107 ? 49.077 36.520 62.057 1.00 36.51 107 ALA B O 1
ATOM 2665 N N . THR B 1 108 ? 51.260 36.156 62.501 1.00 36.24 108 THR B N 1
ATOM 2666 C CA . THR B 1 108 ? 51.329 37.079 63.645 1.00 38.38 108 THR B CA 1
ATOM 2667 C C . THR B 1 108 ? 50.650 38.424 63.395 1.00 39.91 108 THR B C 1
ATOM 2668 O O . THR B 1 108 ? 49.831 38.868 64.195 1.00 41.67 108 THR B O 1
ATOM 2672 N N . GLN B 1 109 ? 50.989 39.069 62.287 1.00 42.20 109 GLN B N 1
ATOM 2673 C CA . GLN B 1 109 ? 50.400 40.361 61.954 1.00 44.42 109 GLN B CA 1
ATOM 2674 C C . GLN B 1 109 ? 48.895 40.259 61.738 1.00 44.45 109 GLN B C 1
ATOM 2675 O O . GLN B 1 109 ? 48.130 41.050 62.291 1.00 44.87 109 GLN B O 1
ATOM 2681 N N . ALA B 1 110 ? 48.471 39.287 60.934 1.00 44.35 110 ALA B N 1
ATOM 2682 C CA . ALA B 1 110 ? 47.046 39.106 60.645 1.00 43.72 110 ALA B CA 1
ATOM 2683 C C . ALA B 1 110 ? 46.219 38.836 61.904 1.00 43.00 110 ALA B C 1
ATOM 2684 O O . ALA B 1 110 ? 45.114 39.356 62.049 1.00 42.05 110 ALA B O 1
ATOM 2686 N N . TRP B 1 111 ? 46.755 38.022 62.808 1.00 42.28 111 TRP B N 1
ATOM 2687 C CA . TRP B 1 111 ? 46.060 37.714 64.052 1.00 44.27 111 TRP B CA 1
ATOM 2688 C C . TRP B 1 111 ? 45.753 38.988 64.860 1.00 45.20 111 TRP B C 1
ATOM 2689 O O . TRP B 1 111 ? 44.652 39.141 65.398 1.00 45.11 111 TRP B O 1
ATOM 2700 N N . ALA B 1 112 ? 46.724 39.898 64.930 1.00 45.00 112 ALA B N 1
ATOM 2701 C CA . ALA B 1 112 ? 46.566 41.152 65.670 1.00 45.10 112 ALA B CA 1
ATOM 2702 C C . ALA B 1 112 ? 45.427 42.046 65.171 1.00 45.55 112 ALA B C 1
ATOM 2703 O O . ALA B 1 112 ? 45.106 43.050 65.805 1.00 45.62 112 ALA B O 1
ATOM 2705 N N . GLU B 1 113 ? 44.819 41.690 64.043 1.00 46.03 113 GLU B N 1
ATOM 2706 C CA . GLU B 1 113 ? 43.711 42.475 63.499 1.00 45.88 113 GLU B CA 1
ATOM 2707 C C . GLU B 1 113 ? 42.421 42.280 64.292 1.00 46.23 113 GLU B C 1
ATOM 2708 O O . GLU B 1 113 ? 41.432 42.983 64.078 1.00 46.96 113 GLU B O 1
ATOM 2714 N N . HIS B 1 114 ? 42.439 41.303 65.192 1.00 45.48 114 HIS B N 1
ATOM 2715 C CA . HIS B 1 114 ? 41.300 41.003 66.046 1.00 44.93 114 HIS B CA 1
ATOM 2716 C C . HIS B 1 114 ? 41.874 40.446 67.339 1.00 47.00 114 HIS B C 1
ATOM 2717 O O . HIS B 1 114 ? 42.576 39.434 67.341 1.00 48.90 114 HIS B O 1
ATOM 2724 N N . ASP B 1 115 ? 41.592 41.114 68.446 1.00 47.13 115 ASP B N 1
ATOM 2725 C CA . ASP B 1 115 ? 42.117 40.663 69.719 1.00 47.11 115 ASP B CA 1
ATOM 2726 C C . ASP B 1 115 ? 41.198 39.632 70.355 1.00 46.71 115 ASP B C 1
ATOM 2727 O O . ASP B 1 115 ? 41.358 39.274 71.518 1.00 47.54 115 ASP B O 1
ATOM 2732 N N . ASP B 1 116 ? 40.240 39.143 69.574 1.00 45.49 116 ASP B N 1
ATOM 2733 C CA . ASP B 1 116 ? 39.311 38.130 70.065 1.00 44.46 116 ASP B CA 1
ATOM 2734 C C . ASP B 1 116 ? 39.298 36.917 69.136 1.00 42.50 116 ASP B C 1
ATOM 2735 O O . ASP B 1 116 ? 38.282 36.236 69.003 1.00 41.53 116 ASP B O 1
ATOM 2748 N N . VAL B 1 118 ? 39.722 33.273 67.703 1.00 29.72 118 VAL B N 1
ATOM 2749 C CA . VAL B 1 118 ? 39.561 31.937 68.257 1.00 26.97 118 VAL B CA 1
ATOM 2750 C C . VAL B 1 118 ? 40.139 30.949 67.240 1.00 25.37 118 VAL B C 1
ATOM 2751 O O . VAL B 1 118 ? 39.792 30.996 66.055 1.00 22.77 118 VAL B O 1
ATOM 2755 N N . ALA B 1 119 ? 41.014 30.059 67.707 1.00 23.69 119 ALA B N 1
ATOM 2756 C CA . ALA B 1 119 ? 41.648 29.069 66.834 1.00 23.96 119 ALA B CA 1
ATOM 2757 C C . ALA B 1 119 ? 41.014 27.686 66.923 1.00 23.84 119 ALA B C 1
ATOM 2758 O O . ALA B 1 119 ? 40.791 27.152 68.007 1.00 24.82 119 ALA B O 1
ATOM 2760 N N . PHE B 1 120 ? 40.740 27.105 65.762 1.00 23.70 120 PHE B N 1
ATOM 2761 C CA . PHE B 1 120 ? 40.135 25.792 65.682 1.00 20.49 120 PHE B CA 1
ATOM 2762 C C . PHE B 1 120 ? 41.065 24.818 64.990 1.00 22.06 120 PHE B C 1
ATOM 2763 O O . PHE B 1 120 ? 41.322 24.945 63.791 1.00 22.34 120 PHE B O 1
ATOM 2771 N N . LEU B 1 121 ? 41.569 23.841 65.733 1.00 21.54 121 LEU B N 1
ATOM 2772 C CA . LEU B 1 121 ? 42.426 22.845 65.127 1.00 21.93 121 LEU B CA 1
ATOM 2773 C C . LEU B 1 121 ? 41.495 21.708 64.728 1.00 24.53 121 LEU B C 1
ATOM 2774 O O . LEU B 1 121 ? 40.817 21.109 65.575 1.00 24.43 121 LEU B O 1
ATOM 2779 N N . ILE B 1 122 ? 41.429 21.459 63.421 1.00 24.49 122 ILE B N 1
ATOM 2780 C CA . ILE B 1 122 ? 40.573 20.429 62.873 1.00 24.36 122 ILE B CA 1
ATOM 2781 C C . ILE B 1 122 ? 41.389 19.222 62.474 1.00 26.34 122 ILE B C 1
ATOM 2782 O O . ILE B 1 122 ? 42.492 19.358 61.928 1.00 25.08 122 ILE B O 1
ATOM 2787 N N . GLY B 1 123 ? 40.829 18.041 62.723 1.00 27.42 123 GLY B N 1
ATOM 2788 C CA . GLY B 1 123 ? 41.525 16.820 62.376 1.00 33.20 123 GLY B CA 1
ATOM 2789 C C . GLY B 1 123 ? 41.118 15.620 63.204 1.00 37.92 123 GLY B C 1
ATOM 2790 O O . GLY B 1 123 ? 40.198 15.676 64.030 1.00 38.29 123 GLY B O 1
ATOM 2791 N N . CYS B 1 124 ? 41.839 14.529 62.984 1.00 41.44 124 CYS B N 1
ATOM 2792 C CA . CYS B 1 124 ? 41.591 13.271 63.660 1.00 45.82 124 CYS B CA 1
ATOM 2793 C C . CYS B 1 124 ? 42.950 12.641 63.959 1.00 47.31 124 CYS B C 1
ATOM 2794 O O . CYS B 1 124 ? 43.884 12.765 63.169 1.00 45.78 124 CYS B O 1
ATOM 2797 N N . SER B 1 125 ? 43.067 11.974 65.101 1.00 49.99 125 SER B N 1
ATOM 2798 C CA . SER B 1 125 ? 44.321 11.329 65.454 1.00 53.91 125 SER B CA 1
ATOM 2799 C C . SER B 1 125 ? 44.362 9.909 64.877 1.00 56.18 125 SER B C 1
ATOM 2800 O O . SER B 1 125 ? 45.357 9.196 65.017 1.00 56.25 125 SER B O 1
ATOM 2803 N N . PHE B 1 126 ? 43.278 9.509 64.217 1.00 58.18 126 PHE B N 1
ATOM 2804 C CA . PHE B 1 126 ? 43.196 8.182 63.616 1.00 60.33 126 PHE B CA 1
ATOM 2805 C C . PHE B 1 126 ? 43.528 8.243 62.126 1.00 60.88 126 PHE B C 1
ATOM 2806 O O . PHE B 1 126 ? 42.640 8.457 61.301 1.00 61.25 126 PHE B O 1
ATOM 2814 N N . THR B 1 127 ? 44.799 8.056 61.780 1.00 61.17 127 THR B N 1
ATOM 2815 C CA . THR B 1 127 ? 45.210 8.082 60.378 1.00 61.32 127 THR B CA 1
ATOM 2816 C C . THR B 1 127 ? 45.096 6.674 59.793 1.00 60.95 127 THR B C 1
ATOM 2817 O O . THR B 1 127 ? 45.605 5.711 60.365 1.00 61.31 127 THR B O 1
ATOM 2821 N N . PHE B 1 128 ? 44.420 6.555 58.657 1.00 60.06 128 PHE B N 1
ATOM 2822 C CA . PHE B 1 128 ? 44.237 5.260 58.015 1.00 59.98 128 PHE B CA 1
ATOM 2823 C C . PHE B 1 128 ? 45.272 4.984 56.929 1.00 59.66 128 PHE B C 1
ATOM 2824 O O . PHE B 1 128 ? 45.356 3.875 56.414 1.00 58.03 128 PHE B O 1
ATOM 2832 N N . GLU B 1 129 ? 46.059 5.989 56.570 1.00 60.60 129 GLU B N 1
ATOM 2833 C CA . GLU B 1 129 ? 47.057 5.793 55.532 1.00 62.50 129 GLU B CA 1
ATOM 2834 C C . GLU B 1 129 ? 48.075 4.725 55.919 1.00 63.30 129 GLU B C 1
ATOM 2835 O O . GLU B 1 129 ? 48.464 3.899 55.092 1.00 63.63 129 GLU B O 1
ATOM 2841 N N . THR B 1 130 ? 48.503 4.739 57.177 1.00 63.38 130 THR B N 1
ATOM 2842 C CA . THR B 1 130 ? 49.474 3.758 57.644 1.00 64.00 130 THR B CA 1
ATOM 2843 C C . THR B 1 130 ? 48.943 2.349 57.387 1.00 63.66 130 THR B C 1
ATOM 2844 O O . THR B 1 130 ? 49.615 1.530 56.760 1.00 62.77 130 THR B O 1
ATOM 2848 N N . PRO B 1 131 ? 47.723 2.051 57.865 1.00 63.69 131 PRO B N 1
ATOM 2849 C CA . PRO B 1 131 ? 47.137 0.723 57.661 1.00 64.26 131 PRO B CA 1
ATOM 2850 C C . PRO B 1 131 ? 47.061 0.299 56.190 1.00 65.36 131 PRO B C 1
ATOM 2851 O O . PRO B 1 131 ? 47.193 -0.886 55.873 1.00 66.01 131 PRO B O 1
ATOM 2855 N N . LEU B 1 132 ? 46.844 1.262 55.296 1.00 64.99 132 LEU B N 1
ATOM 2856 C CA . LEU B 1 132 ? 46.753 0.956 53.873 1.00 65.15 132 LEU B CA 1
ATOM 2857 C C . LEU B 1 132 ? 48.114 0.546 53.316 1.00 65.45 132 LEU B C 1
ATOM 2858 O O . LEU B 1 132 ? 48.257 -0.527 52.732 1.00 64.67 132 LEU B O 1
ATOM 2863 N N . GLN B 1 133 ? 49.109 1.407 53.500 1.00 66.09 133 GLN B N 1
ATOM 2864 C CA . GLN B 1 133 ? 50.458 1.132 53.020 1.00 67.09 133 GLN B CA 1
ATOM 2865 C C . GLN B 1 133 ? 50.964 -0.187 53.600 1.00 67.96 133 GLN B C 1
ATOM 2866 O O . GLN B 1 133 ? 51.797 -0.866 52.995 1.00 68.65 133 GLN B O 1
ATOM 2872 N N . GLU B 1 134 ? 50.456 -0.544 54.775 1.00 68.33 134 GLU B N 1
ATOM 2873 C CA . GLU B 1 134 ? 50.630 -1.889 55.308 1.00 68.63 134 GLU B CA 1
ATOM 2874 C C . GLU B 1 134 ? 49.475 -2.798 54.901 1.00 68.66 134 GLU B C 1
ATOM 2875 O O . GLU B 1 134 ? 49.000 -3.608 55.697 1.00 68.75 134 GLU B O 1
ATOM 2881 N N . ALA B 1 135 ? 49.028 -2.658 53.658 1.00 68.63 135 ALA B N 1
ATOM 2882 C CA . ALA B 1 135 ? 48.462 -3.778 52.916 1.00 68.87 135 ALA B CA 1
ATOM 2883 C C . ALA B 1 135 ? 48.887 -3.741 51.452 1.00 68.94 135 ALA B C 1
ATOM 2884 O O . ALA B 1 135 ? 48.404 -4.525 50.635 1.00 69.35 135 ALA B O 1
ATOM 2886 N N . GLY B 1 136 ? 49.794 -2.825 51.127 1.00 69.38 136 GLY B N 1
ATOM 2887 C CA . GLY B 1 136 ? 50.253 -2.658 49.761 1.00 69.28 136 GLY B CA 1
ATOM 2888 C C . GLY B 1 136 ? 49.290 -1.843 48.921 1.00 68.99 136 GLY B C 1
ATOM 2889 O O . GLY B 1 136 ? 49.371 -1.842 47.692 1.00 68.93 136 GLY B O 1
ATOM 2890 N N . ILE B 1 137 ? 48.375 -1.147 49.586 1.00 68.06 137 ILE B N 1
ATOM 2891 C CA . ILE B 1 137 ? 47.350 -0.372 48.897 1.00 67.14 137 ILE B CA 1
ATOM 2892 C C . ILE B 1 137 ? 47.919 0.933 48.351 1.00 66.13 137 ILE B C 1
ATOM 2893 O O . ILE B 1 137 ? 47.329 1.558 47.470 1.00 65.11 137 ILE B O 1
ATOM 2898 N N . GLU B 1 138 ? 49.069 1.339 48.880 1.00 64.14 138 GLU B N 1
ATOM 2899 C CA . GLU B 1 138 ? 49.871 2.385 48.258 1.00 63.20 138 GLU B CA 1
ATOM 2900 C C . GLU B 1 138 ? 49.113 3.707 48.211 1.00 62.32 138 GLU B C 1
ATOM 2901 O O . GLU B 1 138 ? 48.128 3.844 47.485 1.00 63.34 138 GLU B O 1
ATOM 2907 N N . VAL B 1 139 ? 49.579 4.678 48.990 1.00 42.99 139 VAL B N 1
ATOM 2908 C CA . VAL B 1 139 ? 48.964 6.000 49.016 1.00 42.91 139 VAL B CA 1
ATOM 2909 C C . VAL B 1 139 ? 49.547 6.901 47.932 1.00 42.97 139 VAL B C 1
ATOM 2910 O O . VAL B 1 139 ? 50.569 7.555 48.139 1.00 43.23 139 VAL B O 1
ATOM 2914 N N . ARG B 1 140 ? 48.890 6.930 46.777 1.00 43.78 140 ARG B N 1
ATOM 2915 C CA . ARG B 1 140 ? 49.497 7.463 45.564 1.00 43.11 140 ARG B CA 1
ATOM 2916 C C . ARG B 1 140 ? 50.347 8.693 45.867 1.00 43.58 140 ARG B C 1
ATOM 2917 O O . ARG B 1 140 ? 51.501 8.780 45.448 1.00 42.94 140 ARG B O 1
ATOM 2925 N N . HIS B 1 141 ? 49.767 9.641 46.596 1.00 43.63 141 HIS B N 1
ATOM 2926 C CA . HIS B 1 141 ? 50.360 10.965 46.742 1.00 43.09 141 HIS B CA 1
ATOM 2927 C C . HIS B 1 141 ? 51.591 10.922 47.642 1.00 43.03 141 HIS B C 1
ATOM 2928 O O . HIS B 1 141 ? 52.450 11.801 47.577 1.00 41.06 141 HIS B O 1
ATOM 2935 N N . ILE B 1 142 ? 51.669 9.894 48.480 1.00 43.01 142 ILE B N 1
ATOM 2936 C CA . ILE B 1 142 ? 52.866 9.642 49.273 1.00 43.71 142 ILE B CA 1
ATOM 2937 C C . ILE B 1 142 ? 53.987 9.070 48.412 1.00 44.37 142 ILE B C 1
ATOM 2938 O O . ILE B 1 142 ? 55.156 9.098 48.798 1.00 43.97 142 ILE B O 1
ATOM 2943 N N . THR B 1 143 ? 53.624 8.551 47.244 1.00 62.15 143 THR B N 1
ATOM 2944 C CA . THR B 1 143 ? 54.597 7.968 46.328 1.00 62.17 143 THR B CA 1
ATOM 2945 C C . THR B 1 143 ? 55.230 9.036 45.442 1.00 62.68 143 THR B C 1
ATOM 2946 O O . THR B 1 143 ? 56.437 9.022 45.202 1.00 62.45 143 THR B O 1
ATOM 2950 N N . ASP B 1 144 ? 54.406 9.961 44.959 1.00 63.02 144 ASP B N 1
ATOM 2951 C CA . ASP B 1 144 ? 54.905 11.187 44.350 1.00 64.01 144 ASP B CA 1
ATOM 2952 C C . ASP B 1 144 ? 55.011 12.310 45.376 1.00 64.70 144 ASP B C 1
ATOM 2953 O O . ASP B 1 144 ? 54.427 12.233 46.457 1.00 65.03 144 ASP B O 1
ATOM 2958 N N . GLY B 1 145 ? 55.760 13.352 45.031 1.00 64.87 145 GLY B N 1
ATOM 2959 C CA . GLY B 1 145 ? 56.017 14.445 45.951 1.00 64.23 145 GLY B CA 1
ATOM 2960 C C . GLY B 1 145 ? 54.951 15.520 45.887 1.00 63.88 145 GLY B C 1
ATOM 2961 O O . GLY B 1 145 ? 55.204 16.632 45.422 1.00 64.01 145 GLY B O 1
ATOM 2962 N N . CYS B 1 146 ? 53.753 15.188 46.357 1.00 63.81 146 CYS B N 1
ATOM 2963 C CA . CYS B 1 146 ? 52.581 16.023 46.126 1.00 62.75 146 CYS B CA 1
ATOM 2964 C C . CYS B 1 146 ? 51.625 15.973 47.314 1.00 61.18 146 CYS B C 1
ATOM 2965 O O . CYS B 1 146 ? 51.668 15.042 48.119 1.00 60.50 146 CYS B O 1
ATOM 2968 N N . ASN B 1 147 ? 50.764 16.980 47.418 1.00 59.31 147 ASN B N 1
ATOM 2969 C CA . ASN B 1 147 ? 49.673 16.958 48.385 1.00 57.14 147 ASN B CA 1
ATOM 2970 C C . ASN B 1 147 ? 48.436 16.251 47.842 1.00 55.69 147 ASN B C 1
ATOM 2971 O O . ASN B 1 147 ? 48.157 16.299 46.644 1.00 56.26 147 ASN B O 1
ATOM 2976 N N . VAL B 1 148 ? 47.698 15.594 48.731 1.00 53.58 148 VAL B N 1
ATOM 2977 C CA . VAL B 1 148 ? 46.562 14.774 48.328 1.00 51.93 148 VAL B CA 1
ATOM 2978 C C . VAL B 1 148 ? 45.477 15.619 47.671 1.00 51.63 148 VAL B C 1
ATOM 2979 O O . VAL B 1 148 ? 45.054 16.638 48.217 1.00 50.70 148 VAL B O 1
ATOM 2983 N N . PRO B 1 149 ? 45.030 15.190 46.495 1.00 50.94 149 PRO B N 1
ATOM 2984 C CA . PRO B 1 149 ? 43.990 15.913 45.755 1.00 49.76 149 PRO B CA 1
ATOM 2985 C C . PRO B 1 149 ? 42.717 15.998 46.582 1.00 47.53 149 PRO B C 1
ATOM 2986 O O . PRO B 1 149 ? 42.231 14.991 47.080 1.00 46.66 149 PRO B O 1
ATOM 2998 N N . TYR B 1 151 ? 38.683 17.728 46.713 1.00 42.91 151 TYR B N 1
ATOM 2999 C CA . TYR B 1 151 ? 37.622 18.294 45.889 1.00 39.81 151 TYR B CA 1
ATOM 3000 C C . TYR B 1 151 ? 36.433 18.835 46.664 1.00 38.44 151 TYR B C 1
ATOM 3001 O O . TYR B 1 151 ? 36.085 18.349 47.742 1.00 33.85 151 TYR B O 1
ATOM 3010 N N . ARG B 1 152 ? 35.814 19.856 46.086 1.00 38.19 152 ARG B N 1
ATOM 3011 C CA . ARG B 1 152 ? 34.628 20.465 46.661 1.00 37.02 152 ARG B CA 1
ATOM 3012 C C . ARG B 1 152 ? 33.488 19.680 46.025 1.00 34.45 152 ARG B C 1
ATOM 3013 O O . ARG B 1 152 ? 33.370 19.645 44.810 1.00 36.26 152 ARG B O 1
ATOM 3021 N N . THR B 1 153 ? 32.672 19.022 46.840 1.00 33.22 153 THR B N 1
ATOM 3022 C CA . THR B 1 153 ? 31.569 18.215 46.317 1.00 32.10 153 THR B CA 1
ATOM 3023 C C . THR B 1 153 ? 30.233 18.928 46.208 1.00 31.61 153 THR B C 1
ATOM 3024 O O . THR B 1 153 ? 30.111 20.121 46.483 1.00 30.24 153 THR B O 1
ATOM 3028 N N . ASN B 1 154 ? 29.231 18.152 45.811 1.00 32.16 154 ASN B N 1
ATOM 3029 C CA . ASN B 1 154 ? 27.868 18.624 45.657 1.00 31.77 154 ASN B CA 1
ATOM 3030 C C . ASN B 1 154 ? 27.060 18.183 46.877 1.00 33.21 154 ASN B C 1
ATOM 3031 O O . ASN B 1 154 ? 25.835 18.065 46.811 1.00 31.43 154 ASN B O 1
ATOM 3036 N N . ARG B 1 155 ? 27.756 17.907 47.978 1.00 34.41 155 ARG B N 1
ATOM 3037 C CA . ARG B 1 155 ? 27.103 17.491 49.214 1.00 37.17 155 ARG B CA 1
ATOM 3038 C C . ARG B 1 155 ? 27.231 18.617 50.236 1.00 37.31 155 ARG B C 1
ATOM 3039 O O . ARG B 1 155 ? 28.271 18.786 50.881 1.00 37.75 155 ARG B O 1
ATOM 3047 N N . ALA B 1 156 ? 26.163 19.394 50.372 1.00 36.19 156 ALA B N 1
ATOM 3048 C CA . ALA B 1 156 ? 26.157 20.523 51.285 1.00 36.56 156 ALA B CA 1
ATOM 3049 C C . ALA B 1 156 ? 26.169 20.121 52.748 1.00 36.32 156 ALA B C 1
ATOM 3050 O O . ALA B 1 156 ? 25.541 19.135 53.146 1.00 35.51 156 ALA B O 1
ATOM 3052 N N . CYS B 1 157 ? 26.903 20.896 53.541 1.00 36.13 157 CYS B N 1
ATOM 3053 C CA . CYS B 1 157 ? 26.985 20.678 54.980 1.00 36.39 157 CYS B CA 1
ATOM 3054 C C . CYS B 1 157 ? 25.709 21.272 55.576 1.00 37.56 157 CYS B C 1
ATOM 3055 O O . CYS B 1 157 ? 25.092 22.167 54.977 1.00 38.58 157 CYS B O 1
ATOM 3058 N N . ARG B 1 158 ? 25.301 20.779 56.740 1.00 37.54 158 ARG B N 1
ATOM 3059 C CA . ARG B 1 158 ? 24.126 21.335 57.384 1.00 34.47 158 ARG B CA 1
ATOM 3060 C C . ARG B 1 158 ? 24.526 22.763 57.735 1.00 32.05 158 ARG B C 1
ATOM 3061 O O . ARG B 1 158 ? 25.630 22.996 58.230 1.00 29.23 158 ARG B O 1
ATOM 3069 N N . PRO B 1 159 ? 23.655 23.743 57.442 1.00 31.55 159 PRO B N 1
ATOM 3070 C CA . PRO B 1 159 ? 23.947 25.151 57.743 1.00 30.55 159 PRO B CA 1
ATOM 3071 C C . PRO B 1 159 ? 24.021 25.437 59.237 1.00 27.90 159 PRO B C 1
ATOM 3072 O O . PRO B 1 159 ? 23.398 24.747 60.048 1.00 26.91 159 PRO B O 1
ATOM 3076 N N . ALA B 1 160 ? 24.794 26.457 59.587 1.00 26.70 160 ALA B N 1
ATOM 3077 C CA . ALA B 1 160 ? 24.979 26.864 60.978 1.00 26.90 160 ALA B CA 1
ATOM 3078 C C . ALA B 1 160 ? 25.146 28.380 61.022 1.00 26.70 160 ALA B C 1
ATOM 3079 O O . ALA B 1 160 ? 26.168 28.915 60.600 1.00 27.47 160 ALA B O 1
ATOM 3081 N N . GLY B 1 161 ? 24.133 29.072 61.528 1.00 27.49 161 GLY B N 1
ATOM 3082 C CA . GLY B 1 161 ? 24.204 30.516 61.591 1.00 26.24 161 GLY B CA 1
ATOM 3083 C C . GLY B 1 161 ? 24.341 31.121 60.204 1.00 25.53 161 GLY B C 1
ATOM 3084 O O . GLY B 1 161 ? 23.468 30.937 59.353 1.00 25.69 161 GLY B O 1
ATOM 3085 N N . ARG B 1 162 ? 25.451 31.819 59.983 1.00 24.26 162 ARG B N 1
ATOM 3086 C CA . ARG B 1 162 ? 25.746 32.482 58.717 1.00 25.22 162 ARG B CA 1
ATOM 3087 C C . ARG B 1 162 ? 26.541 31.595 57.754 1.00 26.93 162 ARG B C 1
ATOM 3088 O O . ARG B 1 162 ? 26.691 31.911 56.566 1.00 26.37 162 ARG B O 1
ATOM 3096 N N . LEU B 1 163 ? 27.049 30.481 58.267 1.00 27.56 163 LEU B N 1
ATOM 3097 C CA . LEU B 1 163 ? 27.860 29.576 57.473 1.00 26.99 163 LEU B CA 1
ATOM 3098 C C . LEU B 1 163 ? 27.088 28.508 56.714 1.00 29.78 163 LEU B C 1
ATOM 3099 O O . LEU B 1 163 ? 26.100 27.949 57.205 1.00 31.53 163 LEU B O 1
ATOM 3104 N N . HIS B 1 164 ? 27.555 28.222 55.509 1.00 31.27 164 HIS B N 1
ATOM 3105 C CA . HIS B 1 164 ? 26.956 27.190 54.684 1.00 34.06 164 HIS B CA 1
ATOM 3106 C C . HIS B 1 164 ? 28.022 26.803 53.668 1.00 35.50 164 HIS B C 1
ATOM 3107 O O . HIS B 1 164 ? 28.924 27.592 53.387 1.00 37.43 164 HIS B O 1
ATOM 3114 N N . GLY B 1 165 ? 27.955 25.591 53.137 1.00 34.82 165 GLY B N 1
ATOM 3115 C CA . GLY B 1 165 ? 28.968 25.197 52.179 1.00 35.01 165 GLY B CA 1
ATOM 3116 C C . GLY B 1 165 ? 29.040 23.704 51.951 1.00 35.56 165 GLY B C 1
ATOM 3117 O O . GLY B 1 165 ? 28.446 22.921 52.684 1.00 35.45 165 GLY B O 1
ATOM 3118 N N . GLU B 1 166 ? 29.785 23.308 50.927 1.00 37.02 166 GLU B N 1
ATOM 3119 C CA . GLU B 1 166 ? 29.920 21.901 50.589 1.00 37.91 166 GLU B CA 1
ATOM 3120 C C . GLU B 1 166 ? 31.068 21.197 51.291 1.00 38.18 166 GLU B C 1
ATOM 3121 O O . GLU B 1 166 ? 32.043 21.822 51.713 1.00 36.84 166 GLU B O 1
ATOM 3135 N N . VAL B 1 168 ? 34.317 19.050 51.519 1.00 37.32 168 VAL B N 1
ATOM 3136 C CA . VAL B 1 168 ? 35.513 18.882 50.711 1.00 36.26 168 VAL B CA 1
ATOM 3137 C C . VAL B 1 168 ? 36.113 17.517 51.041 1.00 36.78 168 VAL B C 1
ATOM 3138 O O . VAL B 1 168 ? 36.531 17.280 52.170 1.00 37.43 168 VAL B O 1
ATOM 3142 N N . VAL B 1 169 ? 36.153 16.628 50.053 1.00 36.64 169 VAL B N 1
ATOM 3143 C CA . VAL B 1 169 ? 36.679 15.277 50.228 1.00 35.37 169 VAL B CA 1
ATOM 3144 C C . VAL B 1 169 ? 38.118 15.102 49.738 1.00 37.86 169 VAL B C 1
ATOM 3145 O O . VAL B 1 169 ? 38.613 15.906 48.951 1.00 38.00 169 VAL B O 1
ATOM 3149 N N . SER B 1 170 ? 38.787 14.055 50.225 1.00 38.98 170 SER B N 1
ATOM 3150 C CA . SER B 1 170 ? 40.163 13.752 49.819 1.00 40.93 170 SER B CA 1
ATOM 3151 C C . SER B 1 170 ? 40.080 12.522 48.916 1.00 39.54 170 SER B C 1
ATOM 3152 O O . SER B 1 170 ? 39.265 11.633 49.157 1.00 39.76 170 SER B O 1
ATOM 3163 N N . ARG B 1 172 ? 41.967 9.192 46.988 1.00 42.14 172 ARG B N 1
ATOM 3164 C CA . ARG B 1 172 ? 43.067 8.231 46.899 1.00 42.75 172 ARG B CA 1
ATOM 3165 C C . ARG B 1 172 ? 42.722 7.186 45.841 1.00 41.71 172 ARG B C 1
ATOM 3166 O O . ARG B 1 172 ? 41.648 6.591 45.884 1.00 42.17 172 ARG B O 1
ATOM 3174 N N . PRO B 1 173 ? 43.609 6.969 44.861 1.00 41.45 173 PRO B N 1
ATOM 3175 C CA . PRO B 1 173 ? 43.337 5.965 43.822 1.00 42.09 173 PRO B CA 1
ATOM 3176 C C . PRO B 1 173 ? 43.560 4.593 44.445 1.00 42.76 173 PRO B C 1
ATOM 3177 O O . PRO B 1 173 ? 44.602 4.363 45.054 1.00 42.74 173 PRO B O 1
ATOM 3181 N N . ILE B 1 174 ? 42.598 3.687 44.301 1.00 43.63 174 ILE B N 1
ATOM 3182 C CA . ILE B 1 174 ? 42.730 2.357 44.894 1.00 44.38 174 ILE B CA 1
ATOM 3183 C C . ILE B 1 174 ? 42.440 1.212 43.929 1.00 45.92 174 ILE B C 1
ATOM 3184 O O . ILE B 1 174 ? 41.442 1.230 43.206 1.00 46.42 174 ILE B O 1
ATOM 3189 N N . PRO B 1 175 ? 43.311 0.189 43.913 1.00 46.76 175 PRO B N 1
ATOM 3190 C CA . PRO B 1 175 ? 43.119 -0.962 43.028 1.00 47.96 175 PRO B CA 1
ATOM 3191 C C . PRO B 1 175 ? 41.727 -1.582 43.183 1.00 49.51 175 PRO B C 1
ATOM 3192 O O . PRO B 1 175 ? 41.313 -1.958 44.282 1.00 50.01 175 PRO B O 1
ATOM 3196 N N . ALA B 1 176 ? 41.020 -1.681 42.064 1.00 50.53 176 ALA B N 1
ATOM 3197 C CA . ALA B 1 176 ? 39.672 -2.225 42.023 1.00 51.55 176 ALA B CA 1
ATOM 3198 C C . ALA B 1 176 ? 39.417 -3.411 42.948 1.00 52.57 176 ALA B C 1
ATOM 3199 O O . ALA B 1 176 ? 38.462 -3.396 43.722 1.00 51.91 176 ALA B O 1
ATOM 3201 N N . ASP B 1 177 ? 40.263 -4.435 42.870 1.00 54.88 177 ASP B N 1
ATOM 3202 C CA . ASP B 1 177 ? 40.088 -5.630 43.701 1.00 57.10 177 ASP B CA 1
ATOM 3203 C C . ASP B 1 177 ? 40.539 -5.463 45.152 1.00 57.34 177 ASP B C 1
ATOM 3204 O O . ASP B 1 177 ? 40.470 -6.404 45.944 1.00 57.56 177 ASP B O 1
ATOM 3209 N N . ARG B 1 178 ? 40.994 -4.265 45.499 1.00 57.47 178 ARG B N 1
ATOM 3210 C CA . ARG B 1 178 ? 41.452 -3.984 46.857 1.00 58.05 178 ARG B CA 1
ATOM 3211 C C . ARG B 1 178 ? 40.452 -3.118 47.618 1.00 57.52 178 ARG B C 1
ATOM 3212 O O . ARG B 1 178 ? 40.236 -3.314 48.817 1.00 57.71 178 ARG B O 1
ATOM 3220 N N . VAL B 1 179 ? 39.853 -2.168 46.903 1.00 56.23 179 VAL B N 1
ATOM 3221 C CA . VAL B 1 179 ? 38.876 -1.222 47.446 1.00 55.19 179 VAL B CA 1
ATOM 3222 C C . VAL B 1 179 ? 38.001 -1.735 48.592 1.00 55.10 179 VAL B C 1
ATOM 3223 O O . VAL B 1 179 ? 37.816 -1.043 49.591 1.00 54.44 179 VAL B O 1
ATOM 3227 N N . ALA B 1 180 ? 37.464 -2.940 48.448 1.00 54.31 180 ALA B N 1
ATOM 3228 C CA . ALA B 1 180 ? 36.603 -3.523 49.473 1.00 53.98 180 ALA B CA 1
ATOM 3229 C C . ALA B 1 180 ? 37.208 -3.510 50.871 1.00 53.87 180 ALA B C 1
ATOM 3230 O O . ALA B 1 180 ? 36.491 -3.364 51.862 1.00 53.82 180 ALA B O 1
ATOM 3232 N N . GLU B 1 181 ? 38.522 -3.672 50.957 1.00 54.09 181 GLU B N 1
ATOM 3233 C CA . GLU B 1 181 ? 39.174 -3.685 52.258 1.00 55.31 181 GLU B CA 1
ATOM 3234 C C . GLU B 1 181 ? 39.676 -2.304 52.651 1.00 54.98 181 GLU B C 1
ATOM 3235 O O . GLU B 1 181 ? 39.722 -1.973 53.837 1.00 55.35 181 GLU B O 1
ATOM 3241 N N . ALA B 1 182 ? 40.054 -1.504 51.658 1.00 54.07 182 ALA B N 1
ATOM 3242 C CA . ALA B 1 182 ? 40.547 -0.154 51.912 1.00 53.86 182 ALA B CA 1
ATOM 3243 C C . ALA B 1 182 ? 39.537 0.656 52.720 1.00 53.51 182 ALA B C 1
ATOM 3244 O O . ALA B 1 182 ? 39.918 1.459 53.573 1.00 53.37 182 ALA B O 1
ATOM 3246 N N . SER B 1 183 ? 38.251 0.439 52.452 1.00 53.32 183 SER B N 1
ATOM 3247 C CA . SER B 1 183 ? 37.189 1.155 53.156 1.00 54.10 183 SER B CA 1
ATOM 3248 C C . SER B 1 183 ? 36.935 0.537 54.524 1.00 54.70 183 SER B C 1
ATOM 3249 O O . SER B 1 183 ? 36.672 1.245 55.499 1.00 54.57 183 SER B O 1
ATOM 3252 N N . ALA B 1 184 ? 37.012 -0.788 54.583 1.00 55.52 184 ALA B N 1
ATOM 3253 C CA . ALA B 1 184 ? 36.812 -1.516 55.829 1.00 55.94 184 ALA B CA 1
ATOM 3254 C C . ALA B 1 184 ? 37.913 -1.117 56.811 1.00 56.42 184 ALA B C 1
ATOM 3255 O O . ALA B 1 184 ? 37.650 -0.880 57.991 1.00 57.65 184 ALA B O 1
ATOM 3257 N N . ILE B 1 185 ? 39.145 -1.053 56.308 1.00 55.78 185 ILE B N 1
ATOM 3258 C CA . ILE B 1 185 ? 40.304 -0.659 57.103 1.00 54.62 185 ILE B CA 1
ATOM 3259 C C . ILE B 1 185 ? 40.125 0.786 57.548 1.00 56.29 185 ILE B C 1
ATOM 3260 O O . ILE B 1 185 ? 40.145 1.084 58.742 1.00 56.26 185 ILE B O 1
ATOM 3265 N N . SER B 1 186 ? 39.956 1.677 56.574 1.00 56.88 186 SER B N 1
ATOM 3266 C CA . SER B 1 186 ? 39.767 3.094 56.859 1.00 58.05 186 SER B CA 1
ATOM 3267 C C . SER B 1 186 ? 38.408 3.349 57.511 1.00 58.50 186 SER B C 1
ATOM 3268 O O . SER B 1 186 ? 37.796 4.384 57.290 1.00 59.27 186 SER B O 1
ATOM 3271 N N . GLY B 1 187 ? 37.941 2.399 58.312 1.00 59.72 187 GLY B N 1
ATOM 3272 C CA . GLY B 1 187 ? 36.664 2.556 58.981 1.00 61.35 187 GLY B CA 1
ATOM 3273 C C . GLY B 1 187 ? 36.629 1.795 60.293 1.00 62.96 187 GLY B C 1
ATOM 3274 O O . GLY B 1 187 ? 35.561 1.582 60.866 1.00 62.87 187 GLY B O 1
ATOM 3275 N N . ARG B 1 188 ? 37.802 1.385 60.763 1.00 64.54 188 ARG B N 1
ATOM 3276 C CA . ARG B 1 188 ? 37.924 0.640 62.012 1.00 66.96 188 ARG B CA 1
ATOM 3277 C C . ARG B 1 188 ? 37.315 1.414 63.178 1.00 66.89 188 ARG B C 1
ATOM 3278 O O . ARG B 1 188 ? 36.639 0.841 64.034 1.00 65.85 188 ARG B O 1
ATOM 3286 N N . HIS B 1 193 ? 33.748 8.800 60.703 1.00 59.54 193 HIS B N 1
ATOM 3287 C CA . HIS B 1 193 ? 34.755 9.825 60.457 1.00 59.91 193 HIS B CA 1
ATOM 3288 C C . HIS B 1 193 ? 35.771 9.362 59.418 1.00 59.57 193 HIS B C 1
ATOM 3289 O O . HIS B 1 193 ? 36.224 10.148 58.586 1.00 58.76 193 HIS B O 1
ATOM 3296 N N . GLY B 1 194 ? 36.125 8.082 59.473 1.00 58.21 194 GLY B N 1
ATOM 3297 C CA . GLY B 1 194 ? 37.141 7.534 58.594 1.00 56.39 194 GLY B CA 1
ATOM 3298 C C . GLY B 1 194 ? 36.550 6.734 57.451 1.00 54.73 194 GLY B C 1
ATOM 3299 O O . GLY B 1 194 ? 37.193 6.538 56.419 1.00 53.29 194 GLY B O 1
ATOM 3300 N N . ALA B 1 195 ? 35.318 6.269 57.635 1.00 54.91 195 ALA B N 1
ATOM 3301 C CA . ALA B 1 195 ? 34.566 5.645 56.553 1.00 54.50 195 ALA B CA 1
ATOM 3302 C C . ALA B 1 195 ? 34.496 6.555 55.332 1.00 55.11 195 ALA B C 1
ATOM 3303 O O . ALA B 1 195 ? 34.208 7.746 55.450 1.00 54.99 195 ALA B O 1
ATOM 3305 N N . PRO B 1 196 ? 34.760 5.987 54.160 1.00 55.20 196 PRO B N 1
ATOM 3306 C CA . PRO B 1 196 ? 34.867 6.775 52.928 1.00 54.48 196 PRO B CA 1
ATOM 3307 C C . PRO B 1 196 ? 33.497 7.091 52.337 1.00 52.89 196 PRO B C 1
ATOM 3308 O O . PRO B 1 196 ? 32.605 6.243 52.362 1.00 52.50 196 PRO B O 1
ATOM 3312 N N . VAL B 1 197 ? 33.339 8.301 51.813 1.00 51.41 197 VAL B N 1
ATOM 3313 C CA . VAL B 1 197 ? 32.016 8.873 51.592 1.00 51.35 197 VAL B CA 1
ATOM 3314 C C . VAL B 1 197 ? 31.507 8.558 50.189 1.00 51.09 197 VAL B C 1
ATOM 3315 O O . VAL B 1 197 ? 30.315 8.682 49.908 1.00 53.26 197 VAL B O 1
ATOM 3319 N N . HIS B 1 198 ? 32.419 8.150 49.313 1.00 49.90 198 HIS B N 1
ATOM 3320 C CA . HIS B 1 198 ? 32.082 7.902 47.916 1.00 49.29 198 HIS B CA 1
ATOM 3321 C C . HIS B 1 198 ? 33.134 7.026 47.242 1.00 48.72 198 HIS B C 1
ATOM 3322 O O . HIS B 1 198 ? 34.324 7.338 47.269 1.00 49.12 198 HIS B O 1
ATOM 3329 N N . ILE B 1 199 ? 32.686 5.930 46.640 1.00 48.01 199 ILE B N 1
ATOM 3330 C CA . ILE B 1 199 ? 33.488 5.216 45.653 1.00 46.10 199 ILE B CA 1
ATOM 3331 C C . ILE B 1 199 ? 32.826 5.244 44.280 1.00 44.33 199 ILE B C 1
ATOM 3332 O O . ILE B 1 199 ? 31.679 4.823 44.124 1.00 43.19 199 ILE B O 1
ATOM 3337 N N . GLY B 1 200 ? 33.555 5.742 43.287 1.00 42.53 200 GLY B N 1
ATOM 3338 C CA . GLY B 1 200 ? 33.213 5.506 41.897 1.00 42.23 200 GLY B CA 1
ATOM 3339 C C . GLY B 1 200 ? 33.075 6.792 41.107 1.00 41.19 200 GLY B C 1
ATOM 3340 O O . GLY B 1 200 ? 33.863 7.723 41.274 1.00 39.61 200 GLY B O 1
ATOM 3341 N N . GLU B 1 201 ? 32.067 6.845 40.242 1.00 40.64 201 GLU B N 1
ATOM 3342 C CA . GLU B 1 201 ? 31.853 8.004 39.384 1.00 40.27 201 GLU B CA 1
ATOM 3343 C C . GLU B 1 201 ? 32.088 9.304 40.145 1.00 39.00 201 GLU B C 1
ATOM 3344 O O . GLU B 1 201 ? 31.272 9.705 40.975 1.00 37.84 201 GLU B O 1
ATOM 3350 N N . PRO B 1 202 ? 33.208 9.959 39.856 1.00 37.54 202 PRO B N 1
ATOM 3351 C CA . PRO B 1 202 ? 33.543 11.228 40.498 1.00 35.44 202 PRO B CA 1
ATOM 3352 C C . PRO B 1 202 ? 32.532 12.314 40.131 1.00 36.43 202 PRO B C 1
ATOM 3353 O O . PRO B 1 202 ? 32.430 13.333 40.816 1.00 37.30 202 PRO B O 1
ATOM 3357 N N . GLY B 1 203 ? 31.772 12.079 39.063 1.00 35.13 203 GLY B N 1
ATOM 3358 C CA . GLY B 1 203 ? 30.784 13.047 38.621 1.00 33.23 203 GLY B CA 1
ATOM 3359 C C . GLY B 1 203 ? 29.579 13.077 39.532 1.00 34.17 203 GLY B C 1
ATOM 3360 O O . GLY B 1 203 ? 29.027 14.139 39.822 1.00 31.57 203 GLY B O 1
ATOM 3361 N N . ARG B 1 204 ? 29.176 11.899 39.993 1.00 36.07 204 ARG B N 1
ATOM 3362 C CA . ARG B 1 204 ? 28.029 11.770 40.885 1.00 36.74 204 ARG B CA 1
ATOM 3363 C C . ARG B 1 204 ? 28.249 12.515 42.205 1.00 38.07 204 ARG B C 1
ATOM 3364 O O . ARG B 1 204 ? 27.306 12.757 42.958 1.00 40.54 204 ARG B O 1
ATOM 3372 N N . LEU B 1 205 ? 29.494 12.876 42.488 1.00 37.53 205 LEU B N 1
ATOM 3373 C CA . LEU B 1 205 ? 29.797 13.590 43.715 1.00 38.40 205 LEU B CA 1
ATOM 3374 C C . LEU B 1 205 ? 30.009 15.060 43.379 1.00 39.77 205 LEU B C 1
ATOM 3375 O O . LEU B 1 205 ? 30.446 15.845 44.223 1.00 41.42 205 LEU B O 1
ATOM 3380 N N . GLY B 1 206 ? 29.707 15.422 42.133 1.00 40.43 206 GLY B N 1
ATOM 3381 C CA . GLY B 1 206 ? 29.867 16.796 41.698 1.00 39.34 206 GLY B CA 1
ATOM 3382 C C . GLY B 1 206 ? 31.248 17.130 41.157 1.00 39.61 206 GLY B C 1
ATOM 3383 O O . GLY B 1 206 ? 31.541 18.292 40.875 1.00 40.61 206 GLY B O 1
ATOM 3384 N N . ILE B 1 207 ? 32.100 16.123 41.006 1.00 39.57 207 ILE B N 1
ATOM 3385 C CA . ILE B 1 207 ? 33.451 16.345 40.501 1.00 39.71 207 ILE B CA 1
ATOM 3386 C C . ILE B 1 207 ? 33.466 16.110 39.004 1.00 39.16 207 ILE B C 1
ATOM 3387 O O . ILE B 1 207 ? 33.188 15.001 38.548 1.00 39.03 207 ILE B O 1
ATOM 3392 N N . ASN B 1 208 ? 33.813 17.144 38.243 1.00 38.50 208 ASN B N 1
ATOM 3393 C CA . ASN B 1 208 ? 33.826 17.033 36.792 1.00 39.57 208 ASN B CA 1
ATOM 3394 C C . ASN B 1 208 ? 35.147 16.596 36.180 1.00 39.64 208 ASN B C 1
ATOM 3395 O O . ASN B 1 208 ? 35.162 15.814 35.231 1.00 40.25 208 ASN B O 1
ATOM 3400 N N . ASP B 1 209 ? 36.254 17.099 36.715 1.00 41.41 209 ASP B N 1
ATOM 3401 C CA . ASP B 1 209 ? 37.570 16.758 36.185 1.00 42.73 209 ASP B CA 1
ATOM 3402 C C . ASP B 1 209 ? 38.600 16.475 37.279 1.00 43.64 209 ASP B C 1
ATOM 3403 O O . ASP B 1 209 ? 39.226 17.396 37.800 1.00 43.81 209 ASP B O 1
ATOM 3408 N N . LEU B 1 210 ? 38.783 15.200 37.610 1.00 44.14 210 LEU B N 1
ATOM 3409 C CA . LEU B 1 210 ? 39.749 14.808 38.632 1.00 44.94 210 LEU B CA 1
ATOM 3410 C C . LEU B 1 210 ? 41.138 15.401 38.404 1.00 44.76 210 LEU B C 1
ATOM 3411 O O . LEU B 1 210 ? 41.867 15.660 39.361 1.00 44.55 210 LEU B O 1
ATOM 3416 N N . SER B 1 211 ? 41.508 15.623 37.147 1.00 45.19 211 SER B N 1
ATOM 3417 C CA . SER B 1 211 ? 42.824 16.180 36.861 1.00 46.83 211 SER B CA 1
ATOM 3418 C C . SER B 1 211 ? 42.936 17.593 37.409 1.00 47.16 211 SER B C 1
ATOM 3419 O O . SER B 1 211 ? 44.020 18.175 37.418 1.00 48.00 211 SER B O 1
ATOM 3422 N N . ARG B 1 212 ? 41.812 18.140 37.866 1.00 48.62 212 ARG B N 1
ATOM 3423 C CA . ARG B 1 212 ? 41.783 19.491 38.423 1.00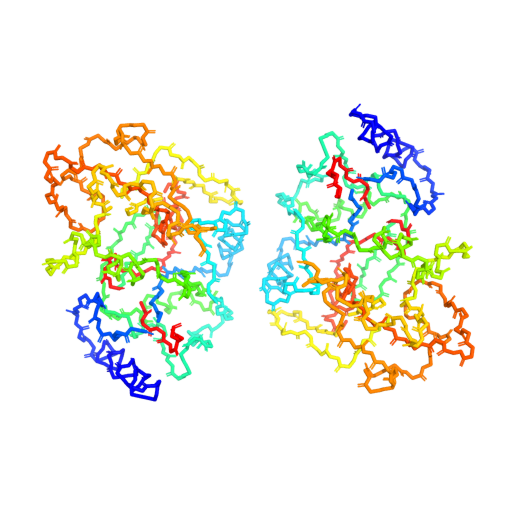 49.64 212 ARG B CA 1
ATOM 3424 C C . ARG B 1 212 ? 41.197 19.525 39.838 1.00 48.68 212 ARG B C 1
ATOM 3425 O O . ARG B 1 212 ? 39.994 19.712 40.026 1.00 47.81 212 ARG B O 1
ATOM 3433 N N . PRO B 1 213 ? 42.047 19.315 40.853 1.00 48.41 213 PRO B N 1
ATOM 3434 C CA . PRO B 1 213 ? 41.597 19.333 42.246 1.00 47.46 213 PRO B CA 1
ATOM 3435 C C . PRO B 1 213 ? 41.573 20.748 42.821 1.00 46.31 213 PRO B C 1
ATOM 3436 O O . PRO B 1 213 ? 42.457 21.564 42.541 1.00 46.11 213 PRO B O 1
ATOM 3440 N N . ASP B 1 214 ? 40.558 21.029 43.632 1.00 44.41 214 ASP B N 1
ATOM 3441 C CA . ASP B 1 214 ? 40.418 22.337 44.252 1.00 41.99 214 ASP B CA 1
ATOM 3442 C C . ASP B 1 214 ? 41.488 22.576 45.322 1.00 41.31 214 ASP B C 1
ATOM 3443 O O . ASP B 1 214 ? 41.813 23.718 45.631 1.00 40.54 214 ASP B O 1
ATOM 3448 N N . PHE B 1 215 ? 42.038 21.497 45.874 1.00 41.94 215 PHE B N 1
ATOM 3449 C CA . PHE B 1 215 ? 43.068 21.602 46.909 1.00 41.83 215 PHE B CA 1
ATOM 3450 C C . PHE B 1 215 ? 44.137 20.532 46.751 1.00 42.33 215 PHE B C 1
ATOM 3451 O O . PHE B 1 215 ? 43.832 19.354 46.550 1.00 42.97 215 PHE B O 1
ATOM 3459 N N . GLY B 1 216 ? 45.393 20.955 46.852 1.00 43.48 216 GLY B N 1
ATOM 3460 C CA . GLY B 1 216 ? 46.500 20.029 46.720 1.00 44.60 216 GLY B CA 1
ATOM 3461 C C . GLY B 1 216 ? 46.995 19.903 45.295 1.00 45.19 216 GLY B C 1
ATOM 3462 O O . GLY B 1 216 ? 46.812 20.809 44.480 1.00 44.31 216 GLY B O 1
ATOM 3463 N N . ASP B 1 217 ? 47.640 18.777 45.003 1.00 46.90 217 ASP B N 1
ATOM 3464 C CA . ASP B 1 217 ? 48.171 18.515 43.672 1.00 48.40 217 ASP B CA 1
ATOM 3465 C C . ASP B 1 217 ? 47.423 17.338 43.063 1.00 48.98 217 ASP B C 1
ATOM 3466 O O . ASP B 1 217 ? 47.118 16.359 43.746 1.00 48.28 217 ASP B O 1
ATOM 3471 N N . ALA B 1 218 ? 47.128 17.430 41.775 1.00 49.82 218 ALA B N 1
ATOM 3472 C CA . ALA B 1 218 ? 46.429 16.350 41.106 1.00 51.29 218 ALA B CA 1
ATOM 3473 C C . ALA B 1 218 ? 47.361 15.151 41.084 1.00 51.75 218 ALA B C 1
ATOM 3474 O O . ALA B 1 218 ? 48.581 15.300 41.180 1.00 51.59 218 ALA B O 1
ATOM 3476 N N . VAL B 1 219 ? 46.787 13.964 40.964 1.00 51.90 219 VAL B N 1
ATOM 3477 C CA . VAL B 1 219 ? 47.591 12.761 40.906 1.00 53.67 219 VAL B CA 1
ATOM 3478 C C . VAL B 1 219 ? 47.165 11.933 39.704 1.00 55.19 219 VAL B C 1
ATOM 3479 O O . VAL B 1 219 ? 46.057 12.094 39.186 1.00 54.30 219 VAL B O 1
ATOM 3483 N N . SER B 1 220 ? 48.055 11.053 39.261 1.00 56.15 220 SER B N 1
ATOM 3484 C CA . SER B 1 220 ? 47.787 10.197 38.118 1.00 56.25 220 SER B CA 1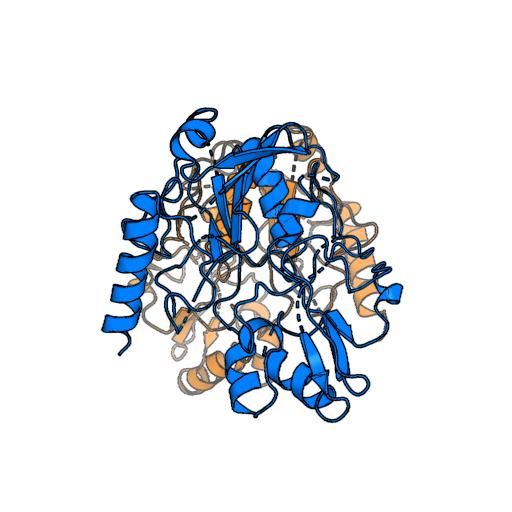
ATOM 3485 C C . SER B 1 220 ? 47.009 8.965 38.560 1.00 55.82 220 SER B C 1
ATOM 3486 O O . SER B 1 220 ? 47.442 8.247 39.459 1.00 56.82 220 SER B O 1
ATOM 3489 N N . ILE B 1 221 ? 45.861 8.725 37.934 1.00 55.72 221 ILE B N 1
ATOM 3490 C CA . ILE B 1 221 ? 45.038 7.562 38.259 1.00 55.54 221 ILE B CA 1
ATOM 3491 C C . ILE B 1 221 ? 45.303 6.478 37.213 1.00 56.21 221 ILE B C 1
ATOM 3492 O O . ILE B 1 221 ? 44.979 6.654 36.038 1.00 56.08 221 ILE B O 1
ATOM 3497 N N . LYS B 1 222 ? 45.900 5.364 37.632 1.00 56.81 222 LYS B N 1
ATOM 3498 C CA . LYS B 1 222 ? 46.186 4.280 36.698 1.00 58.19 222 LYS B CA 1
ATOM 3499 C C . LYS B 1 222 ? 44.906 3.682 36.120 1.00 58.65 222 LYS B C 1
ATOM 3500 O O . LYS B 1 222 ? 43.844 3.739 36.738 1.00 58.69 222 LYS B O 1
ATOM 3506 N N . PRO B 1 223 ? 44.999 3.096 34.917 1.00 58.40 223 PRO B N 1
ATOM 3507 C CA . PRO B 1 223 ? 43.883 2.472 34.198 1.00 58.41 223 PRO B CA 1
ATOM 3508 C C . PRO B 1 223 ? 42.952 1.553 34.997 1.00 58.03 223 PRO B C 1
ATOM 3509 O O . PRO B 1 223 ? 41.820 1.312 34.585 1.00 58.97 223 PRO B O 1
ATOM 3513 N N . GLY B 1 224 ? 43.413 1.042 36.131 1.00 58.19 224 GLY B N 1
ATOM 3514 C CA . GLY B 1 224 ? 42.565 0.153 36.907 1.00 57.63 224 GLY B CA 1
ATOM 3515 C C . GLY B 1 224 ? 41.896 0.727 38.148 1.00 57.09 224 GLY B C 1
ATOM 3516 O O . GLY B 1 224 ? 40.763 0.358 38.474 1.00 56.32 224 GLY B O 1
ATOM 3517 N N . GLU B 1 225 ? 42.586 1.629 38.840 1.00 56.71 225 GLU B N 1
ATOM 3518 C CA . GLU B 1 225 ? 42.060 2.225 40.067 1.00 55.82 225 GLU B CA 1
ATOM 3519 C C . GLU B 1 225 ? 40.697 2.898 40.019 1.00 53.52 225 GLU B C 1
ATOM 3520 O O . GLU B 1 225 ? 40.259 3.411 38.994 1.00 52.39 225 GLU B O 1
ATOM 3526 N N . VAL B 1 226 ? 40.047 2.889 41.175 1.00 52.45 226 VAL B N 1
ATOM 3527 C CA . VAL B 1 226 ? 38.743 3.498 41.365 1.00 51.28 226 VAL B CA 1
ATOM 3528 C C . VAL B 1 226 ? 38.935 4.636 42.366 1.00 51.01 226 VAL B C 1
ATOM 3529 O O . VAL B 1 226 ? 39.576 4.454 43.407 1.00 50.65 226 VAL B O 1
ATOM 3533 N N . PRO B 1 227 ? 38.409 5.834 42.052 1.00 50.22 227 PRO B N 1
ATOM 3534 C CA . PRO B 1 227 ? 38.569 6.950 42.989 1.00 47.71 227 PRO B CA 1
ATOM 3535 C C . PRO B 1 227 ? 37.741 6.767 44.261 1.00 46.68 227 PRO B C 1
ATOM 3536 O O . PRO B 1 227 ? 36.523 6.570 44.199 1.00 47.33 227 PRO B O 1
ATOM 3540 N N . VAL B 1 228 ? 38.414 6.809 45.410 1.00 44.26 228 VAL B N 1
ATOM 3541 C CA . VAL B 1 228 ? 37.754 6.655 46.705 1.00 41.54 228 VAL B CA 1
ATOM 3542 C C . VAL B 1 228 ? 37.904 7.989 47.443 1.00 40.27 228 VAL B C 1
ATOM 3543 O O . VAL B 1 228 ? 39.007 8.532 47.532 1.00 39.62 228 VAL B O 1
ATOM 3547 N N . PHE B 1 229 ? 36.796 8.512 47.964 1.00 38.58 229 PHE B N 1
ATOM 3548 C CA . PHE B 1 229 ? 36.801 9.815 48.643 1.00 37.67 229 PHE B CA 1
ATOM 3549 C C . PHE B 1 229 ? 36.597 9.806 50.160 1.00 37.15 229 PHE B C 1
ATOM 3550 O O . PHE B 1 229 ? 35.836 9.006 50.698 1.00 37.80 229 PHE B O 1
ATOM 3558 N N . TRP B 1 230 ? 37.270 10.727 50.843 1.00 37.67 230 TRP B N 1
ATOM 3559 C CA . TRP B 1 230 ? 37.173 10.837 52.296 1.00 38.45 230 TRP B CA 1
ATOM 3560 C C . TRP B 1 230 ? 36.875 12.262 52.748 1.00 38.17 230 TRP B C 1
ATOM 3561 O O . TRP B 1 230 ? 37.432 13.216 52.209 1.00 37.51 230 TRP B O 1
ATOM 3572 N N . ALA B 1 231 ? 35.999 12.406 53.739 1.00 38.62 231 ALA B N 1
ATOM 3573 C CA . ALA B 1 231 ? 35.680 13.729 54.260 1.00 38.33 231 ALA B CA 1
ATOM 3574 C C . ALA B 1 231 ? 37.028 14.313 54.621 1.00 38.36 231 ALA B C 1
ATOM 3575 O O . ALA B 1 231 ? 37.871 13.634 55.211 1.00 39.39 231 ALA B O 1
ATOM 3577 N N . CYS B 1 232 ? 37.238 15.570 54.267 1.00 38.07 232 CYS B N 1
ATOM 3578 C CA . CYS B 1 232 ? 38.519 16.207 54.506 1.00 39.08 232 CYS B CA 1
ATOM 3579 C C . CYS B 1 232 ? 38.459 17.396 55.468 1.00 39.28 232 CYS B C 1
ATOM 3580 O O . CYS B 1 232 ? 37.505 18.174 55.453 1.00 39.33 232 CYS B O 1
ATOM 3583 N N . GLY B 1 233 ? 39.488 17.533 56.299 1.00 38.72 233 GLY B N 1
ATOM 3584 C CA . GLY B 1 233 ? 39.515 18.624 57.255 1.00 39.49 233 GLY B CA 1
ATOM 3585 C C . GLY B 1 233 ? 39.833 19.953 56.597 1.00 40.31 233 GLY B C 1
ATOM 3586 O O . GLY B 1 233 ? 40.557 20.780 57.153 1.00 41.17 233 GLY B O 1
ATOM 3587 N N . VAL B 1 234 ? 39.290 20.165 55.404 1.00 38.87 234 VAL B N 1
ATOM 3588 C CA . VAL B 1 234 ? 39.530 21.400 54.674 1.00 36.41 234 VAL B CA 1
ATOM 3589 C C . VAL B 1 234 ? 38.202 22.072 54.324 1.00 35.83 234 VAL B C 1
ATOM 3590 O O . VAL B 1 234 ? 38.178 23.192 53.815 1.00 34.63 234 VAL B O 1
ATOM 3594 N N . THR B 1 235 ? 37.099 21.390 54.635 1.00 35.10 235 THR B N 1
ATOM 3595 C CA . THR B 1 235 ? 35.760 21.898 54.350 1.00 36.10 235 THR B CA 1
ATOM 3596 C C . THR B 1 235 ? 35.457 23.310 54.887 1.00 35.85 235 THR B C 1
ATOM 3597 O O . THR B 1 235 ? 34.740 24.074 54.244 1.00 37.17 235 THR B O 1
ATOM 3601 N N . PRO B 1 236 ? 35.982 23.675 56.073 1.00 36.03 236 PRO B N 1
ATOM 3602 C CA . PRO B 1 236 ? 35.671 25.026 56.544 1.00 34.89 236 PRO B CA 1
ATOM 3603 C C . PRO B 1 236 ? 36.132 26.095 55.559 1.00 35.91 2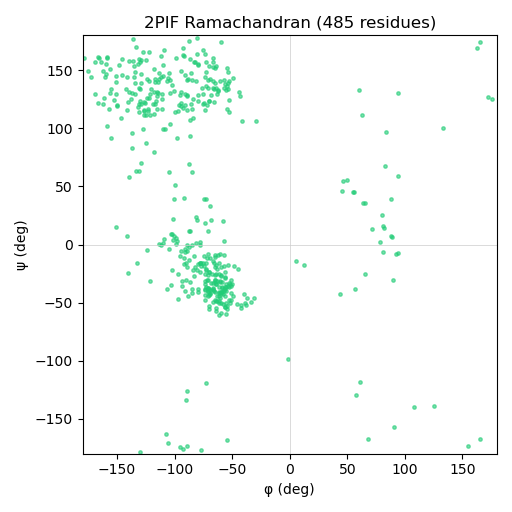36 PRO B C 1
ATOM 3604 O O . PRO B 1 236 ? 35.466 27.117 55.388 1.00 37.94 236 PRO B O 1
ATOM 3608 N N . GLN B 1 237 ? 37.267 25.874 54.908 1.00 34.93 237 GLN B N 1
ATOM 3609 C CA . GLN B 1 237 ? 37.726 26.856 53.942 1.00 34.83 237 GLN B CA 1
ATOM 3610 C C . GLN B 1 237 ? 36.689 27.016 52.840 1.00 35.91 237 GLN B C 1
ATOM 3611 O O . GLN B 1 237 ? 36.528 28.104 52.291 1.00 36.04 237 GLN B O 1
ATOM 3617 N N . ALA B 1 238 ? 35.973 25.938 52.525 1.00 36.45 238 ALA B N 1
ATOM 3618 C CA . ALA B 1 238 ? 34.961 26.001 51.479 1.00 36.77 238 ALA B CA 1
ATOM 3619 C C . ALA B 1 238 ? 33.782 26.831 51.972 1.00 37.80 238 ALA B C 1
ATOM 3620 O O . ALA B 1 238 ? 33.182 27.587 51.208 1.00 38.65 238 ALA B O 1
ATOM 3622 N N . ALA B 1 239 ? 33.456 26.693 53.253 1.00 37.75 239 ALA B N 1
ATOM 3623 C CA . ALA B 1 239 ? 32.354 27.449 53.838 1.00 37.91 239 ALA B CA 1
ATOM 3624 C C . ALA B 1 239 ? 32.760 28.920 53.954 1.00 37.13 239 ALA B C 1
ATOM 3625 O O . ALA B 1 239 ? 31.921 29.810 53.937 1.00 35.65 239 ALA B O 1
ATOM 3627 N N . VAL B 1 240 ? 34.059 29.162 54.059 1.00 38.03 240 VAL B N 1
ATOM 3628 C CA . VAL B 1 240 ? 34.576 30.516 54.154 1.00 40.00 240 VAL B CA 1
ATOM 3629 C C . VAL B 1 240 ? 34.376 31.268 52.842 1.00 41.75 240 VAL B C 1
ATOM 3630 O O . VAL B 1 240 ? 34.149 32.480 52.833 1.00 42.55 240 VAL B O 1
ATOM 3642 N N . ALA B 1 242 ? 32.010 30.352 50.452 1.00 43.56 242 ALA B N 1
ATOM 3643 C CA . ALA B 1 242 ? 30.589 30.351 50.158 1.00 41.88 242 ALA B CA 1
ATOM 3644 C C . ALA B 1 242 ? 29.766 31.213 51.104 1.00 41.62 242 ALA B C 1
ATOM 3645 O O . ALA B 1 242 ? 28.626 31.555 50.794 1.00 42.33 242 ALA B O 1
ATOM 3647 N N . SER B 1 243 ? 30.328 31.559 52.258 1.00 40.63 243 SER B N 1
ATOM 3648 C CA . SER B 1 243 ? 29.592 32.356 53.232 1.00 39.60 243 SER B CA 1
ATOM 3649 C C . SER B 1 243 ? 30.051 33.809 53.274 1.00 40.15 243 SER B C 1
ATOM 3650 O O . SER B 1 243 ? 29.472 34.628 53.986 1.00 40.81 243 SER B O 1
ATOM 3653 N N . GLY B 1 244 ? 31.088 34.126 52.505 1.00 40.21 244 GLY B N 1
ATOM 3654 C CA . GLY B 1 244 ? 31.585 35.488 52.471 1.00 39.21 244 GLY B CA 1
ATOM 3655 C C . GLY B 1 244 ? 32.129 35.938 53.806 1.00 39.16 244 GLY B C 1
ATOM 3656 O O . GLY B 1 244 ? 31.988 37.094 54.187 1.00 39.61 244 GLY B O 1
ATOM 3657 N N . VAL B 1 245 ? 32.754 35.012 54.521 1.00 38.86 245 VAL B N 1
ATOM 3658 C CA . VAL B 1 245 ? 33.339 35.310 55.818 1.00 37.30 245 VAL B CA 1
ATOM 3659 C C . VAL B 1 245 ? 34.290 36.490 55.666 1.00 36.82 245 VAL B C 1
ATOM 3660 O O . VAL B 1 245 ? 35.295 36.397 54.961 1.00 38.28 245 VAL B O 1
ATOM 3664 N N . PRO B 1 246 ? 33.989 37.613 56.338 1.00 36.59 246 PRO B N 1
ATOM 3665 C CA . PRO B 1 246 ? 34.800 38.834 56.291 1.00 36.80 246 PRO B CA 1
ATOM 3666 C C . PRO B 1 246 ? 36.297 38.662 56.569 1.00 36.91 246 PRO B C 1
ATOM 3667 O O . PRO B 1 246 ? 37.131 39.277 55.898 1.00 37.76 246 PRO B O 1
ATOM 3671 N N . PHE B 1 247 ? 36.647 37.839 57.552 1.00 35.33 247 PHE B N 1
ATOM 3672 C CA . PHE B 1 247 ? 38.055 37.636 57.877 1.00 32.97 247 PHE B CA 1
ATOM 3673 C C . PHE B 1 247 ? 38.308 36.299 58.560 1.00 32.89 247 PHE B C 1
ATOM 3674 O O . PHE B 1 247 ? 37.602 35.922 59.495 1.00 33.71 247 PHE B O 1
ATOM 3682 N N . ALA B 1 248 ? 39.331 35.589 58.104 1.00 30.70 248 ALA B N 1
ATOM 3683 C CA . ALA B 1 248 ? 39.683 34.310 58.706 1.00 28.10 248 ALA B CA 1
ATOM 3684 C C . ALA B 1 248 ? 41.131 33.983 58.388 1.00 26.68 248 ALA B C 1
ATOM 3685 O O . ALA B 1 248 ? 41.719 34.541 57.467 1.00 27.65 248 ALA B O 1
ATOM 3687 N N . ILE B 1 249 ? 41.701 33.082 59.174 1.00 25.92 249 ILE B N 1
ATOM 3688 C CA . ILE B 1 249 ? 43.074 32.641 58.991 1.00 23.17 249 ILE B CA 1
ATOM 3689 C C . ILE B 1 249 ? 43.078 31.127 59.095 1.00 22.82 249 ILE B C 1
ATOM 3690 O O . ILE B 1 249 ? 42.526 30.558 60.035 1.00 21.30 249 ILE B O 1
ATOM 3695 N N . THR B 1 250 ? 43.684 30.475 58.114 1.00 24.45 250 THR B N 1
ATOM 3696 C CA . THR B 1 250 ? 43.771 29.024 58.110 1.00 24.46 250 THR B CA 1
ATOM 3697 C C . THR B 1 250 ? 45.192 28.673 57.695 1.00 25.09 250 THR B C 1
ATOM 3698 O O . THR B 1 250 ? 45.996 29.567 57.397 1.00 23.70 250 THR B O 1
ATOM 3702 N N . HIS B 1 251 ? 45.497 27.378 57.684 1.00 24.87 251 HIS B N 1
ATOM 3703 C CA . HIS B 1 251 ? 46.811 26.934 57.258 1.00 25.74 251 HIS B CA 1
ATOM 3704 C C . HIS B 1 251 ? 46.799 26.918 55.727 1.00 26.94 251 HIS B C 1
ATOM 3705 O O . HIS B 1 251 ? 45.782 27.226 55.106 1.00 24.22 251 HIS B O 1
ATOM 3712 N N . SER B 1 252 ? 47.931 26.576 55.124 1.00 29.86 252 SER B N 1
ATOM 3713 C CA . SER B 1 252 ? 48.036 26.497 53.671 1.00 33.26 252 SER B CA 1
ATOM 3714 C C . SER B 1 252 ? 48.181 25.036 53.256 1.00 33.94 252 SER B C 1
ATOM 3715 O O . SER B 1 252 ? 48.693 24.221 54.018 1.00 31.65 252 SER B O 1
ATOM 3718 N N . PRO B 1 253 ? 47.766 24.705 52.021 1.00 37.23 253 PRO B N 1
ATOM 3719 C CA . PRO B 1 253 ? 47.812 23.368 51.426 1.00 36.85 253 PRO B CA 1
ATOM 3720 C C . PRO B 1 253 ? 48.417 22.247 52.261 1.00 36.54 253 PRO B C 1
ATOM 3721 O O . PRO B 1 253 ? 47.739 21.664 53.111 1.00 38.52 253 PRO B O 1
ATOM 3725 N N . GLY B 1 254 ? 49.686 21.937 52.009 1.00 34.73 254 GLY B N 1
ATOM 3726 C CA . GLY B 1 254 ? 50.343 20.874 52.745 1.00 33.03 254 GLY B CA 1
ATOM 3727 C C . GLY B 1 254 ? 51.229 21.402 53.852 1.00 34.19 254 GLY B C 1
ATOM 3728 O O . GLY B 1 254 ? 52.328 20.884 54.102 1.00 33.48 254 GLY B O 1
ATOM 3729 N N . TYR B 1 255 ? 50.749 22.443 54.521 1.00 33.92 255 TYR B N 1
ATOM 3730 C CA . TYR B 1 255 ? 51.491 23.069 55.606 1.00 32.21 255 TYR B CA 1
ATOM 3731 C C . TYR B 1 255 ? 50.586 23.103 56.818 1.00 30.81 255 TYR B C 1
ATOM 3732 O O . TYR B 1 255 ? 49.887 24.087 57.071 1.00 28.27 255 TYR B O 1
ATOM 3749 N N . PHE B 1 257 ? 49.711 22.046 61.134 1.00 26.36 257 PHE B N 1
ATOM 3750 C CA . PHE B 1 257 ? 50.244 22.214 62.477 1.00 26.57 257 PHE B CA 1
ATOM 3751 C C . PHE B 1 257 ? 50.591 20.841 63.056 1.00 25.16 257 PHE B C 1
ATOM 3752 O O . PHE B 1 257 ? 49.728 19.966 63.158 1.00 26.19 257 PHE B O 1
ATOM 3760 N N . ILE B 1 258 ? 51.855 20.641 63.410 1.00 24.66 258 ILE B N 1
ATOM 3761 C CA . ILE B 1 258 ? 52.275 19.370 63.988 1.00 25.18 258 ILE B CA 1
ATOM 3762 C C . ILE B 1 258 ? 52.109 19.429 65.507 1.00 26.73 258 ILE B C 1
ATOM 3763 O O . ILE B 1 258 ? 52.755 20.237 66.181 1.00 25.26 258 ILE B O 1
ATOM 3768 N N . THR B 1 259 ? 51.211 18.587 66.023 1.00 25.79 259 THR B N 1
ATOM 3769 C CA . THR B 1 259 ? 50.901 18.497 67.457 1.00 25.26 259 THR B CA 1
ATOM 3770 C C . THR B 1 259 ? 51.843 17.523 68.174 1.00 26.44 259 THR B C 1
ATOM 3771 O O . THR B 1 259 ? 52.650 16.856 67.532 1.00 23.61 259 THR B O 1
ATOM 3775 N N . ASP B 1 260 ? 51.722 17.441 69.503 1.00 27.55 260 ASP B N 1
ATOM 3776 C CA . ASP B 1 260 ? 52.531 16.508 70.300 1.00 30.47 260 ASP B CA 1
ATOM 3777 C C . ASP B 1 260 ? 51.656 15.276 70.540 1.00 32.25 260 ASP B C 1
ATOM 3778 O O . ASP B 1 260 ? 52.073 14.324 71.211 1.00 31.60 260 ASP B O 1
ATOM 3783 N N . VAL B 1 261 ? 50.452 15.299 69.960 1.00 34.74 261 VAL B N 1
ATOM 3784 C CA . VAL B 1 261 ? 49.473 14.207 70.078 1.00 35.99 261 VAL B CA 1
ATOM 3785 C C . VAL B 1 261 ? 49.688 13.074 69.073 1.00 37.66 261 VAL B C 1
ATOM 3786 O O . VAL B 1 261 ? 49.426 13.220 67.877 1.00 38.35 261 VAL B O 1
ATOM 3790 N N . PRO B 1 262 ? 50.147 11.914 69.554 1.00 39.72 262 PRO B N 1
ATOM 3791 C CA . PRO B 1 262 ? 50.380 10.785 68.652 1.00 40.52 262 PRO B CA 1
ATOM 3792 C C . PRO B 1 262 ? 49.083 10.271 68.029 1.00 40.82 262 PRO B C 1
ATOM 3793 O O . PRO B 1 262 ? 48.013 10.400 68.612 1.00 39.18 262 PRO B O 1
ATOM 3797 N N . ASP B 1 263 ? 49.193 9.700 66.838 1.00 42.72 263 ASP B N 1
ATOM 3798 C CA . ASP B 1 263 ? 48.037 9.157 66.153 1.00 45.94 263 ASP B CA 1
ATOM 3799 C C . ASP B 1 263 ? 47.914 7.665 66.480 1.00 47.71 263 ASP B C 1
ATOM 3800 O O . ASP B 1 263 ? 48.858 7.124 67.103 1.00 47.34 263 ASP B O 1
#

Foldseek 3Di:
DLVVLLVQQCVQLVVLLVLDADFCVVSRPQDFWWKKWDAVVCVQQVVVLCVQFCLQFPFPDKDFFQDDDDPLAHPDHPQGSWCKFKDAQLHGPDDGSGRVVVVVVHRTMMTTTDDSDDLVVVCVVVVWDFQQVVDVWFWFAFFPAKGDGGDLWIFTGKTGWTFPVCVVVSQVSLVCSRGWPDKADPVVGVDDDQCDGPAIHGGDHDPRTIDTIGRYHCRVSRRSCRRRRIMMIHHRSMRRGSRD/DPLPLLVQQVVLLVVLLVQDADQCPPTSPFWAWKKKDDFVVCVQQVVQLCVQFVLQFPFPFKAAWQAQDTPLAPPGGNQGSKCKFKDAQLDTDDDDSGNVVVSVVHSTMMTTTDDLDDLPVVCVVVVQDFQCVVPVKFWFAFFPAKRDGGDLWIGTGKTGWGAPVCVVVSQVSLPCSRRWDDKADPVVRVDDDQCDGPAMHRGDHDPGTIDIIHNYNCGVSRRSCRSRRIMMIHHGSIRRGSDGD

CATH classification: 3.40.1640.10 (+1 more: 3.30.2040.10)

InterPro domains:
  IPR009906 D-glutamate cyclase-like domain [PF07286] (118-260)
  IPR016938 Uncharacterised protein family UPF0317 [MF_01830] (14-268)
  IPR016938 Uncharacterised protein family UPF0317 [NF003969] (9-267)
  IPR016938 Uncharacterised protein family UPF0317 [PIRSF029755] (8-267)
  IPR038021 Putative hydro-lyase [SSF160920] (14-261)

Secondary structure (DSSP, 8-state):
-HHHHHHHHHHHHHHHHTT-----TTSS---B-EEEE--HHHHHHHHHHHHH-TTTS-EEEE--TT---BTTBTT--TTTS---EEEETTEEEEE-S--TTGGGG----EEEE--S--SHHHHHHHT---HHHHTT-------S-PPPPBTTB----B--EEEGGGHHHHHHHHH---S-SEES-GGGGT---TTS-SSS------TTEEEEE-B-TTHHHHH-----SEEEE--TT--B-S--/-TTHHHHHHHHHHHHHHTT-----TTSS---B-EEEE--HHHHHHHHHHHHH-TTTS-EEEEPPTT----TTSTT--TTTS---EEEESSS--EE-S--HHHHTT----EEEE--S--SHHHHHTTT---HHHHTTS------S-PPPPBTTB----B--EE-TTTHHHHHHHTT---S-SEES-TTTTT-S-TTS-SSS------SS-EEEE-B-TTHHHHH-----SEEEE--TT--B-S---

Solvent-accessible surface area: 21508 Å² total

Radius of gyration: 25.0 Å; Cα contacts (8 Å, |Δi|>4): 1053; chains: 2; bounding box: 64×50×70 Å

B-factor: mean 38.72, std 12.16, range [13.0, 86.48]